Protein AF-A0A0M2PH54-F1 (afdb_monomer)

Secondary structure (DSSP, 8-state):
-----HHHHHHHHHHHHHHHHHHHHHTT-HHIIIIIHHHHHHHHHHHHHHHHHHH-TTS---HHHHHHHHHTTGGGS-TTHHHHHHHHHHHHHHHHH-TTS--EEEEE-TTS-EEEEHHHHHHHTTTSTTS--TTTS-HHHHHHHHHHHHHHHHHHHHHHHHHHHHHHTPPPP-GGGS------SS--EEEEE-HHHHSPTT-HHHHHHHHHHHHHHHHHHHHHHIIIIIGGG-SS--HHHHHHHHHHHHHHHHHHHHHHHHHHHHSHHHHHHHHHHTTTHHHHHHHHHHHHTHHHHHHHHHTTS--SS---GGGSHHHHHHHHHHH-TTHHHHHHHHHIIIIIHHHHHHHHHHH-GGGSPPPPHHHHHHHHHHHHTT-

Solvent-accessible surface area (backbone atoms only — not comparable to full-atom values): 20743 Å² total; per-residue (Å²): 131,82,77,67,26,66,53,26,52,51,27,52,37,50,55,47,52,21,52,51,46,53,48,64,22,35,72,81,10,58,45,40,70,73,54,42,45,61,59,54,49,35,52,49,27,39,53,52,52,44,46,38,69,75,73,41,88,88,63,86,72,63,65,57,39,56,49,31,31,48,55,79,60,50,86,75,74,53,95,67,43,53,39,51,53,42,48,54,46,50,50,48,29,30,70,48,54,30,76,92,27,52,37,42,43,34,33,18,48,98,87,52,46,70,43,34,42,52,65,48,56,46,53,51,32,49,100,37,89,62,46,74,47,69,75,85,42,55,74,65,56,44,51,49,51,41,48,52,52,53,48,49,54,51,51,51,48,54,50,54,43,52,56,43,27,65,73,70,72,50,81,86,78,64,62,84,79,72,54,80,62,38,69,56,94,62,76,63,48,81,49,50,27,32,55,78,80,79,37,57,86,99,34,53,67,61,36,27,50,54,50,54,51,52,45,40,33,23,52,43,37,41,48,49,38,50,45,66,60,43,53,71,59,46,92,74,76,47,73,53,52,54,48,39,49,48,52,51,43,27,45,45,51,43,53,46,49,54,50,49,53,48,39,48,73,73,38,44,70,65,38,50,52,53,23,56,78,51,76,40,46,57,58,51,48,52,52,52,38,59,79,71,43,42,66,61,33,46,52,58,35,54,30,64,58,64,46,39,77,55,88,62,43,59,62,20,51,51,40,36,51,50,51,46,39,74,76,34,76,58,44,61,58,55,52,52,48,49,46,38,65,73,43,40,53,57,48,42,53,54,50,50,65,71,68,41,66,77,76,56,76,50,72,50,70,67,57,45,50,53,51,53,52,54,57,62,76,73,108

pLDDT: mean 90.94, std 9.13, range [45.06, 98.56]

Foldseek 3Di:
DAQFALLLLVLLLLLLLLLVLLCLQCVQAQQCVPALVLVSVLVLLLSLVLLCVPPPPPDDDDVQSVVLVCLLVQLPDDPCSLLVLLVQLVVLQCQQPNQQAQRKKFWADPVRATQAIPSLVCSSCPPHPLPDRNVVDPPVVSVVSVCVVSVVSVVSSVVSNVVSCVVSVHDDDDSNVVHQHFYDPDGTDMDTARPVLQDDPPCSLLSSVLSLLNNLSNLLSSLVCLVPRNQVRGPDDDPSSLLNSLLSNLLSLLSSLVSLVSCCVPVVVSNVVLCVVVVNVQVVLSVVCVVPPNVVSVQSNVLSNRPRNDNQSCSHSVNVVVVQCVVPVCRSVVVSCCCNVSHSVVSSVSSSVSSVPSVRDHDDPVNVVVVVVVVVVVD

Mean predicted aligned error: 5.05 Å

Structure (mmCIF, N/CA/C/O backbone):
data_AF-A0A0M2PH54-F1
#
_entry.id   AF-A0A0M2PH54-F1
#
loop_
_atom_site.group_PDB
_atom_site.id
_atom_site.type_symbol
_atom_site.label_atom_id
_atom_site.label_alt_id
_atom_site.label_comp_id
_atom_site.label_asym_id
_atom_site.label_entity_id
_atom_site.label_seq_id
_atom_site.pdbx_PDB_ins_code
_atom_site.Cartn_x
_atom_site.Cartn_y
_atom_site.Cartn_z
_atom_site.occupancy
_atom_site.B_iso_or_equiv
_atom_site.auth_seq_id
_atom_site.auth_comp_id
_atom_site.auth_asym_id
_atom_site.auth_atom_id
_atom_site.pdbx_PDB_model_num
ATOM 1 N N . MET A 1 1 ? 4.699 3.091 38.183 1.00 45.06 1 MET A N 1
ATOM 2 C CA . MET A 1 1 ? 3.906 2.559 37.057 1.00 45.06 1 MET A CA 1
ATOM 3 C C . MET A 1 1 ? 3.058 3.689 36.515 1.00 45.06 1 MET A C 1
ATOM 5 O O . MET A 1 1 ? 2.286 4.255 37.279 1.00 45.06 1 MET A O 1
ATOM 9 N N . ILE A 1 2 ? 3.253 4.066 35.252 1.00 45.34 2 ILE A N 1
ATOM 10 C CA . ILE A 1 2 ? 2.340 4.985 34.563 1.00 45.34 2 ILE A CA 1
ATOM 11 C C . ILE A 1 2 ? 1.013 4.235 34.421 1.00 45.34 2 ILE A C 1
ATOM 13 O O . ILE A 1 2 ? 1.003 3.088 33.978 1.00 45.34 2 ILE A O 1
ATOM 17 N N . LYS A 1 3 ? -0.091 4.837 34.867 1.00 54.00 3 LYS A N 1
ATOM 18 C CA . LYS A 1 3 ? -1.427 4.275 34.664 1.00 54.00 3 LYS A CA 1
ATOM 19 C C . LYS A 1 3 ? -1.764 4.465 33.186 1.00 54.00 3 LYS A C 1
ATOM 21 O O . LYS A 1 3 ? -2.119 5.566 32.788 1.00 54.00 3 LYS A O 1
ATOM 26 N N . ILE A 1 4 ? -1.555 3.426 32.383 1.00 62.09 4 ILE A N 1
ATOM 27 C CA . ILE A 1 4 ? -1.833 3.455 30.945 1.00 62.09 4 ILE A CA 1
ATOM 28 C C . ILE A 1 4 ? -3.341 3.665 30.744 1.00 62.09 4 ILE A C 1
ATOM 30 O O . ILE A 1 4 ? -4.151 2.997 31.391 1.00 62.09 4 ILE A O 1
ATOM 34 N N . ASN A 1 5 ? -3.712 4.610 29.879 1.00 76.12 5 ASN A N 1
ATOM 35 C CA . ASN A 1 5 ? -5.108 4.915 29.572 1.00 76.12 5 ASN A CA 1
ATOM 36 C C . ASN A 1 5 ? -5.808 3.729 28.875 1.00 76.12 5 ASN A C 1
ATOM 38 O O . ASN A 1 5 ? -5.331 3.223 27.858 1.00 76.12 5 ASN A O 1
ATOM 42 N N . ASN A 1 6 ? -6.986 3.341 29.379 1.00 83.56 6 ASN A N 1
ATOM 43 C CA . ASN A 1 6 ? -7.851 2.327 28.770 1.00 83.56 6 ASN A CA 1
ATOM 44 C C . ASN A 1 6 ? -8.196 2.627 27.300 1.00 83.56 6 ASN A C 1
ATOM 46 O O . ASN A 1 6 ? -8.293 1.695 26.514 1.00 83.56 6 ASN A O 1
ATOM 50 N N . ASN A 1 7 ? -8.336 3.891 26.889 1.00 89.25 7 ASN A N 1
ATOM 51 C CA . ASN A 1 7 ? -8.646 4.237 25.495 1.00 89.25 7 ASN A CA 1
ATOM 52 C C . ASN A 1 7 ? -7.511 3.896 24.525 1.00 89.25 7 ASN A C 1
ATOM 54 O O . ASN A 1 7 ? -7.773 3.470 23.400 1.00 89.25 7 ASN A O 1
ATOM 58 N N . ALA A 1 8 ? -6.257 4.034 24.959 1.00 93.31 8 ALA A N 1
ATOM 59 C CA . ALA A 1 8 ? -5.105 3.632 24.159 1.00 93.31 8 ALA A CA 1
ATOM 60 C C . ALA A 1 8 ? -5.096 2.106 23.963 1.00 93.31 8 ALA A C 1
ATOM 62 O O . ALA A 1 8 ? -4.927 1.632 22.843 1.00 93.31 8 ALA A O 1
ATOM 63 N N . TYR A 1 9 ? -5.387 1.348 25.028 1.00 92.62 9 TYR A N 1
ATOM 64 C CA . TYR A 1 9 ? -5.566 -0.107 24.959 1.00 92.62 9 TYR A CA 1
ATOM 65 C C . TYR A 1 9 ? -6.714 -0.522 24.036 1.00 92.62 9 TYR A C 1
ATOM 67 O O . TYR A 1 9 ? -6.545 -1.420 23.217 1.00 92.62 9 TYR A O 1
ATOM 75 N N . ILE A 1 10 ? -7.870 0.137 24.142 1.00 93.75 10 ILE A N 1
ATOM 76 C CA . ILE A 1 10 ? -9.029 -0.134 23.284 1.00 93.75 10 ILE A CA 1
ATOM 77 C C . ILE A 1 10 ? -8.686 0.163 21.820 1.00 93.75 10 ILE A C 1
ATOM 79 O O . ILE A 1 10 ? -9.040 -0.618 20.944 1.00 93.75 10 ILE A O 1
ATOM 83 N N . THR A 1 11 ? -7.964 1.249 21.542 1.00 96.44 11 THR A N 1
ATOM 84 C CA . THR A 1 11 ? -7.541 1.584 20.172 1.00 96.44 11 THR A CA 1
ATOM 85 C C . THR A 1 11 ? -6.593 0.527 19.613 1.00 96.44 11 THR A C 1
ATOM 87 O O . THR A 1 11 ? -6.836 0.004 18.531 1.00 96.44 11 THR A O 1
ATOM 90 N N . ALA A 1 12 ? -5.562 0.150 20.370 1.00 96.25 12 ALA A N 1
ATOM 91 C CA . ALA A 1 12 ? -4.616 -0.887 19.970 1.00 96.25 12 ALA A CA 1
ATOM 92 C C . ALA A 1 12 ? -5.297 -2.245 19.735 1.00 96.25 12 ALA A C 1
ATOM 94 O O . ALA A 1 12 ? -5.021 -2.919 18.744 1.00 96.25 12 ALA A O 1
ATOM 95 N N . TYR A 1 13 ? -6.229 -2.626 20.611 1.00 95.50 13 TYR A N 1
ATOM 96 C CA . TYR A 1 13 ? -7.041 -3.826 20.440 1.00 95.50 13 TYR A CA 1
ATOM 97 C C . TYR A 1 13 ? -7.842 -3.788 19.135 1.00 95.50 13 TYR A C 1
ATOM 99 O O . TYR A 1 13 ? -7.767 -4.724 18.342 1.00 95.50 13 TYR A O 1
ATOM 107 N N . ASN A 1 14 ? -8.566 -2.698 18.876 1.00 95.75 14 ASN A N 1
ATOM 108 C CA . ASN A 1 14 ? -9.408 -2.581 17.688 1.00 95.75 14 ASN A CA 1
ATOM 109 C C . ASN A 1 14 ? -8.600 -2.461 16.387 1.00 95.75 14 ASN A C 1
ATOM 111 O O . ASN A 1 14 ? -9.030 -3.006 15.374 1.00 95.75 14 ASN A O 1
ATOM 115 N N . ASP A 1 15 ? -7.407 -1.858 16.403 1.00 97.31 15 ASP A N 1
ATOM 116 C CA . ASP A 1 15 ? -6.483 -1.900 15.260 1.00 97.31 15 ASP A CA 1
ATOM 117 C C . ASP A 1 15 ? -6.099 -3.355 14.910 1.00 97.31 15 ASP A C 1
ATOM 119 O O . ASP A 1 15 ? -6.172 -3.758 13.745 1.00 97.31 15 ASP A O 1
ATOM 123 N N . ILE A 1 16 ? -5.764 -4.177 15.917 1.00 95.94 16 ILE A N 1
ATOM 124 C CA . ILE A 1 16 ? -5.416 -5.598 15.730 1.00 95.94 16 ILE A CA 1
ATOM 125 C C . ILE A 1 16 ? -6.624 -6.425 15.263 1.00 95.94 16 ILE A C 1
ATOM 127 O O . ILE A 1 16 ? -6.516 -7.196 14.308 1.00 95.94 16 ILE A O 1
ATOM 131 N N . ILE A 1 17 ? -7.785 -6.267 15.901 1.00 95.12 17 ILE A N 1
ATOM 132 C CA . ILE A 1 17 ? -9.000 -7.005 15.526 1.00 95.12 17 ILE A CA 1
ATOM 133 C C . ILE A 1 17 ? -9.482 -6.600 14.131 1.00 95.12 17 ILE A C 1
ATOM 135 O O . ILE A 1 17 ? -9.866 -7.462 13.338 1.00 95.12 17 ILE A O 1
ATOM 139 N N . GLY A 1 18 ? -9.428 -5.307 13.806 1.00 95.50 18 GLY A N 1
ATOM 140 C CA . GLY A 1 18 ? -9.806 -4.780 12.500 1.00 95.50 18 GLY A CA 1
ATOM 141 C C . GLY A 1 18 ? -8.974 -5.398 11.379 1.00 95.50 18 GLY A C 1
ATOM 142 O O . GLY A 1 18 ? -9.535 -5.909 10.407 1.00 95.50 18 GLY A O 1
ATOM 143 N N . ILE A 1 19 ? -7.645 -5.438 11.532 1.00 95.00 19 ILE A N 1
ATOM 144 C CA . ILE A 1 19 ? -6.778 -6.014 10.496 1.00 95.00 19 ILE A CA 1
ATOM 145 C C . ILE A 1 19 ? -6.905 -7.539 10.399 1.00 95.00 19 ILE A C 1
ATOM 147 O O . ILE A 1 19 ? -6.897 -8.087 9.298 1.00 95.00 19 ILE A O 1
ATOM 151 N N . GLN A 1 20 ? -7.111 -8.239 11.520 1.00 94.19 20 GLN A N 1
ATOM 152 C CA . GLN A 1 20 ? -7.402 -9.676 11.501 1.00 94.19 20 GLN A CA 1
ATOM 153 C C . GLN A 1 20 ? -8.716 -9.977 10.771 1.00 94.19 20 GLN A C 1
ATOM 155 O O . GLN A 1 20 ? -8.767 -10.908 9.965 1.00 94.19 20 GLN A O 1
ATOM 160 N N . ARG A 1 21 ? -9.769 -9.184 11.014 1.00 94.12 21 ARG A N 1
ATOM 161 C CA . ARG A 1 21 ? -11.053 -9.309 10.310 1.00 94.12 21 ARG A CA 1
ATOM 162 C C . ARG A 1 21 ? -10.883 -9.111 8.805 1.00 94.12 21 ARG A C 1
ATOM 164 O O . ARG A 1 21 ? -11.347 -9.959 8.042 1.00 94.12 21 ARG A O 1
ATOM 171 N N . LEU A 1 22 ? -10.171 -8.060 8.394 1.00 95.38 22 LEU A N 1
ATOM 172 C CA . LEU A 1 22 ? -9.849 -7.793 6.989 1.00 95.38 22 LEU A CA 1
ATOM 173 C C . LEU A 1 22 ? -9.162 -9.002 6.329 1.00 95.38 22 LEU A C 1
ATOM 175 O O . LEU A 1 22 ? -9.628 -9.498 5.303 1.00 95.38 22 LEU A O 1
ATOM 179 N N . ILE A 1 23 ? -8.094 -9.520 6.945 1.00 93.50 23 ILE A N 1
ATOM 180 C CA . ILE A 1 23 ? -7.325 -10.657 6.415 1.00 93.50 23 ILE A CA 1
ATOM 181 C C . ILE A 1 23 ? -8.192 -11.915 6.321 1.00 93.50 23 ILE A C 1
ATOM 183 O O . ILE A 1 23 ? -8.185 -12.590 5.294 1.00 93.50 23 ILE A O 1
ATOM 187 N N . VAL A 1 24 ? -8.962 -12.240 7.363 1.00 93.06 24 VAL A N 1
ATOM 188 C CA . VAL A 1 24 ? -9.819 -13.436 7.372 1.00 93.06 24 VAL A CA 1
ATOM 189 C C . VAL A 1 24 ? -10.878 -13.377 6.270 1.00 93.06 24 VAL A C 1
ATOM 191 O O . VAL A 1 24 ? -11.160 -14.405 5.653 1.00 93.06 24 VAL A O 1
ATOM 194 N N . ASN A 1 25 ? -11.437 -12.196 6.004 1.00 94.81 25 ASN A N 1
ATOM 195 C CA . ASN A 1 25 ? -12.421 -12.000 4.944 1.00 94.81 25 ASN A CA 1
ATOM 196 C C . ASN A 1 25 ? -11.811 -12.096 3.535 1.00 94.81 25 ASN A C 1
ATOM 198 O O . ASN A 1 25 ? -12.504 -12.541 2.624 1.00 94.81 25 ASN A O 1
ATOM 202 N N . LEU A 1 26 ? -10.540 -11.720 3.352 1.00 94.88 26 LEU A N 1
ATOM 203 C CA . LEU A 1 26 ? -9.862 -11.676 2.046 1.00 94.88 26 LEU A CA 1
ATOM 204 C C . LEU A 1 26 ? -8.924 -12.861 1.768 1.00 94.88 26 LEU A C 1
ATOM 206 O O . LEU A 1 26 ? -8.334 -12.934 0.695 1.00 94.88 26 LEU A O 1
ATOM 210 N N . ARG A 1 27 ? -8.765 -13.804 2.699 1.00 91.31 27 ARG A N 1
ATOM 211 C CA . ARG A 1 27 ? -7.750 -14.871 2.602 1.00 91.31 27 ARG A CA 1
ATOM 212 C C . ARG A 1 27 ? -7.879 -15.802 1.388 1.00 91.31 27 ARG A C 1
ATOM 214 O O . ARG A 1 27 ? -6.903 -16.454 1.052 1.00 91.31 27 ARG A O 1
ATOM 221 N N . GLU A 1 28 ? -9.060 -15.887 0.774 1.00 91.88 28 GLU A N 1
ATOM 222 C CA . GLU A 1 28 ? -9.317 -16.692 -0.435 1.00 91.88 28 GLU A CA 1
ATOM 223 C C . GLU A 1 28 ? -9.443 -15.816 -1.703 1.00 91.88 28 GLU A C 1
ATOM 225 O O . GLU A 1 28 ? -9.702 -16.314 -2.799 1.00 91.88 28 GLU A O 1
ATOM 230 N N . ASN A 1 29 ? -9.279 -14.494 -1.573 1.00 95.19 29 ASN A N 1
ATOM 231 C CA . ASN A 1 29 ? -9.415 -13.532 -2.661 1.00 95.19 29 ASN A CA 1
ATOM 232 C C . ASN A 1 29 ? -8.137 -13.497 -3.513 1.00 95.19 29 ASN A C 1
ATOM 234 O O . ASN A 1 29 ? -7.082 -13.070 -3.042 1.00 95.19 29 ASN A O 1
ATOM 238 N N . GLN A 1 30 ? -8.217 -13.914 -4.777 1.00 93.62 30 GLN A N 1
ATOM 239 C CA . GLN A 1 30 ? -7.030 -14.057 -5.627 1.00 93.62 30 GLN A CA 1
ATOM 240 C C . GLN A 1 30 ? -6.373 -12.713 -5.956 1.00 93.62 30 GLN A C 1
ATOM 242 O O . GLN A 1 30 ? -5.147 -12.615 -5.922 1.00 93.62 30 GLN A O 1
ATOM 247 N N . GLN A 1 31 ? -7.155 -11.658 -6.204 1.00 94.94 31 GLN A N 1
ATOM 248 C CA . GLN A 1 31 ? -6.611 -10.312 -6.437 1.00 94.94 31 GLN A CA 1
ATOM 249 C C . GLN A 1 31 ? -5.864 -9.787 -5.205 1.00 94.94 31 GLN A C 1
ATOM 251 O O . GLN A 1 31 ? -4.752 -9.262 -5.321 1.00 94.94 31 GLN A O 1
ATOM 256 N N . PHE A 1 32 ? -6.434 -9.983 -4.012 1.00 95.69 32 PHE A N 1
ATOM 257 C CA . PHE A 1 32 ? -5.783 -9.622 -2.756 1.00 95.69 32 PHE A CA 1
ATOM 258 C C . PHE A 1 32 ? -4.455 -10.362 -2.579 1.00 95.69 32 PHE A C 1
ATOM 260 O O . PHE A 1 32 ? -3.419 -9.724 -2.388 1.00 95.69 32 PHE A O 1
ATOM 267 N N . LEU A 1 33 ? -4.474 -11.694 -2.688 1.00 92.62 33 LEU A N 1
ATOM 268 C CA . LEU A 1 33 ? -3.297 -12.543 -2.492 1.00 92.62 33 LEU A CA 1
ATOM 269 C C . LEU A 1 33 ? -2.184 -12.270 -3.513 1.00 92.62 33 LEU A C 1
ATOM 271 O O . LEU A 1 33 ? -1.008 -12.414 -3.187 1.00 92.62 33 LEU A O 1
ATOM 275 N N . THR A 1 34 ? -2.545 -11.875 -4.734 1.00 90.94 34 THR A N 1
ATOM 276 C CA . THR A 1 34 ? -1.583 -11.638 -5.819 1.00 90.94 34 THR A CA 1
ATOM 277 C C . THR A 1 34 ? -0.864 -10.296 -5.674 1.00 90.94 34 THR A C 1
ATOM 279 O O . THR A 1 34 ? 0.331 -10.201 -5.961 1.00 90.94 34 THR A O 1
ATOM 282 N N . THR A 1 35 ? -1.564 -9.249 -5.223 1.00 93.25 35 THR A N 1
ATOM 283 C CA . THR A 1 35 ? -1.040 -7.872 -5.285 1.00 93.25 35 THR A CA 1
ATOM 284 C C . THR A 1 35 ? -1.155 -7.117 -3.963 1.00 93.25 35 THR A C 1
ATOM 286 O O . THR A 1 35 ? -0.145 -6.641 -3.440 1.00 93.25 35 THR A O 1
ATOM 289 N N . HIS A 1 36 ? -2.360 -7.013 -3.404 1.00 95.69 36 HIS A N 1
ATOM 290 C CA . HIS A 1 36 ? -2.662 -6.087 -2.303 1.00 95.69 36 HIS A CA 1
ATOM 291 C C . HIS A 1 36 ? -2.175 -6.573 -0.929 1.00 95.69 36 HIS A C 1
ATOM 293 O O . HIS A 1 36 ? -1.958 -5.774 -0.014 1.00 95.69 36 HIS A O 1
ATOM 299 N N . VAL A 1 37 ? -1.950 -7.882 -0.779 1.00 94.31 37 VAL A N 1
ATOM 300 C CA . VAL A 1 37 ? -1.534 -8.503 0.484 1.00 94.31 37 VAL A CA 1
ATOM 301 C C . VAL A 1 37 ? -0.252 -7.894 1.046 1.00 94.31 37 VAL A C 1
ATOM 303 O O . VAL A 1 37 ? -0.157 -7.702 2.252 1.00 94.31 37 VAL A O 1
ATOM 306 N N . TYR A 1 38 ? 0.720 -7.533 0.203 1.00 91.81 38 TYR A N 1
ATOM 307 C CA . TYR A 1 38 ? 2.006 -6.992 0.662 1.00 91.81 38 TYR A CA 1
ATOM 308 C C . TYR A 1 38 ? 1.874 -5.609 1.297 1.00 91.81 38 TYR A C 1
ATOM 310 O O . TYR A 1 38 ? 2.574 -5.296 2.259 1.00 91.81 38 TYR A O 1
ATOM 318 N N . SER A 1 39 ? 0.960 -4.805 0.768 1.00 92.44 39 SER A N 1
ATOM 319 C CA . SER A 1 39 ? 0.669 -3.464 1.255 1.00 92.44 39 SER A CA 1
ATOM 320 C C . SER A 1 39 ? -0.054 -3.507 2.601 1.00 92.44 39 SER A C 1
ATOM 322 O O . SER A 1 39 ? 0.377 -2.884 3.570 1.00 92.44 39 SER A O 1
ATOM 324 N N . VAL A 1 40 ? -1.078 -4.361 2.717 1.00 93.19 40 VAL A N 1
ATOM 325 C CA . VAL A 1 40 ? -1.770 -4.608 3.995 1.00 93.19 40 VAL A CA 1
ATOM 326 C C . VAL A 1 40 ? -0.839 -5.259 5.020 1.00 93.19 40 VAL A C 1
ATOM 328 O O . VAL A 1 40 ? -0.866 -4.905 6.195 1.00 93.19 40 VAL A O 1
ATOM 331 N N . PHE A 1 41 ? 0.028 -6.178 4.594 1.00 92.69 41 PHE A N 1
ATOM 332 C CA . PHE A 1 41 ? 1.011 -6.815 5.467 1.00 92.69 41 PHE A CA 1
ATOM 333 C C . PHE A 1 41 ? 2.006 -5.805 6.047 1.00 92.69 41 PHE A C 1
ATOM 335 O O . PHE A 1 41 ? 2.327 -5.858 7.234 1.00 92.69 41 PHE A O 1
ATOM 342 N N . ARG A 1 42 ? 2.455 -4.843 5.239 1.00 92.75 42 ARG A N 1
ATOM 343 C CA . ARG A 1 42 ? 3.293 -3.739 5.707 1.00 92.75 42 ARG A CA 1
ATOM 344 C C . ARG A 1 42 ? 2.574 -2.887 6.757 1.00 92.75 42 ARG A C 1
ATOM 346 O O . ARG A 1 42 ? 3.172 -2.587 7.791 1.00 92.75 42 ARG A O 1
ATOM 353 N N . ASP A 1 43 ? 1.304 -2.551 6.535 1.00 93.12 43 ASP A N 1
ATOM 354 C CA . ASP A 1 43 ? 0.504 -1.781 7.499 1.00 93.12 43 ASP A CA 1
ATOM 355 C C . ASP A 1 43 ? 0.266 -2.572 8.798 1.00 93.12 43 ASP A C 1
ATOM 357 O O . ASP A 1 43 ? 0.338 -2.022 9.897 1.00 93.12 43 ASP A O 1
ATOM 361 N N . MET A 1 44 ? 0.090 -3.893 8.697 1.00 94.06 44 MET A N 1
ATOM 362 C CA . MET A 1 44 ? 0.032 -4.793 9.850 1.00 94.06 44 MET A CA 1
ATOM 363 C C . MET A 1 44 ? 1.339 -4.778 10.649 1.00 94.06 44 MET A C 1
ATOM 365 O O . MET A 1 44 ? 1.304 -4.683 11.875 1.00 94.06 44 MET A O 1
ATOM 369 N N . CYS A 1 45 ? 2.498 -4.823 9.983 1.00 93.81 45 CYS A N 1
ATOM 370 C CA . CYS A 1 45 ? 3.794 -4.681 10.649 1.00 93.81 45 CYS A CA 1
ATOM 371 C C . CYS A 1 45 ? 3.952 -3.314 11.334 1.00 93.81 45 CYS A C 1
ATOM 373 O O . CYS A 1 45 ? 4.513 -3.253 12.429 1.00 93.81 45 CYS A O 1
ATOM 375 N N . LEU A 1 46 ? 3.453 -2.232 10.724 1.00 93.00 46 LEU A N 1
ATOM 376 C CA . LEU A 1 46 ? 3.437 -0.896 11.328 1.00 93.00 46 LEU A CA 1
ATOM 377 C C . LEU A 1 46 ? 2.616 -0.877 12.626 1.00 93.00 46 LEU A C 1
ATOM 379 O O . LEU A 1 46 ? 3.141 -0.453 13.654 1.00 93.00 46 LEU A O 1
ATOM 383 N N . ILE A 1 47 ? 1.376 -1.373 12.586 1.00 94.19 47 ILE A N 1
ATOM 384 C CA . ILE A 1 47 ? 0.483 -1.445 13.753 1.00 94.19 47 ILE A CA 1
ATOM 385 C C . ILE A 1 47 ? 1.114 -2.300 14.859 1.00 94.19 47 ILE A C 1
ATOM 387 O O . ILE A 1 47 ? 1.193 -1.869 16.006 1.00 94.19 47 ILE A O 1
ATOM 391 N N . ILE A 1 48 ? 1.616 -3.492 14.523 1.00 93.94 48 ILE A N 1
ATOM 392 C CA . ILE A 1 48 ? 2.209 -4.414 15.502 1.00 93.94 48 ILE A CA 1
ATOM 393 C C . ILE A 1 48 ? 3.443 -3.813 16.180 1.00 93.94 48 ILE A C 1
ATOM 395 O O . ILE A 1 48 ? 3.560 -3.911 17.400 1.00 93.94 48 ILE A O 1
ATOM 399 N N . ASP A 1 49 ? 4.362 -3.195 15.431 1.00 91.75 49 ASP A N 1
ATOM 400 C CA . ASP A 1 49 ? 5.553 -2.556 16.014 1.00 91.75 49 ASP A CA 1
ATOM 401 C C . ASP A 1 49 ? 5.170 -1.412 16.961 1.00 91.75 49 ASP A C 1
ATOM 403 O O . ASP A 1 49 ? 5.763 -1.269 18.031 1.00 91.75 49 ASP A O 1
ATOM 407 N N . GLU A 1 50 ? 4.166 -0.614 16.594 1.00 92.31 50 GLU A N 1
ATOM 408 C CA . GLU A 1 50 ? 3.701 0.504 17.413 1.00 92.31 50 GLU A CA 1
ATOM 409 C C . GLU A 1 50 ? 2.991 0.026 18.688 1.00 92.31 50 GLU A C 1
ATOM 411 O O . GLU A 1 50 ? 3.243 0.546 19.776 1.00 92.31 50 GLU A O 1
ATOM 416 N N . VAL A 1 51 ? 2.188 -1.036 18.587 1.00 93.25 51 VAL A N 1
ATOM 417 C CA . VAL A 1 51 ? 1.605 -1.726 19.744 1.00 93.25 51 VAL A CA 1
ATOM 418 C C . VAL A 1 51 ? 2.700 -2.251 20.674 1.00 93.25 51 VAL A C 1
ATOM 420 O O . VAL A 1 51 ? 2.660 -2.001 21.881 1.00 93.25 51 VAL A O 1
ATOM 423 N N . TYR A 1 52 ? 3.700 -2.946 20.128 1.00 90.12 52 TYR A N 1
ATOM 424 C CA . TYR A 1 52 ? 4.809 -3.483 20.915 1.00 90.12 52 TYR A CA 1
ATOM 425 C C . TYR A 1 52 ? 5.533 -2.376 21.682 1.00 90.12 52 TYR A C 1
ATOM 427 O O . TYR A 1 52 ? 5.743 -2.492 22.887 1.00 90.12 52 TYR A O 1
ATOM 435 N N . LYS A 1 53 ? 5.855 -1.269 21.009 1.00 88.75 53 LYS A N 1
ATOM 436 C CA . LYS A 1 53 ? 6.534 -0.125 21.629 1.00 88.75 53 LYS A CA 1
ATOM 437 C C . LYS A 1 53 ? 5.728 0.540 22.734 1.00 88.75 53 LYS A C 1
ATOM 439 O O . LYS A 1 53 ? 6.316 0.920 23.744 1.00 88.75 53 LYS A O 1
ATOM 444 N N . SER A 1 54 ? 4.422 0.700 22.540 1.00 90.62 54 SER A N 1
ATOM 445 C CA . SER A 1 54 ? 3.574 1.421 23.492 1.00 90.62 54 SER A CA 1
ATOM 446 C C . SER A 1 54 ? 3.168 0.580 24.701 1.00 90.62 54 SER A C 1
ATOM 448 O O . SER A 1 54 ? 2.980 1.142 25.781 1.00 90.62 54 SER A O 1
ATOM 450 N N . PHE A 1 55 ? 3.044 -0.746 24.554 1.00 89.62 55 PHE A N 1
ATOM 451 C CA . PHE A 1 55 ? 2.432 -1.593 25.588 1.00 89.62 55 PHE A CA 1
ATOM 452 C C . PHE A 1 55 ? 3.296 -2.768 26.067 1.00 89.62 55 PHE A C 1
ATOM 454 O O . PHE A 1 55 ? 3.095 -3.228 27.190 1.00 89.62 55 PHE A O 1
ATOM 461 N N . ILE A 1 56 ? 4.265 -3.251 25.279 1.00 83.62 56 ILE A N 1
ATOM 462 C CA . ILE A 1 56 ? 5.037 -4.470 25.578 1.00 83.62 56 ILE A CA 1
ATOM 463 C C . ILE A 1 56 ? 6.531 -4.130 25.696 1.00 83.62 56 ILE A C 1
ATOM 465 O O . ILE A 1 56 ? 7.324 -4.321 24.780 1.00 83.62 56 ILE A O 1
ATOM 469 N N . THR A 1 57 ? 6.944 -3.624 26.859 1.00 65.94 57 THR A N 1
ATOM 470 C CA . THR A 1 57 ? 8.306 -3.099 27.077 1.00 65.94 57 THR A CA 1
ATOM 471 C C . THR A 1 57 ? 9.402 -4.159 27.242 1.00 65.94 57 THR A C 1
ATOM 473 O O . THR A 1 57 ? 10.580 -3.819 27.177 1.00 65.94 57 THR A O 1
ATOM 476 N N . GLU A 1 58 ? 9.052 -5.428 27.479 1.00 65.31 58 GLU A N 1
ATOM 477 C CA . GLU A 1 58 ? 10.014 -6.477 27.874 1.00 65.31 58 GLU A CA 1
ATOM 478 C C . GLU A 1 58 ? 10.353 -7.493 26.768 1.00 65.31 58 GLU A C 1
ATOM 480 O O . GLU A 1 58 ? 11.227 -8.337 26.961 1.00 65.31 58 GLU A O 1
ATOM 485 N N . GLN A 1 59 ? 9.709 -7.421 25.599 1.00 66.75 59 GLN A N 1
ATOM 486 C CA . GLN A 1 59 ? 9.931 -8.365 24.499 1.00 66.75 59 GLN A CA 1
ATOM 487 C C . GLN A 1 59 ? 10.423 -7.657 23.237 1.00 66.75 59 GLN A C 1
ATOM 489 O O . GLN A 1 59 ? 9.894 -6.626 22.827 1.00 66.75 59 GLN A O 1
ATOM 494 N N . VAL A 1 60 ? 11.435 -8.242 22.596 1.00 71.19 60 VAL A N 1
ATOM 495 C CA . VAL A 1 60 ? 11.954 -7.756 21.315 1.00 71.19 60 VAL A CA 1
ATOM 496 C C . VAL A 1 60 ? 11.086 -8.326 20.197 1.00 71.19 60 VAL A C 1
ATOM 498 O O . VAL A 1 60 ? 11.055 -9.539 19.996 1.00 71.19 60 VAL A O 1
ATOM 501 N N . VAL A 1 61 ? 10.389 -7.450 19.473 1.00 82.12 61 VAL A N 1
ATOM 502 C CA . VAL A 1 61 ? 9.693 -7.813 18.233 1.00 82.12 61 VAL A CA 1
ATOM 503 C C . VAL A 1 61 ? 10.711 -8.226 17.164 1.00 82.12 61 VAL A C 1
ATOM 505 O O . VAL A 1 61 ? 11.818 -7.681 17.117 1.00 82.12 61 VAL A O 1
ATOM 508 N N . ASP A 1 62 ? 10.354 -9.184 16.305 1.00 85.38 62 ASP A N 1
ATOM 509 C CA . ASP A 1 62 ? 11.213 -9.616 15.200 1.00 85.38 62 ASP A CA 1
ATOM 510 C C . ASP A 1 62 ? 11.707 -8.416 14.374 1.00 85.38 62 ASP A C 1
ATOM 512 O O . ASP A 1 62 ? 10.931 -7.558 13.942 1.00 85.38 62 ASP A O 1
ATOM 516 N N . VAL A 1 63 ? 13.020 -8.354 14.139 1.00 86.69 63 VAL A N 1
ATOM 517 C CA . VAL A 1 63 ? 13.673 -7.226 13.462 1.00 86.69 63 VAL A CA 1
ATOM 518 C C . VAL A 1 63 ? 13.112 -6.978 12.056 1.00 86.69 63 VAL A C 1
ATOM 520 O O . VAL A 1 63 ? 13.105 -5.836 11.591 1.00 86.69 63 VAL A O 1
ATOM 523 N N . ARG A 1 64 ? 12.585 -8.015 11.393 1.00 89.31 64 ARG A N 1
ATOM 524 C CA . ARG A 1 64 ? 11.958 -7.921 10.069 1.00 89.31 64 ARG A CA 1
ATOM 525 C C . ARG A 1 64 ? 10.707 -7.047 10.096 1.00 89.31 64 ARG A C 1
ATOM 527 O O . ARG A 1 64 ? 10.531 -6.249 9.182 1.00 89.31 64 ARG A O 1
ATOM 534 N N . ILE A 1 65 ? 9.896 -7.116 11.158 1.00 89.25 65 ILE A N 1
ATOM 535 C CA . ILE A 1 65 ? 8.713 -6.252 11.338 1.00 89.25 65 ILE A CA 1
ATOM 536 C C . ILE A 1 65 ? 9.148 -4.785 11.370 1.00 89.25 65 ILE A C 1
ATOM 538 O O . ILE A 1 65 ? 8.600 -3.947 10.652 1.00 89.25 65 ILE A O 1
ATOM 542 N N . LYS A 1 66 ? 10.201 -4.479 12.137 1.00 85.62 66 LYS A N 1
ATOM 543 C CA . LYS A 1 66 ? 10.763 -3.128 12.216 1.00 85.62 66 LYS A CA 1
ATOM 544 C C . LYS A 1 66 ? 11.336 -2.664 10.874 1.00 85.62 66 LYS A C 1
ATOM 546 O O . LYS A 1 66 ? 11.168 -1.497 10.524 1.00 85.62 66 LYS A O 1
ATOM 551 N N . HIS A 1 67 ? 12.010 -3.539 10.125 1.00 86.75 67 HIS A N 1
ATOM 552 C CA . HIS A 1 67 ? 12.511 -3.214 8.786 1.00 86.75 67 HIS A CA 1
ATOM 553 C C . 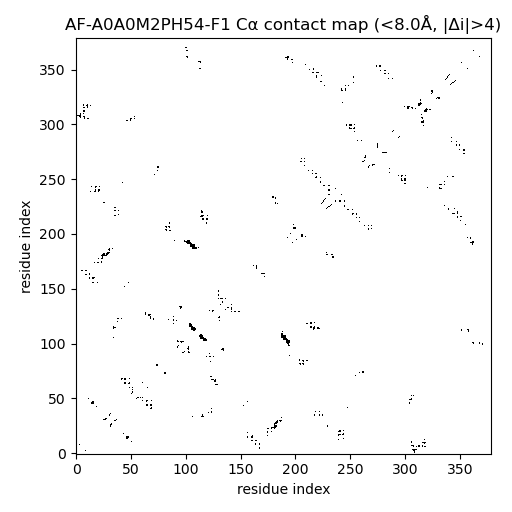HIS A 1 67 ? 11.374 -2.886 7.817 1.00 86.75 67 HIS A C 1
ATOM 555 O O . HIS A 1 67 ? 11.411 -1.816 7.215 1.00 86.75 67 HIS A O 1
ATOM 561 N N . ILE A 1 68 ? 10.354 -3.744 7.741 1.00 87.12 68 ILE A N 1
ATOM 562 C CA . ILE A 1 68 ? 9.182 -3.568 6.872 1.00 87.12 68 ILE A CA 1
ATOM 563 C C . ILE A 1 68 ? 8.434 -2.283 7.216 1.00 87.12 68 ILE A C 1
ATOM 565 O O . ILE A 1 68 ? 8.174 -1.475 6.329 1.00 87.12 68 ILE A O 1
ATOM 569 N N . ARG A 1 69 ? 8.166 -2.031 8.505 1.00 80.19 69 ARG A N 1
ATOM 570 C CA . ARG A 1 69 ? 7.563 -0.767 8.949 1.00 80.19 69 ARG A CA 1
ATOM 571 C C . ARG A 1 69 ? 8.384 0.432 8.495 1.00 80.19 69 ARG A C 1
ATOM 573 O O . ARG A 1 69 ? 7.835 1.425 8.032 1.00 80.19 69 ARG A O 1
ATOM 580 N N . ASN A 1 70 ? 9.702 0.384 8.690 1.00 74.56 70 ASN A N 1
ATOM 581 C CA . ASN A 1 70 ? 10.544 1.542 8.427 1.00 74.56 70 ASN A CA 1
ATOM 582 C C . ASN A 1 70 ? 10.588 1.910 6.943 1.00 74.56 70 ASN A C 1
ATOM 584 O O . ASN A 1 70 ? 10.873 3.075 6.681 1.00 74.56 70 ASN A O 1
ATOM 588 N N . GLN A 1 71 ? 10.261 0.992 6.017 1.00 73.06 71 GLN A N 1
ATOM 589 C CA . GLN A 1 71 ? 10.144 1.293 4.583 1.00 73.06 71 GLN A CA 1
ATOM 590 C C . GLN A 1 71 ? 9.183 2.473 4.322 1.00 73.06 71 GLN A C 1
ATOM 592 O O . GLN A 1 71 ? 9.502 3.332 3.504 1.00 73.06 71 GLN A O 1
ATOM 597 N N . VAL A 1 72 ? 8.108 2.612 5.113 1.00 57.22 72 VAL A N 1
ATOM 598 C CA . VAL A 1 72 ? 7.121 3.720 5.054 1.00 57.22 72 VAL A CA 1
ATOM 599 C C . VAL A 1 72 ? 7.764 5.104 5.273 1.00 57.22 72 VAL A C 1
ATOM 601 O O . VAL A 1 72 ? 7.316 6.113 4.738 1.00 57.22 72 VAL A O 1
ATOM 604 N N . HIS A 1 73 ? 8.866 5.186 6.028 1.00 55.62 73 HIS A N 1
ATOM 605 C CA . HIS A 1 73 ? 9.499 6.459 6.407 1.00 55.62 73 HIS A CA 1
ATOM 606 C C . HIS A 1 73 ? 10.733 6.830 5.572 1.00 55.62 73 HIS A C 1
ATOM 608 O O . HIS A 1 73 ? 11.402 7.827 5.852 1.00 55.62 73 HIS A O 1
ATOM 614 N N . LEU A 1 74 ? 11.085 6.041 4.557 1.00 52.16 74 LEU A N 1
ATOM 615 C CA . LEU A 1 74 ? 12.409 6.126 3.940 1.00 52.16 74 LEU A CA 1
ATOM 616 C C . LEU A 1 74 ? 12.607 7.270 2.943 1.00 52.16 74 LEU A C 1
ATOM 618 O O . LEU A 1 74 ? 13.751 7.625 2.647 1.00 52.16 74 LEU A O 1
ATOM 622 N N . TYR A 1 75 ? 11.538 7.906 2.467 1.00 53.44 75 TYR A N 1
ATOM 623 C CA . TYR A 1 75 ? 11.656 8.954 1.447 1.00 53.44 75 TYR A CA 1
ATOM 624 C C . TYR A 1 75 ? 12.074 10.330 1.981 1.00 53.44 75 TYR A C 1
ATOM 626 O O . TYR A 1 75 ? 12.378 11.235 1.198 1.00 53.44 75 TYR A O 1
ATOM 634 N N . SER A 1 76 ? 12.153 10.492 3.305 1.00 50.59 76 SER A N 1
ATOM 635 C CA . SER A 1 76 ? 12.468 11.761 3.973 1.00 50.59 76 SER A CA 1
ATOM 636 C C . SER A 1 76 ? 13.883 11.827 4.564 1.00 50.59 76 SER A C 1
ATOM 638 O O . SER A 1 76 ? 14.328 12.898 4.975 1.00 50.59 76 SER A O 1
ATOM 640 N N . MET A 1 77 ? 14.629 10.715 4.608 1.00 48.19 77 MET A N 1
ATOM 641 C CA . MET A 1 77 ? 15.682 10.591 5.624 1.00 48.19 77 MET A CA 1
ATOM 642 C C . MET A 1 77 ? 17.093 11.078 5.267 1.00 48.19 77 MET A C 1
ATOM 644 O O . MET A 1 77 ? 17.891 11.174 6.195 1.00 48.19 77 MET A O 1
ATOM 648 N N . LYS A 1 78 ? 17.447 11.403 4.010 1.00 56.78 78 LYS A N 1
ATOM 649 C CA . LYS A 1 78 ? 18.739 12.046 3.627 1.00 56.78 78 LYS A CA 1
ATOM 650 C C . LYS A 1 78 ? 18.854 12.267 2.110 1.00 56.78 78 LYS A C 1
ATOM 652 O O . LYS A 1 78 ? 18.362 11.464 1.317 1.00 56.78 78 LYS A O 1
ATOM 657 N N . ARG A 1 79 ? 19.623 13.283 1.684 1.00 60.25 79 ARG A N 1
ATOM 658 C CA . ARG A 1 79 ? 20.030 13.461 0.272 1.00 60.25 79 ARG A CA 1
ATOM 659 C C . ARG A 1 79 ? 20.746 12.195 -0.224 1.00 60.25 79 ARG A C 1
ATOM 661 O O . ARG A 1 79 ? 21.683 11.730 0.420 1.00 60.25 79 ARG A O 1
ATOM 668 N N . GLY A 1 80 ? 20.317 11.639 -1.357 1.00 70.00 80 GLY A N 1
ATOM 669 C CA . GLY A 1 80 ? 20.921 10.435 -1.942 1.00 70.00 80 GLY A CA 1
ATOM 670 C C . GLY A 1 80 ? 20.304 9.104 -1.491 1.00 70.00 80 GLY A C 1
ATOM 671 O O . GLY A 1 80 ? 20.657 8.066 -2.045 1.00 70.00 80 GLY A O 1
ATOM 672 N N . TYR A 1 81 ? 19.412 9.094 -0.493 1.00 80.12 81 TYR A N 1
ATOM 673 C CA . TYR A 1 81 ? 18.839 7.847 0.026 1.00 80.12 81 TYR A CA 1
ATOM 674 C C . TYR A 1 81 ? 17.871 7.191 -0.971 1.00 80.12 81 TYR A C 1
ATOM 676 O O . TYR A 1 81 ? 17.967 5.994 -1.226 1.00 80.12 81 TYR A O 1
ATOM 684 N N . ASN A 1 82 ? 17.031 7.989 -1.631 1.00 82.75 82 ASN A N 1
ATOM 685 C CA . ASN A 1 82 ? 16.070 7.508 -2.632 1.00 82.75 82 ASN A CA 1
ATOM 686 C C . ASN A 1 82 ? 16.760 6.798 -3.806 1.00 82.75 82 ASN A C 1
ATOM 688 O O . ASN A 1 82 ? 16.296 5.762 -4.270 1.00 82.75 82 ASN A O 1
ATOM 692 N N . GLN A 1 83 ? 17.907 7.321 -4.248 1.00 88.62 83 GLN A N 1
ATOM 693 C CA . GLN A 1 83 ? 18.720 6.710 -5.299 1.00 88.62 83 GLN A CA 1
ATOM 694 C C . GLN A 1 83 ? 19.331 5.385 -4.836 1.00 88.62 83 GLN A C 1
ATOM 696 O O . GLN A 1 83 ? 19.399 4.445 -5.618 1.00 88.62 83 GLN A O 1
ATOM 701 N N . LYS A 1 84 ? 19.746 5.286 -3.565 1.00 89.00 84 LYS A N 1
ATOM 702 C CA . LYS A 1 84 ? 20.261 4.031 -2.997 1.00 89.00 84 LYS A CA 1
ATOM 703 C C . LYS A 1 84 ? 19.185 2.951 -2.942 1.00 89.00 84 LYS A C 1
ATOM 705 O O . LYS A 1 84 ? 19.469 1.823 -3.318 1.00 89.00 84 LYS A O 1
ATOM 710 N N . ILE A 1 85 ? 17.974 3.291 -2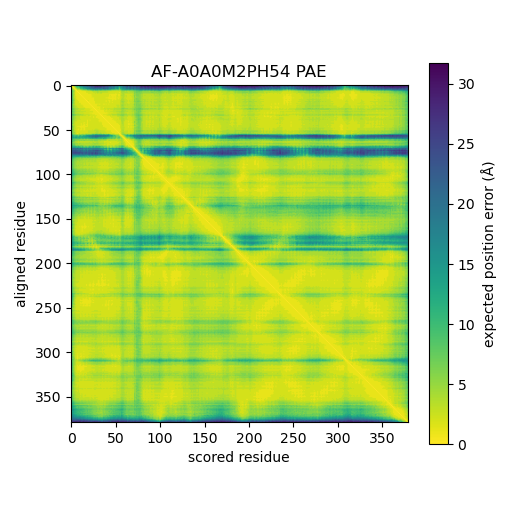.496 1.00 88.81 85 ILE A N 1
ATOM 711 C CA . ILE A 1 85 ? 16.850 2.343 -2.459 1.00 88.81 85 ILE A CA 1
ATOM 712 C C . ILE A 1 85 ? 16.493 1.879 -3.870 1.00 88.81 85 ILE A C 1
ATOM 714 O O . ILE A 1 85 ? 16.409 0.677 -4.101 1.00 88.81 85 ILE A O 1
ATOM 718 N N . PHE A 1 86 ? 16.373 2.808 -4.824 1.00 92.44 86 PHE A N 1
ATOM 719 C CA . PHE A 1 86 ? 16.170 2.460 -6.231 1.00 92.44 86 PHE A CA 1
ATOM 720 C C . PHE A 1 86 ? 17.249 1.493 -6.742 1.00 92.44 86 PHE A C 1
ATOM 722 O O . PHE A 1 86 ? 16.909 0.449 -7.291 1.00 92.44 86 PHE A O 1
ATOM 729 N N . ASN A 1 87 ? 18.531 1.803 -6.521 1.00 93.75 87 ASN A N 1
ATOM 730 C CA . ASN A 1 87 ? 19.629 0.956 -6.984 1.00 93.75 87 ASN A CA 1
ATOM 731 C C . ASN A 1 87 ? 19.564 -0.443 -6.369 1.00 93.75 87 ASN A C 1
ATOM 733 O O . ASN A 1 87 ? 19.653 -1.410 -7.110 1.00 93.75 87 ASN A O 1
ATOM 737 N N . LYS A 1 88 ? 19.327 -0.563 -5.056 1.00 93.75 88 LYS A N 1
ATOM 738 C CA . LYS A 1 88 ? 19.181 -1.869 -4.397 1.00 93.75 88 LYS A CA 1
ATOM 739 C C . LYS A 1 88 ? 18.043 -2.700 -4.996 1.00 93.75 88 LYS A C 1
ATOM 741 O O . LYS A 1 88 ? 18.206 -3.895 -5.213 1.00 93.75 88 LYS A O 1
ATOM 746 N N . ILE A 1 89 ? 16.892 -2.075 -5.259 1.00 94.06 89 ILE A N 1
ATOM 747 C CA . ILE A 1 89 ? 15.747 -2.751 -5.884 1.00 94.06 89 ILE A CA 1
ATOM 748 C C . ILE A 1 89 ? 16.114 -3.194 -7.303 1.00 94.06 89 ILE A C 1
ATOM 750 O O . ILE A 1 89 ? 15.862 -4.337 -7.676 1.00 94.06 89 ILE A O 1
ATOM 754 N N . LEU A 1 90 ? 16.724 -2.314 -8.100 1.00 95.75 90 LEU A N 1
ATOM 755 C CA . LEU A 1 90 ? 17.105 -2.642 -9.470 1.00 95.75 90 LEU A CA 1
ATOM 756 C C . LEU A 1 90 ? 18.160 -3.757 -9.524 1.00 95.75 90 LEU A C 1
ATOM 758 O O . LEU A 1 90 ? 17.997 -4.695 -10.300 1.00 95.75 90 LEU A O 1
ATOM 762 N N . GLU A 1 91 ? 19.202 -3.669 -8.696 1.00 95.38 91 GLU A N 1
ATOM 763 C CA . GLU A 1 91 ? 20.238 -4.698 -8.537 1.00 95.38 91 GLU A CA 1
ATOM 764 C C . GLU A 1 91 ? 19.597 -6.042 -8.197 1.00 95.38 91 GLU A C 1
ATOM 766 O O . GLU A 1 91 ? 19.814 -7.016 -8.911 1.00 95.38 91 GLU A O 1
ATOM 771 N N . TYR A 1 92 ? 18.691 -6.070 -7.214 1.00 95.69 92 TYR A N 1
ATOM 772 C CA . TYR A 1 92 ? 17.931 -7.271 -6.880 1.00 95.69 92 TYR A CA 1
ATOM 773 C C . TYR A 1 92 ? 17.187 -7.862 -8.090 1.00 95.69 92 TYR A C 1
ATOM 775 O O . TYR A 1 92 ? 17.276 -9.061 -8.344 1.00 95.69 92 TYR A O 1
ATOM 783 N N . HIS A 1 93 ? 16.468 -7.044 -8.864 1.00 95.88 93 HIS A N 1
ATOM 784 C CA . HIS A 1 93 ? 15.725 -7.521 -10.035 1.00 95.88 93 HIS A CA 1
ATOM 785 C C . HIS A 1 93 ? 16.645 -8.058 -11.143 1.00 95.88 93 HIS A C 1
ATOM 787 O O . HIS A 1 93 ? 16.343 -9.076 -11.775 1.00 95.88 93 HIS A O 1
ATOM 793 N N . ILE A 1 94 ? 17.780 -7.399 -11.375 1.00 94.62 94 ILE A N 1
ATOM 794 C CA . ILE A 1 94 ? 18.801 -7.854 -12.324 1.00 94.62 94 ILE A CA 1
ATOM 795 C C . ILE A 1 94 ? 19.409 -9.182 -11.862 1.00 94.62 94 ILE A C 1
ATOM 797 O O . ILE A 1 94 ? 19.527 -10.107 -12.670 1.00 94.62 94 ILE A O 1
ATOM 801 N N . ASP A 1 95 ? 19.733 -9.307 -10.580 1.00 93.12 95 ASP A N 1
ATOM 802 C CA . ASP A 1 95 ? 20.332 -10.511 -10.013 1.00 93.12 95 ASP A CA 1
ATOM 803 C C . ASP A 1 95 ? 19.348 -11.682 -10.017 1.00 93.12 95 ASP A C 1
ATOM 805 O O . ASP A 1 95 ? 19.710 -12.785 -10.427 1.00 93.12 95 ASP A O 1
ATOM 809 N N . ALA A 1 96 ? 18.086 -11.446 -9.650 1.00 91.06 96 ALA A N 1
ATOM 810 C CA . ALA A 1 96 ? 17.042 -12.464 -9.574 1.00 91.06 96 ALA A CA 1
ATOM 811 C C . ALA A 1 96 ? 16.578 -12.963 -10.953 1.00 91.06 96 ALA A C 1
ATOM 813 O O . ALA A 1 96 ? 16.371 -14.164 -11.143 1.00 91.06 96 ALA A O 1
ATOM 814 N N . PHE A 1 97 ? 16.417 -12.072 -11.933 1.00 90.31 97 PHE A N 1
ATOM 815 C CA . PHE A 1 97 ? 15.753 -12.417 -13.199 1.00 90.31 97 PHE A CA 1
ATOM 816 C C . PHE A 1 97 ? 16.660 -12.267 -14.422 1.00 90.31 97 PHE A C 1
ATOM 818 O O . PHE A 1 97 ? 16.517 -13.017 -15.387 1.00 90.31 97 PHE A O 1
ATOM 825 N N . GLY A 1 98 ? 17.677 -11.411 -14.351 1.00 90.44 98 GLY A N 1
ATOM 826 C CA . GLY A 1 98 ? 18.675 -11.197 -15.396 1.00 90.44 98 GLY A CA 1
ATOM 827 C C . GLY A 1 98 ? 18.615 -9.807 -16.003 1.00 90.44 98 GLY A C 1
ATOM 828 O O . GLY A 1 98 ? 17.545 -9.251 -16.227 1.00 90.44 98 GLY A O 1
ATOM 829 N N . GLU A 1 99 ? 19.786 -9.262 -16.326 1.00 93.19 99 GLU A N 1
ATOM 830 C CA . GLU A 1 99 ? 19.930 -7.920 -16.899 1.00 93.19 99 GLU A CA 1
ATOM 831 C C . GLU A 1 99 ? 19.249 -7.796 -18.274 1.00 93.19 99 GLU A C 1
ATOM 833 O O . GLU A 1 99 ? 18.565 -6.817 -18.567 1.00 93.19 99 GLU A O 1
ATOM 838 N N . LYS A 1 100 ? 19.407 -8.812 -19.129 1.00 92.44 100 LYS A N 1
ATOM 839 C CA . LYS A 1 100 ? 18.944 -8.782 -20.526 1.00 92.44 100 LYS A CA 1
ATOM 840 C C . LYS A 1 100 ? 17.548 -9.371 -20.742 1.00 92.44 100 LYS A C 1
ATOM 842 O O . LYS A 1 100 ? 17.143 -9.544 -21.887 1.00 92.44 100 LYS A O 1
ATOM 847 N N . LEU A 1 101 ? 16.839 -9.730 -19.674 1.00 93.38 101 LEU A N 1
ATOM 848 C CA . LEU A 1 101 ? 15.532 -10.391 -19.733 1.00 93.38 101 LEU A CA 1
ATOM 849 C C . LEU A 1 101 ? 14.439 -9.479 -19.181 1.00 93.38 101 LEU A C 1
ATOM 851 O O . LEU A 1 101 ? 14.739 -8.449 -18.576 1.00 93.38 101 LEU A O 1
ATOM 855 N N . ASN A 1 102 ? 13.173 -9.844 -19.380 1.00 95.06 102 ASN A N 1
ATOM 856 C CA . ASN A 1 102 ? 12.117 -9.180 -18.627 1.00 95.06 102 ASN A CA 1
ATOM 857 C C . ASN A 1 102 ? 12.351 -9.473 -17.141 1.00 95.06 102 ASN A C 1
ATOM 859 O O . ASN A 1 102 ? 12.568 -10.622 -16.755 1.00 95.06 102 ASN A O 1
ATOM 863 N N . ASN A 1 103 ? 12.405 -8.422 -16.333 1.00 94.81 103 ASN A N 1
ATOM 864 C CA . ASN A 1 103 ? 12.844 -8.514 -14.946 1.00 94.81 103 ASN A CA 1
ATOM 865 C C . ASN A 1 103 ? 12.052 -7.619 -13.990 1.00 94.81 103 ASN A C 1
ATOM 867 O O . ASN A 1 103 ? 12.314 -7.647 -12.791 1.00 94.81 103 ASN A O 1
ATOM 871 N N . ILE A 1 104 ? 11.071 -6.872 -14.499 1.00 97.25 104 ILE A N 1
ATOM 872 C CA . ILE A 1 104 ? 10.104 -6.114 -13.708 1.00 97.25 104 ILE A CA 1
ATOM 873 C C . ILE A 1 104 ? 8.706 -6.552 -14.133 1.00 97.25 104 ILE A C 1
ATOM 875 O O . ILE A 1 104 ? 8.361 -6.407 -15.305 1.00 97.25 104 ILE A O 1
ATOM 879 N N . GLY A 1 105 ? 7.917 -7.050 -13.184 1.00 96.81 105 GLY A N 1
ATOM 880 C CA . GLY A 1 105 ? 6.531 -7.451 -13.403 1.00 96.81 105 GLY A CA 1
ATOM 881 C C . GLY A 1 105 ? 5.538 -6.378 -12.963 1.00 96.81 105 GLY A C 1
ATOM 882 O O . GLY A 1 105 ? 5.770 -5.646 -11.991 1.00 96.81 105 GLY A O 1
ATOM 883 N N . PHE A 1 106 ? 4.420 -6.309 -13.676 1.00 97.88 106 PHE A N 1
ATOM 884 C CA . PHE A 1 106 ? 3.256 -5.484 -13.376 1.00 97.88 106 PHE A CA 1
ATOM 885 C C . PHE A 1 106 ? 1.992 -6.337 -13.374 1.00 97.88 106 PHE A C 1
ATOM 887 O O . PHE A 1 106 ? 1.820 -7.194 -14.241 1.00 97.88 106 PHE A O 1
ATOM 894 N N . TYR A 1 107 ? 1.110 -6.046 -12.423 1.00 97.31 107 TYR A N 1
ATOM 895 C CA . TYR A 1 107 ? -0.254 -6.562 -12.378 1.00 97.31 107 TYR A CA 1
ATOM 896 C C . TYR A 1 107 ? -1.179 -5.505 -12.969 1.00 97.31 107 TYR A C 1
ATOM 898 O O . TYR A 1 107 ? -1.081 -4.332 -12.590 1.00 97.31 107 TYR A O 1
ATOM 906 N N . LEU A 1 108 ? -2.035 -5.902 -13.904 1.00 96.31 108 LEU A N 1
ATOM 907 C CA . LEU A 1 108 ? -2.928 -5.020 -14.642 1.00 96.31 108 LEU A CA 1
ATOM 908 C C . LEU A 1 108 ? -4.384 -5.407 -14.381 1.00 96.31 108 LEU A C 1
ATOM 910 O O . LEU A 1 108 ? -4.722 -6.592 -14.354 1.00 96.31 108 LEU A O 1
ATOM 914 N N . ASP A 1 109 ? -5.241 -4.405 -14.216 1.00 94.19 109 ASP A N 1
ATOM 915 C CA . ASP A 1 109 ? -6.687 -4.614 -14.160 1.00 94.19 109 ASP A CA 1
ATOM 916 C C . ASP A 1 109 ? -7.295 -4.875 -15.550 1.00 94.19 109 ASP A C 1
ATOM 918 O O . ASP A 1 109 ? -6.606 -4.917 -16.576 1.00 94.19 109 ASP A O 1
ATOM 922 N N . SER A 1 110 ? -8.617 -5.041 -15.593 1.00 91.38 110 SER A N 1
ATOM 923 C CA . SER A 1 110 ? -9.373 -5.279 -16.826 1.00 91.38 110 SER A CA 1
ATOM 924 C C . SER A 1 110 ? -9.276 -4.132 -17.843 1.00 91.38 110 SER A C 1
ATOM 926 O O . SER A 1 110 ? -9.410 -4.372 -19.046 1.00 91.38 110 SER A O 1
ATOM 928 N N . ASN A 1 111 ? -8.957 -2.908 -17.405 1.00 91.81 111 ASN A N 1
ATOM 929 C CA . ASN A 1 111 ? -8.686 -1.759 -18.274 1.00 91.81 111 ASN A CA 1
ATOM 930 C C . ASN A 1 111 ? -7.227 -1.705 -18.755 1.00 91.81 111 ASN A C 1
ATOM 932 O O . ASN A 1 111 ? -6.865 -0.800 -19.507 1.00 91.81 111 ASN A O 1
ATOM 936 N N . LYS A 1 112 ? -6.404 -2.690 -18.370 1.00 93.12 112 LYS A N 1
ATOM 937 C CA . LYS A 1 112 ? -4.950 -2.747 -18.581 1.00 93.12 112 LYS A CA 1
ATOM 938 C C . LYS A 1 112 ? -4.178 -1.667 -17.821 1.00 93.12 112 LYS A C 1
ATOM 940 O O . LYS A 1 112 ? -3.008 -1.426 -18.133 1.00 93.12 112 LYS A O 1
ATOM 945 N N . ASP A 1 113 ? -4.797 -1.058 -16.816 1.00 95.12 113 ASP A N 1
ATOM 946 C CA . ASP A 1 113 ? -4.146 -0.091 -15.946 1.00 95.12 113 ASP A CA 1
ATOM 947 C C . ASP A 1 113 ? -3.318 -0.837 -14.885 1.00 95.12 113 ASP A C 1
ATOM 949 O O . ASP A 1 113 ? -3.791 -1.820 -14.305 1.00 95.12 113 ASP A O 1
ATOM 953 N N . PRO A 1 114 ? -2.073 -0.412 -14.597 1.00 96.31 114 PRO A N 1
ATOM 954 C CA . PRO A 1 114 ? -1.278 -1.049 -13.559 1.00 96.31 114 PRO A CA 1
ATOM 955 C C . PRO A 1 114 ? -1.898 -0.815 -12.178 1.00 96.31 114 PRO A C 1
ATOM 957 O O . PRO A 1 114 ? -2.188 0.319 -11.788 1.00 96.31 114 PRO A O 1
ATOM 960 N N . VAL A 1 115 ? -2.056 -1.904 -11.428 1.00 96.44 115 VAL A N 1
ATOM 961 C CA . VAL A 1 115 ? -2.543 -1.916 -10.038 1.00 96.44 115 VAL A CA 1
ATOM 962 C C . VAL A 1 115 ? -1.459 -2.297 -9.034 1.00 96.44 115 VAL A C 1
ATOM 964 O O . VAL A 1 115 ? -1.590 -2.021 -7.846 1.00 96.44 115 VAL A O 1
ATOM 967 N N . GLY A 1 116 ? -0.358 -2.886 -9.501 1.00 95.81 116 GLY A N 1
ATOM 968 C CA . GLY A 1 116 ? 0.796 -3.189 -8.667 1.00 95.81 116 GLY A CA 1
ATOM 969 C C . GLY A 1 116 ? 2.009 -3.631 -9.470 1.00 95.81 116 GLY A C 1
ATOM 970 O O . GLY A 1 116 ? 1.948 -3.814 -10.688 1.00 95.81 116 GLY A O 1
ATOM 971 N N . SER A 1 117 ? 3.135 -3.794 -8.782 1.00 96.56 117 SER A N 1
ATOM 972 C CA . SER A 1 117 ? 4.401 -4.187 -9.395 1.00 96.56 117 SER A CA 1
ATOM 973 C C . SER A 1 117 ? 5.252 -5.034 -8.462 1.00 96.56 117 SER A C 1
ATOM 975 O O . SER A 1 117 ? 5.255 -4.863 -7.242 1.00 96.56 117 SER A O 1
ATOM 977 N N . THR A 1 118 ? 6.087 -5.886 -9.053 1.00 96.19 118 THR A N 1
ATOM 978 C CA . THR A 1 118 ? 7.147 -6.585 -8.324 1.00 96.19 118 THR A CA 1
ATOM 979 C C . THR A 1 118 ? 8.120 -5.617 -7.639 1.00 96.19 118 THR A C 1
ATOM 981 O O . THR A 1 118 ? 8.714 -5.989 -6.634 1.00 96.19 118 THR A O 1
ATOM 984 N N . LEU A 1 119 ? 8.257 -4.372 -8.126 1.00 95.88 119 LEU A N 1
ATOM 985 C CA . LEU A 1 119 ? 9.078 -3.341 -7.473 1.00 95.88 119 LEU A CA 1
ATOM 986 C C . LEU A 1 119 ? 8.592 -3.025 -6.054 1.00 95.88 119 LEU A C 1
ATOM 988 O O . LEU A 1 119 ? 9.415 -2.793 -5.172 1.00 95.88 119 LEU A O 1
ATOM 992 N N . TYR A 1 120 ? 7.276 -3.034 -5.826 1.00 94.50 120 TYR A N 1
ATOM 993 C CA . TYR A 1 120 ? 6.695 -2.774 -4.511 1.00 94.50 120 TYR A CA 1
ATOM 994 C C . TYR A 1 120 ? 6.974 -3.921 -3.544 1.00 94.50 120 TYR A C 1
ATOM 996 O O . TYR A 1 120 ? 7.397 -3.692 -2.416 1.00 94.50 120 TYR A O 1
ATOM 1004 N N . VAL A 1 121 ? 6.822 -5.167 -3.999 1.00 92.44 121 VAL A N 1
ATOM 1005 C CA . VAL A 1 121 ? 7.141 -6.352 -3.186 1.00 92.44 121 VAL A CA 1
ATOM 1006 C C . VAL A 1 121 ? 8.613 -6.339 -2.775 1.00 92.44 121 VAL A C 1
ATOM 1008 O O . VAL A 1 121 ? 8.935 -6.512 -1.600 1.00 92.44 121 VAL A O 1
ATOM 1011 N N . SER A 1 122 ? 9.503 -6.063 -3.733 1.00 93.31 122 SER A N 1
ATOM 1012 C CA . SER A 1 122 ? 10.939 -5.920 -3.485 1.00 93.31 122 SER A CA 1
ATOM 1013 C C . SER A 1 122 ? 11.251 -4.776 -2.526 1.00 93.31 122 SER A C 1
ATOM 1015 O O . SER A 1 122 ? 12.146 -4.915 -1.702 1.00 93.31 122 SER A O 1
ATOM 1017 N N . PHE A 1 123 ? 10.518 -3.664 -2.615 1.00 92.06 123 PHE A N 1
ATOM 1018 C CA . PHE A 1 123 ? 10.650 -2.523 -1.713 1.00 92.06 123 PHE A CA 1
ATOM 1019 C C . PHE A 1 123 ? 10.233 -2.868 -0.277 1.00 92.06 123 PHE A C 1
ATOM 1021 O O . PHE A 1 123 ? 11.012 -2.645 0.647 1.00 92.06 123 PHE A O 1
ATOM 1028 N N . VAL A 1 124 ? 9.052 -3.463 -0.084 1.00 91.62 124 VAL A N 1
ATOM 1029 C CA . VAL A 1 124 ? 8.538 -3.840 1.244 1.00 91.62 124 VAL A CA 1
ATOM 1030 C C . VAL A 1 124 ? 9.470 -4.829 1.937 1.00 91.62 124 VAL A C 1
ATOM 1032 O O . VAL A 1 124 ? 9.774 -4.673 3.118 1.00 91.62 124 VAL A O 1
ATOM 1035 N N . LEU A 1 125 ? 9.953 -5.830 1.201 1.00 91.31 125 LEU A N 1
ATOM 1036 C CA . LEU A 1 125 ? 10.821 -6.878 1.736 1.00 91.31 125 LEU A CA 1
ATOM 1037 C C . LEU A 1 125 ? 12.312 -6.518 1.663 1.00 91.31 125 LEU A C 1
ATOM 1039 O O . LEU A 1 125 ? 13.159 -7.350 1.999 1.00 91.31 125 LEU A O 1
ATOM 1043 N N . LEU A 1 126 ? 12.666 -5.304 1.237 1.00 90.00 126 LEU A N 1
ATOM 1044 C CA . LEU A 1 126 ? 14.060 -4.909 1.088 1.00 90.00 126 LEU A CA 1
ATOM 1045 C C . LEU A 1 126 ? 14.799 -4.994 2.426 1.00 90.00 126 LEU A C 1
ATOM 1047 O O . LEU A 1 126 ? 14.279 -4.597 3.468 1.00 90.00 126 LEU A O 1
ATOM 1051 N N . ASP A 1 127 ? 16.040 -5.481 2.381 1.00 85.12 127 ASP A N 1
ATOM 1052 C CA . ASP A 1 127 ? 16.891 -5.705 3.557 1.00 85.12 127 ASP A CA 1
ATOM 1053 C C . ASP A 1 127 ? 16.311 -6.719 4.573 1.00 85.12 127 ASP A C 1
ATOM 1055 O O . ASP A 1 127 ? 16.791 -6.813 5.702 1.00 85.12 127 ASP A O 1
ATOM 1059 N N . THR A 1 128 ? 15.316 -7.520 4.174 1.00 88.75 128 THR A N 1
ATOM 1060 C CA . THR A 1 128 ? 14.829 -8.667 4.950 1.00 88.75 128 THR A CA 1
ATOM 1061 C C . THR A 1 128 ? 15.322 -9.979 4.346 1.00 88.75 128 THR A C 1
ATOM 1063 O O . THR A 1 128 ? 15.500 -10.107 3.134 1.00 88.75 128 THR A O 1
ATOM 1066 N N . GLU A 1 129 ? 15.499 -10.999 5.182 1.00 87.50 129 GLU A N 1
ATOM 1067 C CA . GLU A 1 129 ? 15.801 -12.354 4.705 1.00 87.50 129 GLU A CA 1
ATOM 1068 C C . GLU A 1 129 ? 14.630 -12.999 3.948 1.00 87.50 129 GLU A C 1
ATOM 1070 O O . GLU A 1 129 ? 14.837 -13.988 3.250 1.00 87.50 129 GLU A O 1
ATOM 1075 N N . THR A 1 130 ? 13.411 -12.457 4.054 1.00 88.25 130 THR A N 1
ATOM 1076 C CA . THR A 1 130 ? 12.209 -13.002 3.409 1.00 88.25 130 THR A CA 1
ATOM 1077 C C . THR A 1 130 ? 12.078 -12.604 1.945 1.00 88.25 130 THR A C 1
ATOM 1079 O O . THR A 1 130 ? 11.301 -13.240 1.230 1.00 88.25 130 THR A O 1
ATOM 1082 N N . LEU A 1 131 ? 12.873 -11.638 1.467 1.00 90.62 131 LEU A N 1
ATOM 1083 C CA . LEU A 1 131 ? 12.969 -11.322 0.045 1.00 90.62 131 LEU A CA 1
ATOM 1084 C C . LEU A 1 131 ? 13.398 -12.586 -0.739 1.00 90.62 131 LEU A C 1
ATOM 1086 O O . LEU A 1 131 ? 14.431 -13.189 -0.421 1.00 90.62 131 LEU A O 1
ATOM 1090 N N . PRO A 1 132 ? 12.603 -13.051 -1.721 1.00 88.94 132 PRO A N 1
ATOM 1091 C CA . PRO A 1 132 ? 12.918 -14.255 -2.488 1.00 88.94 132 PRO A CA 1
ATOM 1092 C C . PRO A 1 132 ? 14.222 -14.126 -3.272 1.00 88.94 132 PRO A C 1
ATOM 1094 O O . PRO A 1 132 ? 14.475 -13.081 -3.843 1.00 88.94 132 PRO A O 1
ATOM 1097 N N . LYS A 1 133 ? 15.012 -15.195 -3.411 1.00 88.38 133 LYS A N 1
ATOM 1098 C CA . LYS A 1 133 ? 16.173 -15.205 -4.322 1.00 88.38 133 LYS A CA 1
ATOM 1099 C C . LYS A 1 133 ? 16.076 -16.344 -5.336 1.00 88.38 133 LYS A C 1
ATOM 1101 O O . LYS A 1 133 ? 16.723 -17.373 -5.162 1.00 88.38 133 LYS A O 1
ATOM 1106 N N . PRO A 1 134 ? 15.285 -16.197 -6.413 1.00 84.69 134 PRO A N 1
ATOM 1107 C CA . PRO A 1 134 ? 14.910 -17.312 -7.291 1.00 84.69 134 PRO A CA 1
ATOM 1108 C C . PRO A 1 134 ? 16.068 -18.043 -7.989 1.00 84.69 134 PRO A C 1
ATOM 1110 O O . PRO A 1 134 ? 15.889 -19.181 -8.415 1.00 84.69 134 PRO A O 1
ATOM 1113 N N . ARG A 1 135 ? 17.243 -17.412 -8.135 1.00 84.19 135 ARG A N 1
ATOM 1114 C CA . ARG A 1 135 ? 18.443 -18.064 -8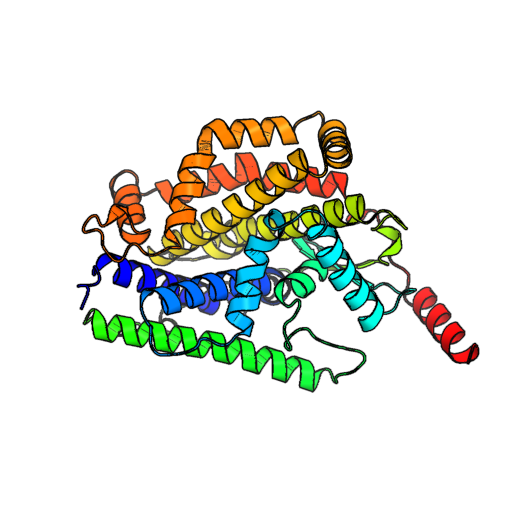.697 1.00 84.19 135 ARG A CA 1
ATOM 1115 C C . ARG A 1 135 ? 19.254 -18.854 -7.676 1.00 84.19 135 ARG A C 1
ATOM 1117 O O . ARG A 1 135 ? 19.981 -19.761 -8.065 1.00 84.19 135 ARG A O 1
ATOM 1124 N N . GLU A 1 136 ? 19.151 -18.491 -6.402 1.00 84.88 136 GLU A N 1
ATOM 1125 C CA . GLU A 1 136 ? 19.923 -19.081 -5.303 1.00 84.88 136 GLU A CA 1
ATOM 1126 C C . GLU A 1 136 ? 19.090 -20.100 -4.510 1.00 84.88 136 GLU A C 1
ATOM 1128 O O . GLU A 1 136 ? 19.626 -21.064 -3.969 1.00 84.88 136 GLU A O 1
ATOM 1133 N N . GLU A 1 137 ? 17.772 -19.907 -4.457 1.00 86.56 137 GLU A N 1
ATOM 1134 C CA . GLU A 1 137 ? 16.848 -20.650 -3.605 1.00 86.56 137 GLU A CA 1
ATOM 1135 C C . GLU A 1 137 ? 15.817 -21.427 -4.436 1.00 86.56 137 GLU A C 1
ATOM 1137 O O . GLU A 1 137 ? 15.313 -20.961 -5.461 1.00 86.56 137 GLU A O 1
ATOM 1142 N N . ARG A 1 138 ? 15.436 -22.620 -3.965 1.00 87.75 138 ARG A N 1
ATOM 1143 C CA . ARG A 1 138 ? 14.337 -23.378 -4.579 1.00 87.75 138 ARG A CA 1
ATOM 1144 C C . ARG A 1 138 ? 13.002 -22.720 -4.236 1.00 87.75 138 ARG A C 1
ATOM 1146 O O . ARG A 1 138 ? 12.797 -22.238 -3.125 1.00 87.75 138 ARG A O 1
ATOM 1153 N N . SER A 1 139 ? 12.032 -22.811 -5.145 1.00 85.94 139 SER A N 1
ATOM 1154 C CA . SER A 1 139 ? 10.685 -22.246 -4.943 1.00 85.94 139 SER A CA 1
ATOM 1155 C C . SER A 1 139 ? 9.964 -22.780 -3.697 1.00 85.94 139 SER A C 1
ATOM 1157 O O . SER A 1 139 ? 9.122 -22.096 -3.122 1.00 85.94 139 SER A O 1
ATOM 1159 N N . VAL A 1 140 ? 10.269 -24.008 -3.266 1.00 88.06 140 VAL A N 1
ATOM 1160 C CA . VAL A 1 140 ? 9.733 -24.589 -2.024 1.00 88.06 140 VAL A CA 1
ATOM 1161 C C . VAL A 1 140 ? 10.321 -23.900 -0.789 1.00 88.06 140 VAL A C 1
ATOM 1163 O O . VAL A 1 140 ? 9.575 -23.593 0.135 1.00 88.06 140 VAL A O 1
ATOM 1166 N N . ASP A 1 141 ? 11.621 -23.599 -0.794 1.00 88.69 141 ASP A N 1
ATOM 1167 C CA . ASP A 1 141 ? 12.301 -22.937 0.324 1.00 88.69 141 ASP A CA 1
ATOM 1168 C C . ASP A 1 141 ? 11.866 -21.479 0.464 1.00 88.69 141 ASP A C 1
ATOM 1170 O O . ASP A 1 141 ? 11.538 -21.045 1.566 1.00 88.69 141 ASP A O 1
ATOM 1174 N N . ILE A 1 142 ? 11.746 -20.764 -0.661 1.00 85.62 142 ILE A N 1
ATOM 1175 C CA . ILE A 1 142 ? 11.190 -19.405 -0.701 1.00 85.62 142 ILE A CA 1
ATOM 1176 C C . ILE A 1 142 ? 9.788 -19.389 -0.084 1.00 85.62 142 ILE A C 1
ATOM 1178 O O . ILE A 1 142 ? 9.514 -18.599 0.817 1.00 85.62 142 ILE A O 1
ATOM 1182 N N . ARG A 1 143 ? 8.899 -20.282 -0.547 1.00 85.19 143 ARG A N 1
ATOM 1183 C CA . ARG A 1 143 ? 7.519 -20.359 -0.045 1.00 85.19 143 ARG A CA 1
ATOM 1184 C C . ARG A 1 143 ? 7.473 -20.649 1.446 1.00 85.19 143 ARG A C 1
ATOM 1186 O O . ARG A 1 143 ? 6.732 -19.983 2.158 1.00 85.19 143 ARG A O 1
ATOM 1193 N N . ARG A 1 144 ? 8.277 -21.603 1.917 1.00 88.50 144 ARG A N 1
ATOM 1194 C CA . ARG A 1 144 ? 8.373 -21.939 3.339 1.00 88.50 144 ARG A CA 1
ATOM 1195 C C . ARG A 1 144 ? 8.822 -20.735 4.167 1.00 88.50 144 ARG A C 1
ATOM 1197 O O . ARG A 1 144 ? 8.134 -20.387 5.112 1.00 88.50 144 ARG A O 1
ATOM 1204 N N . LYS A 1 145 ? 9.902 -20.061 3.771 1.00 89.38 145 LYS A N 1
ATOM 1205 C CA . LYS A 1 145 ? 10.451 -18.883 4.462 1.00 89.38 145 LYS A CA 1
ATOM 1206 C C . LYS A 1 145 ? 9.437 -17.738 4.573 1.00 89.38 145 LYS A C 1
ATOM 1208 O O . LYS A 1 145 ? 9.272 -17.143 5.635 1.00 89.38 145 LYS A O 1
ATOM 1213 N N . VAL A 1 146 ? 8.736 -17.439 3.476 1.00 86.25 146 VAL A N 1
ATOM 1214 C CA . VAL A 1 146 ? 7.688 -16.405 3.453 1.00 86.25 146 VAL A CA 1
ATOM 1215 C C . VAL A 1 146 ? 6.495 -16.820 4.320 1.00 86.25 146 VAL A C 1
ATOM 1217 O O . VAL A 1 146 ? 5.988 -16.005 5.091 1.00 86.25 146 VAL A O 1
ATOM 1220 N N . LEU A 1 147 ? 6.070 -18.084 4.242 1.00 87.81 147 LEU A N 1
ATOM 1221 C CA . LEU A 1 147 ? 4.974 -18.612 5.054 1.00 87.81 147 LEU A CA 1
ATOM 1222 C C . LEU A 1 147 ? 5.309 -18.602 6.549 1.00 87.81 147 LEU A C 1
ATOM 1224 O O . LEU A 1 147 ? 4.474 -18.203 7.349 1.00 87.81 147 LEU A O 1
ATOM 1228 N N . GLU A 1 148 ? 6.520 -19.003 6.933 1.00 90.38 148 GLU A N 1
ATOM 1229 C CA . GLU A 1 148 ? 6.988 -18.989 8.323 1.00 90.38 148 GLU A CA 1
ATOM 1230 C C . GLU A 1 148 ? 6.920 -17.574 8.906 1.00 90.38 148 GLU A C 1
ATOM 1232 O O . GLU A 1 148 ? 6.367 -17.373 9.986 1.00 90.38 148 GLU A O 1
ATOM 1237 N N . PHE A 1 149 ? 7.413 -16.572 8.173 1.00 91.06 149 PHE A N 1
ATOM 1238 C CA . PHE A 1 149 ? 7.380 -15.195 8.656 1.00 91.06 149 PHE A CA 1
ATOM 1239 C C . PHE A 1 149 ? 5.964 -14.610 8.713 1.00 91.06 149 PHE A C 1
ATOM 1241 O O . PHE A 1 149 ? 5.593 -13.982 9.702 1.00 91.06 149 PHE A O 1
ATOM 1248 N N . THR A 1 150 ? 5.154 -14.828 7.679 1.00 89.00 150 THR A N 1
ATOM 1249 C CA . THR A 1 150 ? 3.762 -14.347 7.671 1.00 89.00 150 THR A CA 1
ATOM 1250 C C . THR A 1 150 ? 2.916 -15.036 8.745 1.00 89.00 150 THR A C 1
ATOM 1252 O O . THR A 1 150 ? 2.122 -14.368 9.407 1.00 89.00 150 THR A O 1
ATOM 1255 N N . SER A 1 151 ? 3.146 -16.329 9.002 1.00 90.69 151 SER A N 1
ATOM 1256 C CA . SER A 1 151 ? 2.511 -17.068 10.104 1.00 90.69 151 SER A CA 1
ATOM 1257 C C . SER A 1 151 ? 2.927 -16.507 11.459 1.00 90.69 151 SER A C 1
ATOM 1259 O O . SER A 1 151 ? 2.060 -16.255 12.287 1.00 90.69 151 SER A O 1
ATOM 1261 N N . TYR A 1 152 ? 4.218 -16.213 11.657 1.00 92.56 152 TYR A N 1
ATOM 1262 C CA . TYR A 1 152 ? 4.703 -15.558 12.873 1.00 92.56 152 TYR A CA 1
ATOM 1263 C C . TYR A 1 152 ? 3.994 -14.219 13.126 1.00 92.56 152 TYR A C 1
ATOM 1265 O O . TYR A 1 152 ? 3.520 -13.976 14.231 1.00 92.56 152 TYR A O 1
ATOM 1273 N N . VAL A 1 153 ? 3.863 -13.362 12.108 1.00 92.00 153 VAL A N 1
ATOM 1274 C CA . VAL A 1 153 ? 3.149 -12.077 12.238 1.00 92.00 153 VAL A CA 1
ATOM 1275 C C . VAL A 1 153 ? 1.666 -12.295 12.577 1.00 92.00 153 VAL A C 1
ATOM 1277 O O . VAL A 1 153 ? 1.110 -11.588 13.422 1.00 92.00 153 VAL A O 1
ATOM 1280 N N . GLY A 1 154 ? 1.029 -13.300 11.970 1.00 91.00 154 GLY A N 1
ATOM 1281 C CA . GLY A 1 154 ? -0.342 -13.701 12.288 1.00 91.00 154 GLY A CA 1
ATOM 1282 C C . GLY A 1 154 ? -0.501 -14.168 13.739 1.00 91.00 154 GLY A C 1
ATOM 1283 O O . GLY A 1 154 ? -1.354 -13.651 14.462 1.00 91.00 154 GLY A O 1
ATOM 1284 N N . GLU A 1 155 ? 0.351 -15.086 14.195 1.00 91.94 155 GLU A N 1
ATOM 1285 C CA . GLU A 1 155 ? 0.384 -15.586 15.575 1.00 91.94 155 GLU A CA 1
ATOM 1286 C C . GLU A 1 155 ? 0.632 -14.460 16.579 1.00 91.94 155 GLU A C 1
ATOM 1288 O O . GLU A 1 155 ? -0.056 -14.373 17.597 1.00 91.94 155 GLU A O 1
ATOM 1293 N N . LEU A 1 156 ? 1.556 -13.555 16.256 1.00 92.69 156 LEU A N 1
ATOM 1294 C CA . LEU A 1 156 ? 1.874 -12.386 17.062 1.00 92.69 156 LEU A CA 1
ATOM 1295 C C . LEU A 1 156 ? 0.662 -11.469 17.233 1.00 92.69 156 LEU A C 1
ATOM 1297 O O . LEU A 1 156 ? 0.366 -11.036 18.345 1.00 92.69 156 LEU A O 1
ATOM 1301 N N . SER A 1 157 ? -0.086 -11.218 16.157 1.00 93.00 157 SER A N 1
ATOM 1302 C CA . SER A 1 157 ? -1.330 -10.449 16.245 1.00 93.00 157 SER A CA 1
ATOM 1303 C C . SER A 1 157 ? -2.367 -11.141 17.139 1.00 93.00 157 SER A C 1
ATOM 1305 O O . SER A 1 157 ? -3.036 -10.486 17.936 1.00 93.00 157 SER A O 1
ATOM 1307 N N . GLY A 1 158 ? -2.479 -12.473 17.060 1.00 91.88 158 GLY A N 1
ATOM 1308 C CA . GLY A 1 158 ? -3.376 -13.258 17.907 1.00 91.88 158 GLY A CA 1
ATOM 1309 C C . GLY A 1 158 ? -2.968 -13.211 19.379 1.00 91.88 158 GLY A C 1
ATOM 1310 O O . GLY A 1 158 ? -3.821 -13.070 20.253 1.00 91.88 158 GLY A O 1
ATOM 1311 N N . PHE A 1 159 ? -1.666 -13.287 19.658 1.00 91.94 159 PHE A N 1
ATOM 1312 C CA . PHE A 1 159 ? -1.105 -13.112 20.995 1.00 91.94 159 PHE A CA 1
ATOM 1313 C C . PHE A 1 159 ? -1.448 -11.731 21.570 1.00 91.94 159 PHE A C 1
ATOM 1315 O O . PHE A 1 159 ? -2.024 -11.660 22.654 1.00 91.94 159 PHE A O 1
ATOM 1322 N N . LEU A 1 160 ? -1.182 -10.655 20.821 1.00 92.62 160 LEU A N 1
ATOM 1323 C CA . LEU A 1 160 ? -1.477 -9.281 21.240 1.00 92.62 160 LEU A CA 1
ATOM 1324 C C . LEU A 1 160 ? -2.969 -9.062 21.520 1.00 92.62 160 LEU A C 1
ATOM 1326 O O . LEU A 1 160 ? -3.318 -8.470 22.540 1.00 92.62 160 LEU A O 1
ATOM 1330 N N . ALA A 1 161 ? -3.853 -9.580 20.660 1.00 92.56 161 ALA A N 1
ATOM 1331 C CA . ALA A 1 161 ? -5.294 -9.513 20.887 1.00 92.56 161 ALA A CA 1
ATOM 1332 C C . ALA A 1 161 ? -5.685 -10.162 22.225 1.00 92.56 161 ALA A C 1
ATOM 1334 O O . ALA A 1 161 ? -6.356 -9.524 23.033 1.00 92.56 161 ALA A O 1
ATOM 1335 N N . ASN A 1 162 ? -5.202 -11.380 22.509 1.00 91.12 162 ASN A N 1
ATOM 1336 C CA . ASN A 1 162 ? -5.501 -12.068 23.773 1.00 91.12 162 ASN A CA 1
ATOM 1337 C C . ASN A 1 162 ? -4.966 -11.296 24.998 1.00 91.12 162 ASN A C 1
ATOM 1339 O O . ASN A 1 162 ? -5.608 -11.275 26.050 1.00 91.12 162 ASN A O 1
ATOM 1343 N N . GLU A 1 163 ? -3.790 -10.672 24.884 1.00 90.88 163 GLU A N 1
ATOM 1344 C CA . GLU A 1 163 ? -3.208 -9.861 25.960 1.00 90.88 163 GLU A CA 1
ATOM 1345 C C . GLU A 1 163 ? -4.075 -8.638 26.287 1.00 90.88 163 GLU A C 1
ATOM 1347 O O . GLU A 1 163 ? -4.337 -8.343 27.461 1.00 90.88 163 GLU A O 1
ATOM 1352 N N . PHE A 1 164 ? -4.591 -7.964 25.259 1.00 92.31 164 PHE A N 1
ATOM 1353 C CA . PHE A 1 164 ? -5.526 -6.859 25.433 1.00 92.31 164 PHE A CA 1
ATOM 1354 C C . PHE A 1 164 ? -6.881 -7.307 25.968 1.00 92.31 164 PHE A C 1
ATOM 1356 O O . PHE A 1 164 ? -7.405 -6.663 26.874 1.00 92.31 164 PHE A O 1
ATOM 1363 N N . GLU A 1 165 ? -7.419 -8.432 25.494 1.00 91.19 165 GLU A N 1
ATOM 1364 C CA . GLU A 1 165 ? -8.675 -8.990 26.003 1.00 91.19 165 GLU A CA 1
ATOM 1365 C C . GLU A 1 165 ? -8.595 -9.270 27.504 1.00 91.19 165 GLU A C 1
ATOM 1367 O O . GLU A 1 165 ? -9.470 -8.861 28.272 1.00 91.19 165 GLU A O 1
ATOM 1372 N N . ARG A 1 166 ? -7.492 -9.890 27.942 1.00 89.75 166 ARG A N 1
ATOM 1373 C CA . ARG A 1 166 ? -7.218 -10.155 29.357 1.00 89.75 166 ARG A CA 1
ATOM 1374 C C . ARG A 1 166 ? -7.110 -8.867 30.169 1.00 89.75 166 ARG A C 1
ATOM 1376 O O . ARG A 1 166 ? -7.640 -8.804 31.275 1.00 89.75 166 ARG A O 1
ATOM 1383 N N . THR A 1 167 ? -6.424 -7.861 29.633 1.00 89.38 167 THR A N 1
ATOM 1384 C CA . THR A 1 167 ? -6.202 -6.578 30.316 1.00 89.38 167 THR A CA 1
ATOM 1385 C C . THR A 1 167 ? -7.494 -5.771 30.445 1.00 89.38 167 THR A C 1
ATOM 1387 O O . THR A 1 167 ? -7.746 -5.171 31.487 1.00 89.38 167 THR A O 1
ATOM 1390 N N . LEU A 1 168 ? -8.331 -5.780 29.405 1.00 88.69 168 LEU A N 1
ATOM 1391 C CA . LEU A 1 168 ? -9.606 -5.062 29.357 1.00 88.69 168 LEU A CA 1
ATOM 1392 C C . LEU A 1 168 ? -10.758 -5.829 30.028 1.00 88.69 168 LEU A C 1
ATOM 1394 O O . LEU A 1 168 ? -11.811 -5.244 30.275 1.00 88.69 168 LEU A O 1
ATOM 1398 N N . GLY A 1 169 ? -10.582 -7.120 30.326 1.00 88.25 169 GLY A N 1
ATOM 1399 C CA . GLY A 1 169 ? -11.633 -7.971 30.888 1.00 88.25 169 GLY A CA 1
ATOM 1400 C C . GLY A 1 169 ? -12.776 -8.249 29.905 1.00 88.25 169 GLY A C 1
ATOM 1401 O O . GLY A 1 169 ? -13.909 -8.469 30.332 1.00 88.25 169 GLY A O 1
ATOM 1402 N N . ILE A 1 170 ? -12.495 -8.213 28.601 1.00 86.88 170 ILE A N 1
ATOM 1403 C CA . ILE A 1 170 ? -13.475 -8.462 27.535 1.00 86.88 170 ILE A CA 1
ATOM 1404 C C . ILE A 1 170 ? -13.439 -9.926 27.092 1.00 86.88 170 ILE A C 1
ATOM 1406 O O . ILE A 1 170 ? -12.430 -10.621 27.224 1.00 86.88 170 ILE A O 1
ATOM 1410 N N . GLN A 1 171 ? -14.567 -10.416 26.580 1.00 84.00 171 GLN A N 1
ATOM 1411 C CA . GLN A 1 171 ? -14.660 -11.784 26.088 1.00 84.00 171 GLN A CA 1
ATOM 1412 C C . GLN A 1 171 ? -13.888 -11.940 24.778 1.00 84.00 171 GLN A C 1
ATOM 1414 O O . GLN A 1 171 ? -14.027 -11.121 23.872 1.00 84.00 171 GLN A O 1
ATOM 1419 N N . LYS A 1 172 ? -13.149 -13.048 24.666 1.00 81.25 172 LYS A N 1
ATOM 1420 C CA . LYS A 1 172 ? -12.430 -13.408 23.449 1.00 81.25 172 LYS A CA 1
ATOM 1421 C C . LYS A 1 172 ? -13.343 -13.464 22.229 1.00 81.25 172 LYS A C 1
ATOM 1423 O O . LYS A 1 172 ? -14.321 -14.220 22.224 1.00 81.25 172 LYS A O 1
ATOM 1428 N N . ILE A 1 173 ? -12.974 -12.727 21.185 1.00 80.38 173 ILE A N 1
ATOM 1429 C CA . ILE A 1 173 ? -13.688 -12.734 19.906 1.00 80.38 173 ILE A CA 1
ATOM 1430 C C . ILE A 1 173 ? -13.069 -13.784 18.981 1.00 80.38 173 ILE A C 1
ATOM 1432 O O . ILE A 1 173 ? -11.874 -13.780 18.697 1.00 80.38 173 ILE A O 1
ATOM 1436 N N . ASP A 1 174 ? -13.899 -14.694 18.471 1.00 81.06 174 ASP A N 1
ATOM 1437 C CA . ASP A 1 174 ? -13.492 -15.646 17.437 1.00 81.06 174 ASP A CA 1
ATOM 1438 C C . ASP A 1 174 ? -13.817 -15.087 16.047 1.00 81.06 174 ASP A C 1
ATOM 1440 O O . ASP A 1 174 ? -14.909 -15.291 15.510 1.00 81.06 174 ASP A O 1
ATOM 1444 N N . ILE A 1 175 ? -12.851 -14.375 15.464 1.00 81.38 175 ILE A N 1
ATOM 1445 C CA . ILE A 1 175 ? -12.994 -13.705 14.161 1.00 81.38 175 ILE A CA 1
ATOM 1446 C C . ILE A 1 175 ? -13.352 -14.700 13.046 1.00 81.38 175 ILE A C 1
ATOM 1448 O O . ILE A 1 175 ? -14.068 -14.356 12.106 1.00 81.38 175 ILE A O 1
ATOM 1452 N N . THR A 1 176 ? -12.932 -15.965 13.164 1.00 76.31 176 THR A N 1
ATOM 1453 C CA . THR A 1 176 ? -13.207 -16.986 12.142 1.00 76.31 176 THR A CA 1
ATOM 1454 C C . THR A 1 176 ? -14.688 -17.351 12.036 1.00 76.31 176 THR A C 1
ATOM 1456 O O . THR A 1 176 ? -15.123 -17.815 10.982 1.00 76.31 176 THR A O 1
ATOM 1459 N N . LYS A 1 177 ? -15.475 -17.103 13.092 1.00 78.81 177 LYS A N 1
ATOM 1460 C CA . LYS A 1 177 ? -16.924 -17.354 13.124 1.00 78.81 177 LYS A CA 1
ATOM 1461 C C . LYS A 1 177 ? -17.762 -16.215 12.551 1.00 78.81 177 LYS A C 1
ATOM 1463 O O . LYS A 1 177 ? -18.920 -16.441 12.224 1.00 78.81 177 LYS A O 1
ATOM 1468 N N . ILE A 1 178 ? -17.192 -15.019 12.428 1.00 78.25 178 ILE A N 1
ATOM 1469 C CA . ILE A 1 178 ? -17.876 -13.812 11.936 1.00 78.25 178 ILE A CA 1
ATOM 1470 C C . ILE A 1 178 ? -17.390 -13.393 10.540 1.00 78.25 178 ILE A C 1
ATOM 1472 O O . ILE A 1 178 ? -17.566 -12.238 10.146 1.00 78.25 178 ILE A O 1
ATOM 1476 N N . LYS A 1 179 ? -16.749 -14.315 9.807 1.00 83.38 179 LYS A N 1
ATOM 1477 C CA . LYS A 1 179 ? -16.265 -14.074 8.445 1.00 83.38 179 LYS A CA 1
ATOM 1478 C C . LYS A 1 179 ? -17.421 -14.037 7.444 1.00 83.38 179 LYS A C 1
ATOM 1480 O O . LYS A 1 179 ? -18.334 -14.858 7.525 1.00 83.38 179 LYS A O 1
ATOM 1485 N N . GLU A 1 180 ? -17.339 -13.138 6.471 1.00 87.00 180 GLU A N 1
ATOM 1486 C CA . GLU A 1 180 ? -18.304 -13.060 5.360 1.00 87.00 180 GLU A CA 1
ATOM 1487 C C . GLU A 1 180 ? -17.745 -13.590 4.036 1.00 87.00 180 GLU A C 1
ATOM 1489 O O . GLU A 1 180 ? -18.533 -13.950 3.167 1.00 87.00 180 GLU A O 1
ATOM 1494 N N . GLU A 1 181 ? -16.417 -13.732 3.947 1.00 88.56 181 GLU A N 1
ATOM 1495 C CA . GLU A 1 181 ? -15.657 -14.225 2.789 1.00 88.56 181 GLU A CA 1
ATOM 1496 C C . GLU A 1 181 ? -15.911 -13.424 1.503 1.00 88.56 181 GLU A C 1
ATOM 1498 O O . GLU A 1 181 ? -16.937 -13.543 0.835 1.00 88.56 181 GLU A O 1
ATOM 1503 N N . VAL A 1 182 ? -14.934 -12.598 1.140 1.00 92.25 182 VAL A N 1
ATOM 1504 C CA . VAL A 1 182 ? -14.997 -11.719 -0.025 1.00 92.25 182 VAL A CA 1
ATOM 1505 C C . VAL A 1 182 ? -14.108 -12.286 -1.122 1.00 92.25 182 VAL A C 1
ATOM 1507 O O . VAL A 1 182 ? -12.887 -12.185 -1.057 1.00 92.25 182 VAL A O 1
ATOM 1510 N N . LEU A 1 183 ? -14.719 -12.887 -2.139 1.00 91.00 183 LEU A N 1
ATOM 1511 C CA . LEU A 1 183 ? -14.011 -13.507 -3.260 1.00 91.00 183 LEU A CA 1
ATOM 1512 C C . LEU A 1 183 ? -13.814 -12.520 -4.417 1.00 91.00 183 LEU A C 1
ATOM 1514 O O . LEU A 1 183 ? -14.657 -11.655 -4.657 1.00 91.00 183 LEU A O 1
ATOM 1518 N N . SER A 1 184 ? -12.728 -12.690 -5.170 1.00 85.62 184 SER A N 1
ATOM 1519 C CA . SER A 1 184 ? -12.543 -12.020 -6.458 1.00 85.62 184 SER A CA 1
ATOM 1520 C C . SER A 1 184 ? -13.183 -12.850 -7.571 1.00 85.62 184 SER A C 1
ATOM 1522 O O . SER A 1 184 ? -13.084 -14.076 -7.576 1.00 85.62 184 SER A O 1
ATOM 1524 N N . ILE A 1 185 ? -13.834 -12.178 -8.520 1.00 78.31 185 ILE A N 1
ATOM 1525 C CA . ILE A 1 185 ? -14.419 -12.821 -9.710 1.00 78.31 185 ILE A CA 1
ATOM 1526 C C . ILE A 1 185 ? -13.389 -12.892 -10.847 1.00 78.31 185 ILE A C 1
ATOM 1528 O O . ILE A 1 185 ? -13.436 -13.800 -11.673 1.00 78.31 185 ILE A O 1
ATOM 1532 N N . GLU A 1 186 ? -12.451 -11.947 -10.869 1.00 82.38 186 GLU A N 1
ATOM 1533 C CA . GLU A 1 186 ? -11.448 -11.777 -11.917 1.00 82.38 186 GLU A CA 1
ATOM 1534 C C . GLU A 1 186 ? -10.036 -11.936 -11.342 1.00 82.38 186 GLU A C 1
ATOM 1536 O O . GLU A 1 186 ? -9.811 -11.742 -10.145 1.00 82.38 186 GLU A O 1
ATOM 1541 N N . GLU A 1 187 ? -9.086 -12.274 -12.209 1.00 88.56 187 GLU A N 1
ATOM 1542 C CA . GLU A 1 187 ? -7.654 -12.284 -11.912 1.00 88.56 187 GLU A CA 1
ATOM 1543 C C . GLU A 1 187 ? -6.985 -11.093 -12.603 1.00 88.56 187 GLU A C 1
ATOM 1545 O O . GLU A 1 187 ? -7.472 -10.602 -13.622 1.00 88.56 187 GLU A O 1
ATOM 1550 N N . TYR A 1 188 ? -5.875 -10.614 -12.043 1.00 94.56 188 TYR A N 1
ATOM 1551 C CA . TYR A 1 188 ? -5.078 -9.585 -12.703 1.00 94.56 188 TYR A CA 1
ATOM 1552 C C . TYR A 1 188 ? -4.264 -10.179 -13.845 1.00 94.56 188 TYR A C 1
ATOM 1554 O O . TYR A 1 188 ? -3.674 -11.252 -13.716 1.00 94.56 188 TYR A O 1
ATOM 1562 N N . ASP A 1 189 ? -4.168 -9.433 -14.940 1.00 94.75 189 ASP A N 1
ATOM 1563 C CA . ASP A 1 189 ? -3.241 -9.770 -16.008 1.00 94.75 189 ASP A CA 1
ATOM 1564 C C . ASP A 1 189 ? -1.807 -9.454 -15.578 1.00 94.75 189 ASP A C 1
ATOM 1566 O O . ASP A 1 189 ? -1.538 -8.437 -14.936 1.00 94.75 189 ASP A O 1
ATOM 1570 N N . CYS A 1 190 ? -0.860 -10.293 -15.989 1.00 95.00 190 CYS A N 1
ATOM 1571 C CA . CYS A 1 190 ? 0.557 -10.099 -15.697 1.00 95.00 190 CYS A CA 1
ATOM 1572 C C . CYS A 1 190 ? 1.306 -9.601 -16.934 1.00 95.00 190 CYS A C 1
ATOM 1574 O O . CYS A 1 190 ? 1.153 -10.136 -18.035 1.00 95.00 190 CYS A O 1
ATOM 1576 N N . LYS A 1 191 ? 2.164 -8.598 -16.743 1.00 95.19 191 LYS A N 1
ATOM 1577 C CA . LYS A 1 191 ? 3.043 -8.065 -17.785 1.00 95.19 191 LYS A CA 1
ATOM 1578 C C . LYS A 1 191 ? 4.455 -7.877 -17.255 1.00 95.19 191 LYS A C 1
ATOM 1580 O O . LYS A 1 191 ? 4.681 -7.051 -16.374 1.00 95.19 191 LYS A O 1
ATOM 1585 N N . ASP A 1 192 ? 5.411 -8.559 -17.874 1.00 96.19 192 ASP A N 1
ATOM 1586 C CA . ASP A 1 192 ? 6.827 -8.407 -17.547 1.00 96.19 192 ASP A CA 1
ATOM 1587 C C . ASP A 1 192 ? 7.541 -7.545 -18.585 1.00 96.19 192 ASP A C 1
ATOM 1589 O O . ASP A 1 192 ? 7.366 -7.727 -19.789 1.00 96.19 192 ASP A O 1
ATOM 1593 N N . ILE A 1 193 ? 8.387 -6.624 -18.138 1.00 96.56 193 ILE A N 1
ATOM 1594 C CA . ILE A 1 193 ? 9.196 -5.763 -19.006 1.00 96.56 193 ILE A CA 1
ATOM 1595 C C . ILE A 1 193 ? 10.667 -5.807 -18.598 1.00 96.56 193 ILE A C 1
ATOM 1597 O O . ILE A 1 193 ? 11.018 -6.152 -17.466 1.00 96.56 193 ILE A O 1
ATOM 1601 N N . ASN A 1 194 ? 11.553 -5.447 -19.524 1.00 96.69 194 ASN A N 1
ATOM 1602 C CA . ASN A 1 194 ? 12.954 -5.224 -19.197 1.00 96.69 194 ASN A CA 1
ATOM 1603 C C . ASN A 1 194 ? 13.124 -3.851 -18.533 1.00 96.69 194 ASN A C 1
ATOM 1605 O O . ASN A 1 194 ? 12.595 -2.846 -19.008 1.00 96.69 194 ASN A O 1
ATOM 1609 N N . HIS A 1 195 ? 13.920 -3.794 -17.470 1.00 96.19 195 HIS A N 1
ATOM 1610 C CA . HIS A 1 195 ? 14.211 -2.558 -16.749 1.00 96.19 195 HIS A CA 1
ATOM 1611 C C . HIS A 1 195 ? 14.744 -1.417 -17.634 1.00 96.19 195 HIS A C 1
ATOM 1613 O O . HIS A 1 195 ? 14.414 -0.265 -17.369 1.00 96.19 195 HIS A O 1
ATOM 1619 N N . ASN A 1 196 ? 15.506 -1.698 -18.701 1.00 95.50 196 ASN A N 1
ATOM 1620 C CA . ASN A 1 196 ? 16.014 -0.665 -19.617 1.00 95.50 196 ASN A CA 1
ATOM 1621 C C . ASN A 1 196 ? 14.908 0.004 -20.443 1.00 95.50 196 ASN A C 1
ATOM 1623 O O . ASN A 1 196 ? 15.125 1.071 -21.010 1.00 95.50 196 ASN A O 1
ATOM 1627 N N . SER A 1 197 ? 13.732 -0.618 -20.541 1.00 94.56 197 SER A N 1
ATOM 1628 C CA . SER A 1 197 ? 12.566 -0.023 -21.196 1.00 94.56 197 SER A CA 1
ATOM 1629 C C . SER A 1 197 ? 11.806 0.937 -20.278 1.00 94.56 197 SER A C 1
ATOM 1631 O O . SER A 1 197 ? 11.034 1.754 -20.770 1.00 94.56 197 SER A O 1
ATOM 1633 N N . LEU A 1 198 ? 12.022 0.847 -18.962 1.00 94.75 198 LEU A N 1
ATOM 1634 C CA . LEU A 1 198 ? 11.368 1.676 -17.949 1.00 94.75 198 LEU A CA 1
ATOM 1635 C C . LEU A 1 198 ? 12.292 2.774 -17.408 1.00 94.75 198 LEU A C 1
ATOM 1637 O O . LEU A 1 198 ? 11.872 3.914 -17.214 1.00 94.75 198 LEU A O 1
ATOM 1641 N N . PHE A 1 199 ? 13.549 2.426 -17.143 1.00 96.44 199 PHE A N 1
ATOM 1642 C CA . PHE A 1 199 ? 14.519 3.286 -16.483 1.00 96.44 199 PHE A CA 1
ATOM 1643 C C . PHE A 1 199 ? 15.516 3.888 -17.469 1.00 96.44 199 PHE A C 1
ATOM 1645 O O . PHE A 1 199 ? 15.944 3.268 -18.440 1.00 96.44 199 PHE A O 1
ATOM 1652 N N . VAL A 1 200 ? 15.920 5.122 -17.184 1.00 93.44 200 VAL A N 1
ATOM 1653 C CA . VAL A 1 200 ? 16.898 5.869 -17.969 1.00 93.44 200 VAL A CA 1
ATOM 1654 C C . VAL A 1 200 ? 18.297 5.536 -17.470 1.00 93.44 200 VAL A C 1
ATOM 1656 O O . VAL A 1 200 ? 18.623 5.751 -16.299 1.00 93.44 200 VAL A O 1
ATOM 1659 N N . LYS A 1 201 ? 19.143 5.036 -18.372 1.00 90.75 201 LYS A N 1
ATOM 1660 C CA . LYS A 1 201 ? 20.544 4.733 -18.075 1.00 90.75 201 LYS 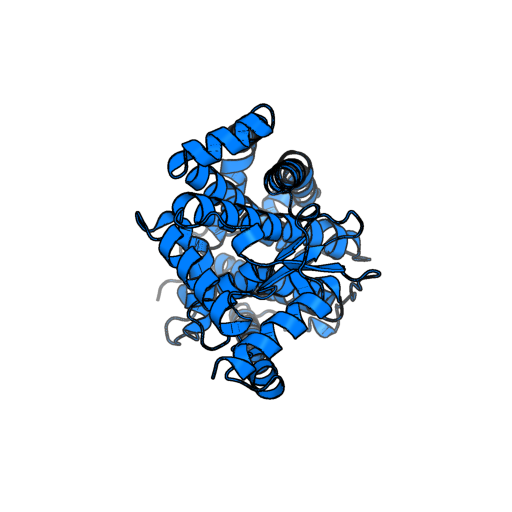A CA 1
ATOM 1661 C C . LYS A 1 201 ? 21.260 5.962 -17.493 1.00 90.75 201 LYS A C 1
ATOM 1663 O O . LYS A 1 201 ? 21.080 7.075 -17.980 1.00 90.75 201 LYS A O 1
ATOM 1668 N N . ASP A 1 202 ? 22.050 5.742 -16.444 1.00 88.25 202 ASP A N 1
ATOM 1669 C CA . ASP A 1 202 ? 22.867 6.756 -15.762 1.00 88.25 202 ASP A CA 1
ATOM 1670 C C . ASP A 1 202 ? 22.080 7.949 -15.163 1.00 88.25 202 ASP A C 1
ATOM 1672 O O . ASP A 1 202 ? 22.663 8.986 -14.846 1.00 88.25 202 ASP A O 1
ATOM 1676 N N . ASN A 1 203 ? 20.761 7.815 -14.940 1.00 91.94 203 ASN A N 1
ATOM 1677 C CA . ASN A 1 203 ? 19.933 8.850 -14.303 1.00 91.94 203 ASN A CA 1
ATOM 1678 C C . ASN A 1 203 ? 19.142 8.327 -13.090 1.00 91.94 203 ASN A C 1
ATOM 1680 O O . ASN A 1 203 ? 17.916 8.195 -13.106 1.00 91.94 203 ASN A O 1
ATOM 1684 N N . ASN A 1 204 ? 19.852 8.082 -11.988 1.00 89.19 204 ASN A N 1
ATOM 1685 C CA . ASN A 1 204 ? 19.255 7.535 -10.762 1.00 89.19 204 ASN A CA 1
ATOM 1686 C C . ASN A 1 204 ? 18.237 8.473 -10.099 1.00 89.19 204 ASN A C 1
ATOM 1688 O O . ASN A 1 204 ? 17.373 8.005 -9.364 1.00 89.19 204 ASN A O 1
ATOM 1692 N N . ILE A 1 205 ? 18.318 9.789 -10.332 1.00 90.19 205 ILE A N 1
ATOM 1693 C CA . ILE A 1 205 ? 17.334 10.743 -9.799 1.00 90.19 205 ILE A CA 1
ATOM 1694 C C . ILE A 1 205 ? 15.982 10.508 -10.472 1.00 90.19 205 ILE A C 1
ATOM 1696 O O . ILE A 1 205 ? 14.993 10.270 -9.778 1.00 90.19 205 ILE A O 1
ATOM 1700 N N . ARG A 1 206 ? 15.960 10.488 -11.809 1.00 93.38 206 ARG A N 1
ATOM 1701 C CA . ARG A 1 206 ? 14.746 10.218 -12.581 1.00 93.38 206 ARG A CA 1
ATOM 1702 C C . ARG A 1 206 ? 14.217 8.808 -12.340 1.00 93.38 206 ARG A C 1
ATOM 1704 O O . ARG A 1 206 ? 13.011 8.616 -12.228 1.00 93.38 206 ARG A O 1
ATOM 1711 N N . ASN A 1 207 ? 15.093 7.818 -12.211 1.00 95.31 207 ASN A N 1
ATOM 1712 C CA . ASN A 1 207 ? 14.649 6.448 -11.961 1.00 95.31 207 ASN A CA 1
ATOM 1713 C C . ASN A 1 207 ? 14.061 6.268 -10.556 1.00 95.31 207 ASN A C 1
ATOM 1715 O O . ASN A 1 207 ? 13.063 5.566 -10.393 1.00 95.31 207 ASN A O 1
ATOM 1719 N N . ALA A 1 208 ? 14.614 6.955 -9.551 1.00 93.00 208 ALA A N 1
ATOM 1720 C CA . AL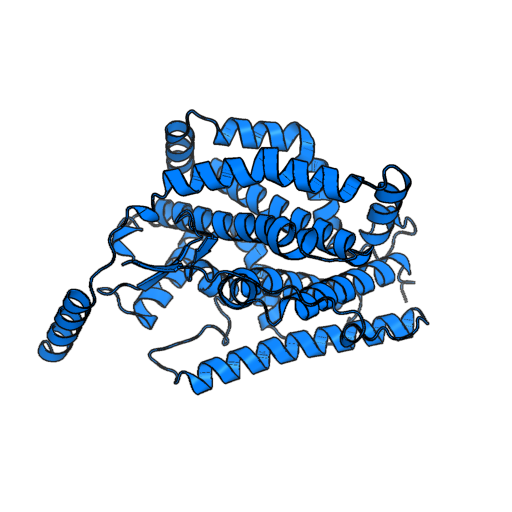A A 1 208 ? 14.006 7.019 -8.226 1.00 93.00 208 ALA A CA 1
ATOM 1721 C C . ALA A 1 208 ? 12.642 7.731 -8.266 1.00 93.00 208 ALA A C 1
ATOM 1723 O O . ALA A 1 208 ? 11.712 7.285 -7.599 1.00 93.00 208 ALA A O 1
ATOM 1724 N N . PHE A 1 209 ? 12.493 8.788 -9.074 1.00 94.62 209 PHE A N 1
ATOM 1725 C CA . PHE A 1 209 ? 11.204 9.448 -9.308 1.00 94.62 209 PHE A CA 1
ATOM 1726 C C . PHE A 1 209 ? 10.172 8.481 -9.913 1.00 94.62 209 PHE A C 1
ATOM 1728 O O . PHE A 1 209 ? 9.090 8.321 -9.354 1.00 94.62 209 PHE A O 1
ATOM 1735 N N . ILE A 1 210 ? 10.528 7.771 -10.991 1.00 96.31 210 ILE A N 1
ATOM 1736 C CA . ILE A 1 210 ? 9.671 6.760 -11.641 1.00 96.31 210 ILE A CA 1
ATOM 1737 C C . ILE A 1 210 ? 9.278 5.658 -10.654 1.00 96.31 210 ILE A C 1
ATOM 1739 O O . ILE A 1 210 ? 8.102 5.328 -10.538 1.00 96.31 210 ILE A O 1
ATOM 1743 N N . THR A 1 211 ? 10.245 5.123 -9.906 1.00 95.69 211 THR A N 1
ATOM 1744 C CA . THR A 1 211 ? 9.992 4.068 -8.914 1.00 95.69 211 THR A CA 1
ATOM 1745 C C . THR A 1 211 ? 8.977 4.533 -7.876 1.00 95.69 211 THR A C 1
ATOM 1747 O O . THR A 1 211 ? 8.008 3.837 -7.612 1.00 95.69 211 THR A O 1
ATOM 1750 N N . ARG A 1 212 ? 9.135 5.743 -7.333 1.00 94.00 212 ARG A N 1
ATOM 1751 C CA . ARG A 1 212 ? 8.220 6.288 -6.320 1.00 94.00 212 ARG A CA 1
ATOM 1752 C C . ARG A 1 212 ? 6.815 6.551 -6.854 1.00 94.00 212 ARG A C 1
ATOM 1754 O O . ARG A 1 212 ? 5.860 6.392 -6.104 1.00 94.00 212 ARG A O 1
ATOM 1761 N N . LEU A 1 213 ? 6.680 6.908 -8.129 1.00 96.62 213 LEU A N 1
ATOM 1762 C CA . LEU A 1 213 ? 5.377 6.990 -8.787 1.00 96.62 213 LEU A CA 1
ATOM 1763 C C . LEU A 1 213 ? 4.709 5.613 -8.925 1.00 96.62 213 LEU A C 1
ATOM 1765 O O . LEU A 1 213 ? 3.510 5.498 -8.687 1.00 96.62 213 LEU A O 1
ATOM 1769 N N . ILE A 1 214 ? 5.475 4.566 -9.250 1.00 96.81 214 ILE A N 1
ATOM 1770 C CA . ILE A 1 214 ? 4.965 3.184 -9.311 1.00 96.81 214 ILE A CA 1
ATOM 1771 C C . ILE A 1 214 ? 4.493 2.716 -7.932 1.00 96.81 214 ILE A C 1
ATOM 1773 O O . ILE A 1 214 ? 3.425 2.120 -7.820 1.00 96.81 214 ILE A O 1
ATOM 1777 N N . LEU A 1 215 ? 5.249 3.023 -6.876 1.00 95.00 215 LEU A N 1
ATOM 1778 C CA . LEU A 1 215 ? 4.849 2.685 -5.509 1.00 95.00 215 LEU A CA 1
ATOM 1779 C C . LEU A 1 215 ? 3.567 3.425 -5.101 1.00 95.00 215 LEU A C 1
ATOM 1781 O O . LEU A 1 215 ? 2.672 2.807 -4.534 1.00 95.00 215 LEU A O 1
ATOM 1785 N N . SER A 1 216 ? 3.418 4.702 -5.478 1.00 95.88 216 SER A N 1
ATOM 1786 C CA . SER A 1 216 ? 2.159 5.434 -5.282 1.00 95.88 216 SER A CA 1
ATOM 1787 C C . SER A 1 216 ? 0.983 4.832 -6.052 1.00 95.88 216 SER A C 1
ATOM 1789 O O . SER A 1 216 ? -0.115 4.805 -5.510 1.00 95.88 216 SER A O 1
ATOM 1791 N N . ILE A 1 217 ? 1.174 4.327 -7.279 1.00 97.00 217 ILE A N 1
ATOM 1792 C CA . ILE A 1 217 ? 0.100 3.617 -8.000 1.00 97.00 217 ILE A CA 1
ATOM 1793 C C . ILE A 1 217 ? -0.400 2.424 -7.188 1.00 97.00 217 ILE A C 1
ATOM 1795 O O . ILE A 1 217 ? -1.613 2.212 -7.132 1.00 97.00 217 ILE A O 1
ATOM 1799 N N . GLN A 1 218 ? 0.509 1.656 -6.581 1.00 96.50 218 GLN A N 1
ATOM 1800 C CA . GLN A 1 218 ? 0.129 0.489 -5.794 1.00 96.50 218 GLN A CA 1
ATOM 1801 C C . GLN A 1 218 ? -0.652 0.897 -4.539 1.00 96.50 218 GLN A C 1
ATOM 1803 O O . GLN A 1 218 ? -1.779 0.444 -4.394 1.00 96.50 218 GLN A O 1
ATOM 1808 N N . GLU A 1 219 ? -0.160 1.853 -3.741 1.00 95.81 219 GLU A N 1
ATOM 1809 C CA . GLU A 1 219 ? -0.896 2.360 -2.563 1.00 95.81 219 GLU A CA 1
ATOM 1810 C C . GLU A 1 219 ? -2.286 2.914 -2.912 1.00 95.81 219 GLU A C 1
ATOM 1812 O O . GLU A 1 219 ? -3.272 2.663 -2.212 1.00 95.81 219 GLU A O 1
ATOM 1817 N N . ILE A 1 220 ? -2.392 3.655 -4.022 1.00 98.12 220 ILE A N 1
ATOM 1818 C CA . ILE A 1 220 ? -3.684 4.162 -4.497 1.00 98.12 220 ILE A CA 1
ATOM 1819 C C . ILE A 1 220 ? -4.596 2.993 -4.878 1.00 98.12 220 ILE A C 1
ATOM 1821 O O . ILE A 1 220 ? -5.771 2.981 -4.519 1.00 98.12 220 ILE A O 1
ATOM 1825 N N . SER A 1 221 ? -4.063 2.009 -5.601 1.00 97.88 221 SER A N 1
ATOM 1826 C CA . SER A 1 221 ? -4.829 0.841 -6.037 1.00 97.88 221 SER A CA 1
ATOM 1827 C C . SER A 1 221 ? -5.269 -0.026 -4.861 1.00 97.88 221 SER A C 1
ATOM 1829 O O . SER A 1 221 ? -6.385 -0.527 -4.888 1.00 97.88 221 SER A O 1
ATOM 1831 N N . ASP A 1 222 ? -4.458 -0.142 -3.809 1.00 96.88 222 ASP A N 1
ATOM 1832 C CA . ASP A 1 222 ? -4.840 -0.795 -2.556 1.00 96.88 222 ASP A CA 1
ATOM 1833 C C . ASP A 1 222 ? -5.993 -0.052 -1.875 1.00 96.88 222 ASP A C 1
ATOM 1835 O O . ASP A 1 222 ? -6.950 -0.672 -1.422 1.00 96.88 222 ASP A O 1
ATOM 1839 N N . THR A 1 223 ? -5.942 1.282 -1.843 1.00 98.00 223 THR A N 1
ATOM 1840 C CA . THR A 1 223 ? -7.005 2.107 -1.249 1.00 98.00 223 THR A CA 1
ATOM 1841 C C . THR A 1 223 ? -8.330 1.948 -2.008 1.00 98.00 223 THR A C 1
ATOM 1843 O O . THR A 1 223 ? -9.377 1.744 -1.393 1.00 98.00 223 THR A O 1
ATOM 1846 N N . ILE A 1 224 ? -8.280 1.960 -3.345 1.00 98.12 224 ILE A N 1
ATOM 1847 C CA . ILE A 1 224 ? -9.440 1.683 -4.207 1.00 98.12 224 ILE A CA 1
ATOM 1848 C C . ILE A 1 224 ? -9.946 0.253 -3.966 1.00 98.12 224 ILE A C 1
ATOM 1850 O O . ILE A 1 224 ? -11.139 0.046 -3.759 1.00 98.12 224 ILE A O 1
ATOM 1854 N N . PHE A 1 225 ? -9.045 -0.735 -3.918 1.00 97.50 225 PHE A N 1
ATOM 1855 C CA . PHE A 1 225 ? -9.389 -2.135 -3.669 1.00 97.50 225 PHE A CA 1
ATOM 1856 C C . PHE A 1 225 ? -10.107 -2.324 -2.326 1.00 97.50 225 PHE A C 1
ATOM 1858 O O . PHE A 1 225 ? -11.137 -2.996 -2.273 1.00 97.50 225 PHE A O 1
ATOM 1865 N N . LEU A 1 226 ? -9.609 -1.710 -1.249 1.00 97.75 226 LEU A N 1
ATOM 1866 C CA . LEU A 1 226 ? -10.219 -1.805 0.080 1.00 97.75 226 LEU A CA 1
ATOM 1867 C C . LEU A 1 226 ? -11.661 -1.272 0.100 1.00 97.75 226 LEU A C 1
ATOM 1869 O O . LEU A 1 226 ? -12.507 -1.832 0.799 1.00 97.75 226 LEU A O 1
ATOM 1873 N N . LYS A 1 227 ? -11.972 -0.234 -0.683 1.00 97.56 227 LYS A N 1
ATOM 1874 C CA . LYS A 1 227 ? -13.347 0.261 -0.820 1.00 97.56 227 LYS A CA 1
ATOM 1875 C C . LYS A 1 227 ? -14.183 -0.632 -1.739 1.00 97.56 227 LYS A C 1
ATOM 1877 O O . LYS A 1 227 ? -15.172 -1.205 -1.295 1.00 97.56 227 LYS A O 1
ATOM 1882 N N . GLU A 1 228 ? -13.773 -0.784 -2.994 1.00 95.50 228 GLU A N 1
ATOM 1883 C CA . GLU A 1 228 ? -14.614 -1.356 -4.057 1.00 95.50 228 GLU A CA 1
ATOM 1884 C C . GLU A 1 228 ? -14.676 -2.892 -4.042 1.00 95.50 228 GLU A C 1
ATOM 1886 O O . GLU A 1 228 ? -15.684 -3.494 -4.421 1.00 95.50 228 GLU A O 1
ATOM 1891 N N . ASN A 1 229 ? -13.587 -3.544 -3.629 1.00 94.12 229 ASN A N 1
ATOM 1892 C CA . ASN A 1 229 ? -13.422 -4.997 -3.719 1.00 94.12 229 ASN A CA 1
ATOM 1893 C C . ASN A 1 229 ? -13.422 -5.693 -2.360 1.00 94.12 229 ASN A C 1
ATOM 1895 O O . ASN A 1 229 ? -13.617 -6.905 -2.319 1.00 94.12 229 ASN A O 1
ATOM 1899 N N . TYR A 1 230 ? -13.248 -4.952 -1.264 1.00 95.56 230 TYR A N 1
ATOM 1900 C CA . TYR A 1 230 ? -13.492 -5.446 0.087 1.00 95.56 230 TYR A CA 1
ATOM 1901 C C . TYR A 1 230 ? -14.815 -4.919 0.642 1.00 95.56 230 TYR A C 1
ATOM 1903 O O . TYR A 1 230 ? -15.775 -5.679 0.745 1.00 95.56 230 TYR A O 1
ATOM 1911 N N . PHE A 1 231 ? -14.876 -3.630 0.980 1.00 96.69 231 PHE A N 1
ATOM 1912 C CA . PHE A 1 231 ? -15.974 -3.073 1.765 1.00 96.69 231 PHE A CA 1
ATOM 1913 C C . PHE A 1 231 ? -17.325 -3.148 1.043 1.00 96.69 231 PHE A C 1
ATOM 1915 O O . PHE A 1 231 ? -18.280 -3.689 1.594 1.00 96.69 231 PHE A O 1
ATOM 1922 N N . ASP A 1 232 ? -17.390 -2.719 -0.220 1.00 95.94 232 ASP A N 1
ATOM 1923 C CA . ASP A 1 232 ? -18.624 -2.735 -1.023 1.00 95.94 232 ASP A CA 1
ATOM 1924 C C . ASP A 1 232 ? -19.104 -4.155 -1.377 1.00 95.94 232 ASP A C 1
ATOM 1926 O O . ASP A 1 232 ? -20.221 -4.346 -1.863 1.00 95.94 232 ASP A O 1
ATOM 1930 N N . LYS A 1 233 ? -18.263 -5.170 -1.145 1.00 95.44 233 LYS A N 1
ATOM 1931 C CA . LYS A 1 233 ? -18.590 -6.587 -1.350 1.00 95.44 233 LYS A CA 1
ATOM 1932 C C . LYS A 1 233 ? -19.055 -7.289 -0.074 1.00 95.44 233 LYS A C 1
ATOM 1934 O O . LYS A 1 233 ? -19.544 -8.418 -0.167 1.00 95.44 233 LYS A O 1
ATOM 1939 N N . LEU A 1 234 ? -18.924 -6.662 1.097 1.00 94.50 234 LEU A N 1
ATOM 1940 C CA . LEU A 1 234 ? -19.480 -7.193 2.341 1.00 94.50 234 LEU A CA 1
ATOM 1941 C C . LEU A 1 234 ? -21.010 -7.184 2.275 1.00 94.50 234 LEU A C 1
ATOM 1943 O O . LEU A 1 234 ? -21.619 -6.242 1.772 1.00 94.50 234 LEU A O 1
ATOM 1947 N N . LYS A 1 235 ? -21.652 -8.232 2.801 1.00 92.81 235 LYS A N 1
ATOM 1948 C CA . LYS A 1 235 ? -23.121 -8.304 2.827 1.00 92.81 235 LYS A CA 1
ATOM 1949 C C . LYS A 1 235 ? -23.680 -7.463 3.965 1.00 92.81 235 LYS A C 1
ATOM 1951 O O . LYS A 1 235 ? -24.727 -6.848 3.802 1.00 92.81 235 LYS A O 1
ATOM 1956 N N . ASN A 1 236 ? -23.000 -7.470 5.109 1.00 90.62 236 ASN A N 1
ATOM 1957 C CA . ASN A 1 236 ? -23.391 -6.745 6.312 1.00 90.62 236 ASN A CA 1
ATOM 1958 C C . ASN A 1 236 ? -22.157 -6.079 6.944 1.00 90.62 236 ASN A C 1
ATOM 1960 O O . ASN A 1 236 ? -21.696 -6.537 7.995 1.00 90.62 236 ASN A O 1
ATOM 1964 N N . PRO A 1 237 ? -21.610 -5.011 6.328 1.00 92.19 237 PRO A N 1
ATOM 1965 C CA . PRO A 1 237 ? -20.476 -4.297 6.902 1.00 92.19 237 PRO A CA 1
ATOM 1966 C C . PRO A 1 237 ? -20.824 -3.814 8.312 1.00 92.19 237 PRO A C 1
ATOM 1968 O O . PRO A 1 237 ? -21.857 -3.176 8.529 1.00 92.19 237 PRO A O 1
ATOM 1971 N N . ASN A 1 238 ? -19.970 -4.136 9.279 1.00 90.75 238 ASN A N 1
ATOM 1972 C CA . ASN A 1 238 ? -20.152 -3.736 10.670 1.00 90.75 238 ASN A CA 1
ATOM 1973 C C . ASN A 1 238 ? -19.160 -2.640 11.060 1.00 90.75 238 ASN A C 1
ATOM 1975 O O . ASN A 1 238 ? -18.267 -2.292 10.292 1.00 90.75 238 ASN A O 1
ATOM 1979 N N . PHE A 1 239 ? -19.293 -2.121 12.280 1.00 92.06 239 PHE A N 1
ATOM 1980 C CA . PHE A 1 239 ? -18.444 -1.054 12.814 1.00 92.06 239 PHE A CA 1
ATOM 1981 C C . PHE A 1 239 ? -16.941 -1.260 12.548 1.00 92.06 239 PHE A C 1
ATOM 1983 O O . PHE A 1 239 ? -16.256 -0.327 12.135 1.00 92.06 239 PHE A O 1
ATOM 1990 N N . MET A 1 240 ? -16.429 -2.482 12.737 1.00 93.19 240 MET A N 1
ATOM 1991 C CA . MET A 1 240 ? -15.007 -2.777 12.548 1.00 93.19 240 MET A CA 1
ATOM 1992 C C . MET A 1 240 ? -14.566 -2.670 11.091 1.00 93.19 240 MET A C 1
ATOM 1994 O O . MET A 1 240 ? -13.410 -2.335 10.846 1.00 93.19 240 MET A O 1
ATOM 1998 N N . ASP A 1 241 ? -15.465 -2.921 10.139 1.00 95.12 241 ASP A N 1
ATOM 1999 C CA . ASP A 1 241 ? -15.185 -2.775 8.710 1.00 95.12 241 ASP A CA 1
ATOM 2000 C C . ASP A 1 241 ? -15.023 -1.302 8.326 1.00 95.12 241 ASP A C 1
ATOM 2002 O O . ASP A 1 241 ? -14.059 -0.958 7.645 1.00 95.12 241 ASP A O 1
ATOM 2006 N N . TYR A 1 242 ? -15.898 -0.421 8.826 1.00 96.81 242 TYR A N 1
ATOM 2007 C CA . TYR A 1 242 ? -15.749 1.030 8.647 1.00 96.81 242 TYR A CA 1
ATOM 2008 C C . TYR A 1 242 ? -14.477 1.549 9.331 1.00 96.81 242 TYR A C 1
ATOM 2010 O O . TYR A 1 242 ? -13.728 2.325 8.737 1.00 96.81 242 TYR A O 1
ATOM 2018 N N . TYR A 1 243 ? -14.220 1.092 10.562 1.00 97.62 243 TYR A N 1
ATOM 2019 C CA . TYR A 1 243 ? -13.055 1.482 11.355 1.00 97.62 243 TYR A CA 1
ATOM 2020 C C . TYR A 1 243 ? -11.748 1.153 10.633 1.00 97.62 243 TYR A C 1
ATOM 2022 O O . TYR A 1 243 ? -10.925 2.042 10.411 1.00 97.62 243 TYR A O 1
ATOM 2030 N N . ILE A 1 244 ? -11.552 -0.113 10.236 1.00 97.06 244 ILE A N 1
ATOM 2031 C CA . ILE A 1 244 ? -10.291 -0.534 9.615 1.00 97.06 244 ILE A CA 1
ATOM 2032 C C . ILE A 1 244 ? -10.129 0.061 8.219 1.00 97.06 244 ILE A C 1
ATOM 2034 O O . ILE A 1 244 ? -9.016 0.417 7.837 1.00 97.06 244 ILE A O 1
ATOM 2038 N N . LEU A 1 245 ? -11.227 0.226 7.474 1.00 97.62 245 LEU A N 1
ATOM 2039 C CA . LEU A 1 245 ? -11.185 0.868 6.168 1.00 97.62 245 LEU A CA 1
ATOM 2040 C C . LEU A 1 245 ? -10.692 2.311 6.294 1.00 97.62 245 LEU A C 1
ATOM 2042 O O . LEU A 1 245 ? -9.707 2.666 5.651 1.00 97.62 245 LEU A O 1
ATOM 2046 N N . LEU A 1 246 ? -11.312 3.122 7.159 1.00 98.00 246 LEU A N 1
ATOM 2047 C CA . LEU A 1 246 ? -10.889 4.509 7.353 1.00 98.00 246 LEU A CA 1
ATOM 2048 C C . LEU A 1 246 ? -9.455 4.587 7.892 1.00 98.00 246 LEU A C 1
ATOM 2050 O O . LEU A 1 246 ? -8.657 5.412 7.441 1.00 98.00 246 LEU A O 1
ATOM 2054 N N . ARG A 1 247 ? -9.099 3.695 8.822 1.00 97.44 247 ARG A N 1
ATOM 2055 C CA . ARG A 1 247 ? -7.749 3.606 9.383 1.00 97.44 247 ARG A CA 1
ATOM 2056 C C . ARG A 1 247 ? -6.696 3.377 8.302 1.00 97.44 247 ARG A C 1
ATOM 2058 O O . ARG A 1 247 ? -5.707 4.097 8.263 1.00 97.44 247 ARG A O 1
ATOM 2065 N N . LEU A 1 248 ? -6.901 2.414 7.406 1.00 97.38 248 LEU A N 1
ATOM 2066 C CA . LEU A 1 248 ? -5.933 2.113 6.349 1.00 97.38 248 LEU A CA 1
ATOM 2067 C C . LEU A 1 248 ? -5.932 3.182 5.250 1.00 97.38 248 LEU A C 1
ATOM 2069 O O . LEU A 1 248 ? -4.863 3.599 4.813 1.00 97.38 248 LEU A O 1
ATOM 2073 N N . VAL A 1 249 ? -7.104 3.683 4.843 1.00 97.69 249 VAL A N 1
ATOM 2074 C CA . VAL A 1 249 ? -7.219 4.755 3.836 1.00 97.69 249 VAL A CA 1
ATOM 2075 C C . VAL A 1 249 ? -6.464 6.009 4.283 1.00 97.69 249 VAL A C 1
ATOM 2077 O O . VAL A 1 249 ? -5.734 6.595 3.485 1.00 97.69 249 VAL A O 1
ATOM 2080 N N . THR A 1 250 ? -6.586 6.411 5.550 1.00 96.81 250 THR A N 1
ATOM 2081 C CA . THR A 1 250 ? -5.903 7.609 6.072 1.00 96.81 250 THR A CA 1
ATOM 2082 C C . THR A 1 250 ? -4.386 7.431 6.145 1.00 96.81 250 THR A C 1
ATOM 2084 O O . THR A 1 250 ? -3.661 8.319 5.697 1.00 96.81 250 THR A O 1
ATOM 2087 N N . LEU A 1 251 ? -3.895 6.272 6.611 1.00 94.69 251 LEU A N 1
ATOM 2088 C CA . LEU A 1 251 ? -2.461 5.943 6.605 1.00 94.69 251 LEU A CA 1
ATOM 2089 C C . LEU A 1 251 ? -1.868 6.027 5.190 1.00 94.69 251 LEU A C 1
ATOM 2091 O O . LEU A 1 251 ? -0.845 6.679 4.980 1.00 94.69 251 LEU A O 1
ATOM 2095 N N . LYS A 1 252 ? -2.534 5.399 4.216 1.00 94.75 252 LYS A N 1
ATOM 2096 C CA . LYS A 1 252 ? -2.068 5.336 2.825 1.00 94.75 252 LYS A CA 1
ATOM 2097 C C . LYS A 1 252 ? -2.127 6.684 2.128 1.00 94.75 252 LYS A C 1
ATOM 2099 O O . LYS A 1 252 ? -1.185 7.063 1.438 1.00 94.75 252 LYS A O 1
ATOM 2104 N N . THR A 1 253 ? -3.219 7.420 2.316 1.00 96.75 253 THR A N 1
ATOM 2105 C CA . THR A 1 253 ? -3.409 8.740 1.701 1.00 96.75 253 THR A CA 1
ATOM 2106 C C . THR A 1 253 ? -2.314 9.700 2.145 1.00 96.75 253 THR A C 1
ATOM 2108 O O . THR A 1 253 ? -1.688 10.339 1.301 1.00 96.75 253 THR A O 1
ATOM 2111 N N . ASP A 1 254 ? -2.028 9.751 3.446 1.00 94.50 254 ASP A N 1
ATOM 2112 C CA . ASP A 1 254 ? -0.958 10.588 3.981 1.00 94.50 254 ASP A CA 1
ATOM 2113 C C . ASP A 1 254 ? 0.405 10.231 3.361 1.00 94.50 254 ASP A C 1
ATOM 2115 O O . ASP A 1 254 ? 1.096 11.112 2.854 1.00 94.50 254 ASP A O 1
ATOM 2119 N N . GLU A 1 255 ? 0.743 8.940 3.272 1.00 91.12 255 GLU A N 1
ATOM 2120 C CA . GLU A 1 255 ? 1.989 8.474 2.652 1.00 91.12 255 GLU A CA 1
ATOM 2121 C C . GLU A 1 255 ? 2.087 8.833 1.159 1.00 91.12 255 GLU A C 1
ATOM 2123 O O . GLU A 1 255 ? 3.135 9.294 0.693 1.00 91.12 255 GLU A O 1
ATOM 2128 N N . ILE A 1 256 ? 1.002 8.658 0.396 1.00 95.19 256 ILE A N 1
ATOM 2129 C CA . ILE A 1 256 ? 0.944 9.008 -1.031 1.00 95.19 256 ILE A CA 1
ATOM 2130 C C . ILE A 1 256 ? 1.221 10.503 -1.218 1.00 95.19 256 ILE A C 1
ATOM 2132 O O . ILE A 1 256 ? 2.034 10.886 -2.067 1.00 95.19 256 ILE A O 1
ATOM 2136 N N . PHE A 1 257 ? 0.567 11.356 -0.432 1.00 95.88 257 PHE A N 1
ATOM 2137 C CA . PHE A 1 257 ? 0.714 12.802 -0.554 1.00 95.88 257 PHE A CA 1
ATOM 2138 C C . PHE A 1 257 ? 2.067 13.299 -0.044 1.00 95.88 257 PHE A C 1
ATOM 2140 O O . PHE A 1 257 ? 2.709 14.095 -0.733 1.00 95.88 257 PHE A O 1
ATOM 2147 N N . ASP A 1 258 ? 2.566 12.778 1.078 1.00 91.81 258 ASP A N 1
ATOM 2148 C CA . ASP A 1 258 ? 3.921 13.060 1.565 1.00 91.81 258 ASP A CA 1
ATOM 2149 C C . ASP A 1 258 ? 4.978 12.657 0.529 1.00 91.81 258 ASP A C 1
ATOM 2151 O O . ASP A 1 258 ? 5.930 13.404 0.261 1.00 91.81 258 ASP A O 1
ATOM 2155 N N . ASN A 1 259 ? 4.788 11.512 -0.136 1.00 91.69 259 ASN A N 1
ATOM 2156 C CA . ASN A 1 259 ? 5.636 11.079 -1.237 1.00 91.69 259 ASN A CA 1
ATOM 2157 C C . ASN A 1 259 ? 5.628 12.100 -2.386 1.00 91.69 259 ASN A C 1
ATOM 2159 O O . ASN A 1 259 ? 6.700 12.497 -2.854 1.00 91.69 259 ASN A O 1
ATOM 2163 N N . LEU A 1 260 ? 4.453 12.569 -2.813 1.00 94.38 260 LEU A N 1
ATOM 2164 C CA . LEU A 1 260 ? 4.322 13.552 -3.890 1.00 94.38 260 LEU A CA 1
ATOM 2165 C C . LEU A 1 260 ? 4.902 14.923 -3.538 1.00 94.38 260 LEU A C 1
ATOM 2167 O O . LEU A 1 260 ? 5.598 15.506 -4.371 1.00 94.38 260 LEU A O 1
ATOM 2171 N N . TYR A 1 261 ? 4.669 15.432 -2.326 1.00 93.44 261 TYR A N 1
ATOM 2172 C CA . TYR A 1 261 ? 5.282 16.680 -1.864 1.00 93.44 261 TYR A CA 1
ATOM 2173 C C . TYR A 1 261 ? 6.803 16.575 -1.878 1.00 93.44 261 TYR A C 1
ATOM 2175 O O . TYR A 1 261 ? 7.498 17.444 -2.401 1.00 93.44 261 TYR A O 1
ATOM 2183 N N . ASN A 1 262 ? 7.335 15.451 -1.408 1.00 90.12 262 ASN A N 1
ATOM 2184 C CA . ASN A 1 262 ? 8.765 15.204 -1.448 1.00 90.12 262 ASN A CA 1
ATOM 2185 C C . ASN A 1 262 ? 9.296 15.099 -2.896 1.00 90.12 262 ASN A C 1
ATOM 2187 O O . ASN A 1 262 ? 10.355 15.648 -3.202 1.00 90.12 262 ASN A O 1
ATOM 2191 N N . LEU A 1 263 ? 8.569 14.463 -3.822 1.00 91.44 263 LEU A N 1
ATOM 2192 C CA . LEU A 1 263 ? 8.940 14.457 -5.245 1.00 91.44 263 LEU A CA 1
ATOM 2193 C C . LEU A 1 263 ? 8.927 15.871 -5.846 1.00 91.44 263 LEU A C 1
ATOM 2195 O O . LEU A 1 263 ? 9.865 16.229 -6.560 1.00 91.44 263 LEU A O 1
ATOM 2199 N N . ARG A 1 264 ? 7.922 16.691 -5.521 1.00 92.44 264 ARG A N 1
ATOM 2200 C CA . ARG A 1 264 ? 7.844 18.103 -5.929 1.00 92.44 264 ARG A CA 1
ATOM 2201 C C . ARG A 1 264 ? 9.057 18.892 -5.447 1.00 92.44 264 ARG A C 1
ATOM 2203 O O . ARG A 1 264 ? 9.642 19.652 -6.218 1.00 92.44 264 ARG A O 1
ATOM 2210 N N . ASP A 1 265 ? 9.453 18.694 -4.196 1.00 88.75 265 ASP A N 1
ATOM 2211 C CA . ASP A 1 265 ? 10.464 19.527 -3.552 1.00 88.75 265 ASP A CA 1
ATOM 2212 C C . ASP A 1 265 ? 11.900 19.095 -3.911 1.00 88.75 265 ASP A C 1
ATOM 2214 O O . ASP A 1 265 ? 12.775 19.951 -4.094 1.00 88.75 265 ASP A O 1
ATOM 2218 N N . TYR A 1 266 ? 12.148 17.788 -4.081 1.00 84.69 266 TYR A N 1
ATOM 2219 C CA . TYR A 1 266 ? 13.490 17.226 -4.302 1.00 84.69 266 TYR A CA 1
ATOM 2220 C C . TYR A 1 266 ? 13.768 16.734 -5.731 1.00 84.69 266 TYR A C 1
ATOM 2222 O O . TYR A 1 266 ? 14.935 16.669 -6.123 1.00 84.69 266 TYR A O 1
ATOM 2230 N N . CYS A 1 267 ? 12.742 16.433 -6.530 1.00 88.50 267 CYS A N 1
ATOM 2231 C CA . CYS A 1 267 ? 12.853 16.012 -7.934 1.00 88.50 267 CYS A CA 1
ATOM 2232 C C . CYS A 1 267 ? 12.199 17.048 -8.868 1.00 88.50 267 CYS A C 1
ATOM 2234 O O . CYS A 1 267 ? 11.420 16.701 -9.751 1.00 88.50 267 CYS A O 1
ATOM 2236 N N . LYS A 1 268 ? 12.513 18.336 -8.657 1.00 90.38 268 LYS A N 1
ATOM 2237 C CA . LYS A 1 268 ? 11.814 19.492 -9.253 1.00 90.38 268 LYS A CA 1
ATOM 2238 C C . LYS A 1 268 ? 11.614 19.412 -10.766 1.00 90.38 268 LYS A C 1
ATOM 2240 O O . LYS A 1 268 ? 10.508 19.659 -11.234 1.00 90.38 268 LYS A O 1
ATOM 2245 N N . GLU A 1 269 ? 12.660 19.087 -11.524 1.00 93.69 269 GLU A N 1
ATOM 2246 C CA . GLU A 1 269 ? 12.581 19.047 -12.991 1.00 93.69 269 GLU A CA 1
ATOM 2247 C C . GLU A 1 269 ? 11.694 17.896 -13.484 1.00 93.69 269 GLU A C 1
ATOM 2249 O O . GLU A 1 269 ? 10.802 18.117 -14.303 1.00 93.69 269 GLU A O 1
ATOM 2254 N N . ASP A 1 270 ? 11.871 16.690 -12.932 1.00 94.88 270 ASP A N 1
ATOM 2255 C CA . ASP A 1 270 ? 11.035 15.531 -13.263 1.00 94.88 270 ASP A CA 1
ATOM 2256 C C . ASP A 1 270 ? 9.574 15.761 -12.844 1.00 94.88 270 ASP A C 1
ATOM 2258 O O . ASP A 1 270 ? 8.656 15.477 -13.613 1.00 94.88 270 ASP A O 1
ATOM 2262 N N . PHE A 1 271 ? 9.343 16.359 -11.668 1.00 96.38 271 PHE A N 1
ATOM 2263 C CA . PHE A 1 271 ? 8.003 16.722 -11.210 1.00 96.38 271 PHE A CA 1
ATOM 2264 C C . PHE A 1 271 ? 7.365 17.790 -12.103 1.00 96.38 271 PHE A C 1
ATOM 2266 O O . PHE A 1 271 ? 6.195 17.677 -12.457 1.00 96.38 271 PHE A O 1
ATOM 2273 N N . LYS A 1 272 ? 8.116 18.819 -12.513 1.00 97.00 272 LYS A N 1
ATOM 2274 C CA . LYS A 1 272 ? 7.624 19.863 -13.421 1.00 97.00 272 LYS A CA 1
ATOM 2275 C C . LYS A 1 272 ? 7.239 19.281 -14.778 1.00 97.00 272 LYS A C 1
ATOM 2277 O O . LYS A 1 272 ? 6.215 19.680 -15.325 1.00 97.00 272 LYS A O 1
ATOM 2282 N N . HIS A 1 273 ? 8.028 18.343 -15.300 1.00 96.50 273 HIS A N 1
ATOM 2283 C CA . HIS A 1 273 ? 7.723 17.630 -16.539 1.00 96.50 273 HIS A CA 1
ATOM 2284 C C . HIS A 1 273 ? 6.477 16.740 -16.399 1.00 96.50 273 HIS A C 1
ATOM 2286 O O . HIS A 1 273 ? 5.586 16.786 -17.246 1.00 96.50 273 HIS A O 1
ATOM 2292 N N . PHE A 1 274 ? 6.368 15.984 -15.303 1.00 97.25 274 PHE A N 1
ATOM 2293 C CA . PHE A 1 274 ? 5.163 15.220 -14.981 1.00 97.25 274 PHE A CA 1
ATOM 2294 C C . PHE A 1 274 ? 3.927 16.126 -14.923 1.00 97.25 274 PHE A C 1
ATOM 2296 O O . PHE A 1 274 ? 2.956 15.909 -15.647 1.00 97.25 274 PHE A O 1
ATOM 2303 N N . ASN A 1 275 ? 3.990 17.195 -14.137 1.00 97.12 275 ASN A N 1
ATOM 2304 C CA . ASN A 1 275 ? 2.882 18.116 -13.944 1.00 97.12 275 ASN A CA 1
ATOM 2305 C C . ASN A 1 275 ? 2.473 18.826 -15.248 1.00 97.12 275 ASN A C 1
ATOM 2307 O O . ASN A 1 275 ? 1.284 18.910 -15.556 1.00 97.12 275 ASN A O 1
ATOM 2311 N N . SER A 1 276 ? 3.435 19.286 -16.056 1.00 96.06 276 SER A N 1
ATOM 2312 C CA . SER A 1 276 ? 3.142 19.956 -17.329 1.00 96.06 276 SER A CA 1
ATOM 2313 C C . SER A 1 276 ? 2.522 19.008 -18.358 1.00 96.06 276 SER A C 1
ATOM 2315 O O . SER A 1 276 ? 1.586 19.402 -19.055 1.00 96.06 276 SER A O 1
ATOM 2317 N N . SER A 1 277 ? 2.949 17.738 -18.391 1.00 95.06 277 SER A N 1
ATOM 2318 C CA . SER A 1 277 ? 2.349 16.702 -19.247 1.00 95.06 277 SER A CA 1
ATOM 2319 C C . SER A 1 277 ? 0.872 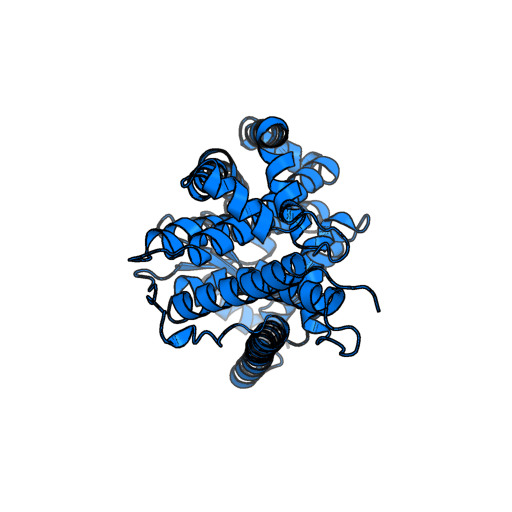16.429 -18.927 1.00 95.06 277 SER A C 1
ATOM 2321 O O . SER A 1 277 ? 0.144 15.883 -19.757 1.00 95.06 277 SER A O 1
ATOM 2323 N N . ARG A 1 278 ? 0.420 16.844 -17.737 1.00 95.00 278 ARG A N 1
ATOM 2324 C CA . ARG A 1 278 ? -0.953 16.720 -17.236 1.00 95.00 278 ARG A CA 1
ATOM 2325 C C . ARG A 1 278 ? -1.641 18.073 -17.060 1.00 95.00 278 ARG A C 1
ATOM 2327 O O . ARG A 1 278 ? -2.545 18.197 -16.242 1.00 95.00 278 ARG A O 1
ATOM 2334 N N . LEU A 1 279 ? -1.227 19.096 -17.814 1.00 94.31 279 LEU A N 1
ATOM 2335 C CA . LEU A 1 279 ? -1.839 20.434 -17.790 1.00 94.31 279 LEU A CA 1
ATOM 2336 C C . LEU A 1 279 ? -1.892 21.050 -16.378 1.00 94.31 279 LEU A C 1
ATOM 2338 O O . LEU A 1 279 ? -2.856 21.713 -16.011 1.00 94.31 279 LEU A O 1
ATOM 2342 N N . ASN A 1 280 ? -0.850 20.811 -15.582 1.00 94.81 280 ASN A N 1
ATOM 2343 C CA . ASN A 1 280 ? -0.698 21.259 -14.196 1.00 94.81 280 ASN A CA 1
ATOM 2344 C C . ASN A 1 280 ? -1.721 20.702 -13.188 1.00 94.81 280 ASN A C 1
ATOM 2346 O O . ASN A 1 280 ? -1.778 21.176 -12.051 1.00 94.81 280 ASN A O 1
ATOM 2350 N N . ARG A 1 281 ? -2.499 19.678 -13.570 1.00 94.75 281 ARG A N 1
ATOM 2351 C CA . ARG A 1 281 ? -3.533 19.077 -12.714 1.00 94.75 281 ARG A CA 1
ATOM 2352 C C . ARG A 1 281 ? -2.985 18.509 -11.410 1.00 94.75 281 ARG A C 1
ATOM 2354 O O . ARG A 1 281 ? -3.653 18.624 -10.391 1.00 94.75 281 ARG A O 1
ATOM 2361 N N . VAL A 1 282 ? -1.775 17.950 -11.422 1.00 96.00 282 VAL A N 1
ATOM 2362 C CA . VAL A 1 282 ? -1.159 17.345 -10.229 1.00 96.00 282 VAL A CA 1
ATOM 2363 C C . VAL A 1 282 ? -0.888 18.413 -9.171 1.00 96.00 282 VAL A C 1
ATOM 2365 O O . VAL A 1 282 ? -1.218 18.223 -8.006 1.00 96.00 282 VAL A O 1
ATOM 2368 N N . SER A 1 283 ? -0.348 19.572 -9.559 1.00 96.31 283 SER A N 1
ATOM 2369 C CA . SER A 1 283 ? -0.157 20.693 -8.633 1.00 96.31 283 SER A CA 1
ATOM 2370 C C . SER A 1 283 ? -1.473 21.259 -8.109 1.00 96.31 283 SER A C 1
ATOM 2372 O O . SER A 1 283 ? -1.550 21.568 -6.923 1.00 96.31 283 SER A O 1
ATOM 2374 N N . SER A 1 284 ? -2.503 21.376 -8.952 1.00 96.88 284 SER A N 1
ATOM 2375 C CA . SER A 1 284 ? -3.834 21.803 -8.503 1.00 96.88 284 SER A CA 1
ATOM 2376 C C . SER A 1 284 ? -4.445 20.818 -7.504 1.00 96.88 284 SER A C 1
ATOM 2378 O O . SER A 1 284 ? -5.030 21.242 -6.514 1.00 96.88 284 SER A O 1
ATOM 2380 N N . LEU A 1 285 ? -4.269 19.516 -7.737 1.00 97.75 285 LEU A N 1
ATOM 2381 C CA . LEU A 1 285 ? -4.733 18.450 -6.852 1.00 97.75 285 LEU A CA 1
ATOM 2382 C C . LEU A 1 285 ? -4.014 18.495 -5.498 1.00 97.75 285 LEU A C 1
ATOM 2384 O O . LEU A 1 285 ? -4.679 18.452 -4.467 1.00 97.75 285 LEU A O 1
ATOM 2388 N N . LEU A 1 286 ? -2.684 18.651 -5.495 1.00 97.31 286 LEU A N 1
ATOM 2389 C CA . LEU A 1 286 ? -1.893 18.829 -4.271 1.00 97.31 286 LEU A CA 1
ATOM 2390 C C . LEU A 1 286 ? -2.354 20.048 -3.464 1.00 97.31 286 LEU A C 1
ATOM 2392 O O . LEU A 1 286 ? -2.564 19.936 -2.264 1.00 97.31 286 LEU A O 1
ATOM 2396 N N . TYR A 1 287 ? -2.539 21.193 -4.126 1.00 97.56 287 TYR A N 1
ATOM 2397 C CA . TYR A 1 287 ? -3.003 22.413 -3.465 1.00 97.56 287 TYR A CA 1
ATOM 2398 C C . TYR A 1 287 ? -4.402 22.238 -2.859 1.00 97.56 287 TYR A C 1
ATOM 2400 O O . TYR A 1 287 ? -4.623 22.586 -1.707 1.00 97.56 287 TYR A O 1
ATOM 2408 N N . ASN A 1 288 ? -5.336 21.637 -3.601 1.00 97.69 288 ASN A N 1
ATOM 2409 C CA . ASN A 1 288 ? -6.684 21.397 -3.092 1.00 97.69 288 ASN A CA 1
ATOM 2410 C C . ASN A 1 288 ? -6.690 20.426 -1.898 1.00 97.69 288 ASN A C 1
ATOM 2412 O O . ASN A 1 288 ? -7.402 20.650 -0.925 1.00 97.69 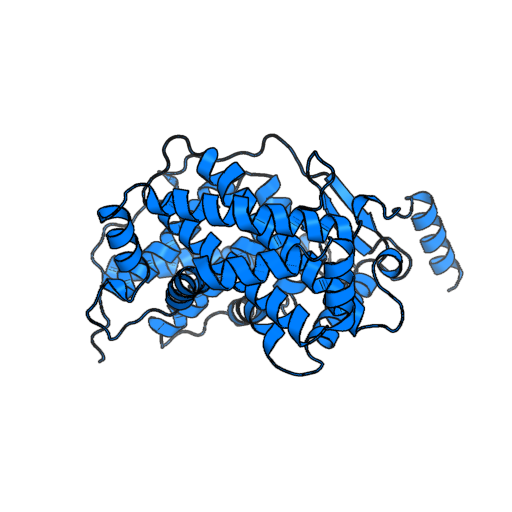288 ASN A O 1
ATOM 2416 N N . TYR A 1 289 ? -5.871 19.371 -1.939 1.00 98.19 289 TYR A N 1
ATOM 2417 C CA . TYR A 1 289 ? -5.730 18.446 -0.812 1.00 98.19 289 TYR A CA 1
ATOM 2418 C C . TYR A 1 289 ? -5.175 19.149 0.432 1.00 98.19 289 TYR A C 1
ATOM 2420 O O . TYR A 1 289 ? -5.689 18.943 1.531 1.00 98.19 289 TYR A O 1
ATOM 2428 N N . GLU A 1 290 ? -4.156 19.998 0.255 1.00 97.00 290 GLU A N 1
ATOM 2429 C CA . GLU A 1 290 ? -3.550 20.791 1.330 1.00 97.00 290 GLU A CA 1
ATOM 2430 C C . GLU A 1 290 ? -4.570 21.672 2.056 1.00 97.00 290 GLU A C 1
ATOM 2432 O O . GLU A 1 290 ? -4.571 21.694 3.283 1.00 97.00 290 GLU A O 1
ATOM 2437 N N . GLU A 1 291 ? -5.461 22.326 1.312 1.00 97.25 291 GLU A N 1
ATOM 2438 C CA . GLU A 1 291 ? -6.468 23.238 1.867 1.00 97.25 291 GLU A CA 1
ATOM 2439 C C . GLU A 1 291 ? -7.694 22.530 2.466 1.00 97.25 291 GLU A C 1
ATOM 2441 O O . GLU A 1 291 ? -8.422 23.140 3.243 1.00 97.25 291 GLU A O 1
ATOM 2446 N N . THR A 1 292 ? -7.968 21.274 2.092 1.00 96.38 292 THR A N 1
ATOM 2447 C CA . THR A 1 292 ? -9.253 20.627 2.428 1.00 96.38 292 THR A CA 1
ATOM 2448 C C . THR A 1 292 ? -9.144 19.419 3.346 1.00 96.38 292 THR A C 1
ATOM 2450 O O . THR A 1 292 ? -9.952 19.307 4.257 1.00 96.38 292 THR A O 1
ATOM 2453 N N . LEU A 1 293 ? -8.193 18.508 3.112 1.00 97.06 293 LEU A N 1
ATOM 2454 C CA . LEU A 1 293 ? -8.156 17.205 3.792 1.00 97.06 293 LEU A CA 1
ATOM 2455 C C . LEU A 1 293 ? -6.844 16.925 4.519 1.00 97.06 293 LEU A C 1
ATOM 2457 O O . LEU A 1 293 ? -6.816 16.076 5.405 1.00 97.06 293 LEU A O 1
ATOM 2461 N N . LYS A 1 294 ? -5.750 17.611 4.170 1.00 97.44 294 LYS A N 1
ATOM 2462 C CA . LYS A 1 294 ? -4.418 17.301 4.704 1.00 97.44 294 LYS A CA 1
ATOM 2463 C C . LYS A 1 294 ? -4.379 17.285 6.229 1.00 97.44 294 LYS A C 1
ATOM 2465 O O . LYS A 1 294 ? -3.842 16.343 6.795 1.00 97.44 294 LYS A O 1
ATOM 2470 N N . GLU A 1 295 ? -4.942 18.296 6.889 1.00 97.56 295 GLU A N 1
ATOM 2471 C CA . GLU A 1 295 ? -4.939 18.367 8.355 1.00 97.56 295 GLU A CA 1
ATOM 2472 C C . GLU A 1 295 ? -5.683 17.182 8.985 1.00 97.56 295 GLU A C 1
ATOM 2474 O O . GLU A 1 295 ? -5.143 16.499 9.852 1.00 97.56 295 GLU A O 1
ATOM 2479 N N . GLU A 1 296 ? -6.892 16.897 8.511 1.00 97.12 296 GLU A N 1
ATOM 2480 C CA . GLU A 1 296 ? -7.738 15.815 9.013 1.00 97.12 296 GLU A CA 1
ATOM 2481 C C . GLU A 1 296 ? -7.101 14.433 8.792 1.00 97.12 296 GLU A C 1
ATOM 2483 O O . GLU A 1 296 ? -6.965 13.647 9.735 1.00 97.12 296 GLU A O 1
ATOM 2488 N N . ILE A 1 297 ? -6.614 14.161 7.576 1.00 97.75 297 ILE A N 1
ATOM 2489 C CA . ILE A 1 297 ? -5.921 12.912 7.238 1.00 97.75 297 ILE A CA 1
ATOM 2490 C C . ILE A 1 297 ? -4.642 12.749 8.068 1.00 97.75 297 ILE A C 1
ATOM 2492 O O . ILE A 1 297 ? -4.425 11.683 8.650 1.00 97.75 297 ILE A O 1
ATOM 2496 N N . SER A 1 298 ? -3.813 13.792 8.181 1.00 95.75 298 SER A N 1
ATOM 2497 C CA . SER A 1 298 ? -2.585 13.730 8.977 1.00 95.75 298 SER A CA 1
ATOM 2498 C C . SER A 1 298 ? -2.877 13.555 10.472 1.00 95.75 298 SER A C 1
ATOM 2500 O O . SER A 1 298 ? -2.152 12.823 11.146 1.00 95.75 298 SER A O 1
ATOM 2502 N N . ASN A 1 299 ? -3.949 14.156 11.002 1.00 96.81 299 ASN A N 1
ATOM 2503 C CA . ASN A 1 299 ? -4.388 13.942 12.384 1.00 96.81 299 ASN A CA 1
ATOM 2504 C C . ASN A 1 299 ? -4.751 12.470 12.625 1.00 96.81 299 ASN A C 1
ATOM 2506 O O . ASN A 1 299 ? -4.211 11.849 13.542 1.00 96.81 299 ASN A O 1
ATOM 2510 N N . MET A 1 300 ? -5.582 11.880 11.761 1.00 97.19 300 MET A N 1
ATOM 2511 C CA . MET A 1 300 ? -5.952 10.461 11.843 1.00 97.19 300 MET A CA 1
ATOM 2512 C C . MET A 1 300 ? -4.755 9.520 11.672 1.00 97.19 300 MET A C 1
ATOM 2514 O O . MET A 1 300 ? -4.627 8.543 12.419 1.00 97.19 300 MET A O 1
ATOM 2518 N N . ARG A 1 301 ? -3.836 9.831 10.749 1.00 94.69 301 ARG A N 1
ATOM 2519 C CA . ARG A 1 301 ? -2.585 9.081 10.577 1.00 94.69 301 ARG A CA 1
ATOM 2520 C C . ARG A 1 301 ? -1.733 9.130 11.839 1.00 94.69 301 ARG A C 1
ATOM 2522 O O . ARG A 1 301 ? -1.221 8.100 12.266 1.00 94.69 301 ARG A O 1
ATOM 2529 N N . ASN A 1 302 ? -1.570 10.303 12.453 1.00 95.44 302 ASN A N 1
ATOM 2530 C CA . ASN A 1 302 ? -0.722 10.475 13.638 1.00 95.44 302 ASN A CA 1
ATOM 2531 C C . ASN A 1 302 ? -1.231 9.693 14.852 1.00 95.44 302 ASN A C 1
ATOM 2533 O O . ASN A 1 302 ? -0.422 9.275 15.679 1.00 95.44 302 ASN A O 1
ATOM 2537 N N . MET A 1 303 ? -2.532 9.397 14.912 1.00 96.25 303 MET A N 1
ATOM 2538 C CA . MET A 1 303 ? -3.118 8.509 15.922 1.00 96.25 303 MET A CA 1
ATOM 2539 C C . MET A 1 303 ? -2.697 7.037 15.761 1.00 96.25 303 MET A C 1
ATOM 2541 O O . MET A 1 303 ? -3.225 6.174 16.461 1.00 96.25 303 MET A O 1
ATOM 2545 N N . ILE A 1 304 ? -1.794 6.698 14.828 1.00 94.00 304 ILE A N 1
ATOM 2546 C CA . ILE A 1 304 ? -1.037 5.437 14.889 1.00 94.00 304 ILE A CA 1
ATOM 2547 C C . ILE A 1 304 ? -0.211 5.363 16.174 1.00 94.00 304 ILE A C 1
ATOM 2549 O O . ILE A 1 304 ? -0.126 4.307 16.786 1.00 94.00 304 ILE A O 1
ATOM 2553 N N . HIS A 1 305 ? 0.305 6.503 16.639 1.00 94.00 305 HIS A N 1
ATOM 2554 C CA . HIS A 1 305 ? 1.012 6.619 17.904 1.00 94.00 305 HIS A CA 1
ATOM 2555 C C . HIS A 1 305 ? 0.016 6.724 19.060 1.00 94.00 305 HIS A C 1
ATOM 2557 O O . HIS A 1 305 ? -0.590 7.772 19.286 1.00 94.00 305 HIS A O 1
ATOM 2563 N N . TYR A 1 306 ? -0.151 5.629 19.799 1.00 93.94 306 TYR A N 1
ATOM 2564 C CA . TYR A 1 306 ? -1.100 5.552 20.907 1.00 93.94 306 TYR A CA 1
ATOM 2565 C C . TYR A 1 306 ? -0.752 6.540 22.029 1.00 93.94 306 TYR A C 1
ATOM 2567 O O . TYR A 1 306 ? 0.300 6.440 22.667 1.00 93.94 306 TYR A O 1
ATOM 2575 N N . ASN A 1 307 ? -1.661 7.468 22.333 1.00 93.25 307 ASN A N 1
ATOM 2576 C CA . ASN A 1 307 ? -1.497 8.368 23.464 1.00 93.25 307 ASN A CA 1
ATOM 2577 C C . ASN A 1 307 ? -1.914 7.668 24.763 1.00 93.25 307 ASN A C 1
ATOM 2579 O O . ASN A 1 307 ? -3.083 7.666 25.158 1.00 93.25 307 ASN A O 1
ATOM 2583 N N . VAL A 1 308 ? -0.923 7.079 25.434 1.00 90.69 308 VAL A N 1
ATOM 2584 C CA . VAL A 1 308 ? -1.095 6.304 26.672 1.00 90.69 308 VAL A CA 1
ATOM 2585 C C . VAL A 1 308 ? -1.258 7.155 27.939 1.00 90.69 308 VAL A C 1
ATOM 2587 O O . VAL A 1 308 ? -1.559 6.593 28.993 1.00 90.69 308 VAL A O 1
ATOM 2590 N N . ILE A 1 309 ? -1.049 8.478 27.860 1.00 88.00 309 ILE A N 1
ATOM 2591 C CA . ILE A 1 309 ? -0.976 9.384 29.026 1.00 88.00 309 ILE A CA 1
ATOM 2592 C C . ILE A 1 309 ? -2.218 10.278 29.148 1.00 88.00 309 ILE A C 1
ATOM 2594 O O . ILE A 1 309 ? -2.613 10.623 30.262 1.00 88.00 309 ILE A O 1
ATOM 2598 N N . THR A 1 310 ? -2.827 10.674 28.028 1.00 85.19 310 THR A N 1
ATOM 2599 C CA . THR A 1 310 ? -4.038 11.513 28.032 1.00 85.19 310 THR A CA 1
ATOM 2600 C C . THR A 1 310 ? -5.210 10.806 28.710 1.00 85.19 310 THR A C 1
ATOM 2602 O O . THR A 1 310 ? -5.222 9.585 28.791 1.00 85.19 310 THR A O 1
ATOM 2605 N N . ASN A 1 311 ? -6.211 11.558 29.173 1.00 85.31 311 ASN A N 1
ATOM 2606 C CA . ASN A 1 311 ? -7.519 11.021 29.571 1.00 85.31 311 ASN A CA 1
ATOM 2607 C C . ASN A 1 311 ? -8.603 11.288 28.515 1.00 85.31 311 ASN A C 1
ATOM 2609 O O . ASN A 1 311 ? -9.704 10.762 28.647 1.00 85.31 311 ASN A O 1
ATOM 2613 N N . ASN A 1 312 ? -8.307 12.086 27.483 1.00 91.44 312 ASN A N 1
ATOM 2614 C CA . ASN A 1 312 ? -9.239 12.371 26.402 1.00 91.44 312 ASN A CA 1
ATOM 2615 C C . ASN A 1 312 ? -9.304 11.166 25.439 1.00 91.44 312 ASN A C 1
ATOM 2617 O O . ASN A 1 312 ? -8.285 10.838 24.826 1.00 91.44 312 ASN A O 1
ATOM 2621 N N . PRO A 1 313 ? -10.458 10.487 25.286 1.00 90.38 313 PRO A N 1
ATOM 2622 C CA . PRO A 1 313 ? -10.594 9.380 24.340 1.00 90.38 313 PRO A CA 1
ATOM 2623 C C . PRO A 1 313 ? -10.278 9.779 22.893 1.00 90.38 313 PRO A C 1
ATOM 2625 O O . PRO A 1 313 ? -9.729 8.966 22.155 1.00 90.38 313 PRO A O 1
ATOM 2628 N N . GLU A 1 314 ? -10.584 11.021 22.508 1.00 94.12 314 GLU A N 1
ATOM 2629 C CA . GLU A 1 314 ? -10.469 11.537 21.134 1.00 94.12 314 GLU A CA 1
ATOM 2630 C C . GLU A 1 314 ? -9.021 11.752 20.671 1.00 94.12 314 GLU A C 1
ATOM 2632 O O . GLU A 1 314 ? -8.768 11.958 19.491 1.00 94.12 314 GLU A O 1
ATOM 2637 N N . GLU A 1 315 ? -8.049 11.682 21.582 1.00 93.94 315 GLU A N 1
ATOM 2638 C CA . GLU A 1 315 ? -6.624 11.712 21.229 1.00 93.94 315 GLU A CA 1
ATOM 2639 C C . GLU A 1 315 ? -6.100 10.348 20.749 1.00 93.94 315 GLU A C 1
ATOM 2641 O O . GLU A 1 315 ? -4.941 10.230 20.354 1.00 93.94 315 GLU A O 1
ATOM 2646 N N . ASN A 1 316 ? -6.937 9.308 20.787 1.00 95.88 316 ASN A N 1
ATOM 2647 C CA . ASN A 1 316 ? -6.669 8.025 20.153 1.00 95.88 316 ASN A CA 1
ATOM 2648 C C . ASN A 1 316 ? -7.754 7.721 19.111 1.00 95.88 316 ASN A C 1
ATOM 2650 O O . ASN A 1 316 ? -8.912 8.113 19.260 1.00 95.88 316 ASN A O 1
ATOM 2654 N N . PHE A 1 317 ? -7.384 6.967 18.073 1.00 97.44 317 PHE A N 1
ATOM 2655 C CA . PHE A 1 317 ? -8.223 6.777 16.889 1.00 97.44 317 PHE A CA 1
ATOM 2656 C C . PHE A 1 317 ? -9.605 6.180 17.205 1.00 97.44 317 PHE A C 1
ATOM 2658 O O . PHE A 1 317 ? -10.592 6.613 16.624 1.00 97.44 317 PHE A O 1
ATOM 2665 N N . TRP A 1 318 ? -9.718 5.260 18.172 1.00 96.44 318 TRP A N 1
ATOM 2666 C CA . TRP A 1 318 ? -11.012 4.692 18.572 1.00 96.44 318 TRP A CA 1
ATOM 2667 C C . TRP A 1 318 ? -11.991 5.734 19.113 1.00 96.44 318 TRP A C 1
ATOM 2669 O O . TRP A 1 318 ? -13.152 5.759 18.708 1.00 96.44 318 TRP A O 1
ATOM 2679 N N . GLY A 1 319 ? -11.549 6.586 20.041 1.00 96.00 319 GLY A N 1
ATOM 2680 C CA . GLY A 1 319 ? -12.421 7.614 20.607 1.00 96.00 319 GLY A CA 1
ATOM 2681 C C . GLY A 1 319 ? -12.770 8.675 19.570 1.00 96.00 319 GLY A C 1
ATOM 2682 O O . GLY A 1 319 ? -13.928 9.070 19.469 1.00 96.00 319 GLY A O 1
ATOM 2683 N N . TYR A 1 320 ? -11.790 9.064 18.750 1.00 96.88 320 TYR A N 1
ATOM 2684 C CA . TYR A 1 320 ? -11.993 10.015 17.660 1.00 96.88 320 TYR A CA 1
ATOM 2685 C C . TYR A 1 320 ? -13.013 9.505 16.633 1.00 96.88 320 TYR A C 1
ATOM 2687 O O . TYR A 1 320 ? -13.945 10.213 16.270 1.00 96.88 320 TYR A O 1
ATOM 2695 N N . PHE A 1 321 ? -12.889 8.244 16.221 1.00 97.19 321 PHE A N 1
ATOM 2696 C CA . PHE A 1 321 ? -13.796 7.611 15.269 1.00 97.19 321 PHE A CA 1
ATOM 2697 C C . PHE A 1 321 ? -15.233 7.504 15.792 1.00 97.19 321 PHE A C 1
ATOM 2699 O O . PHE A 1 321 ? -16.170 7.797 15.054 1.00 97.19 321 PHE A O 1
ATOM 2706 N N . ASN A 1 322 ? -15.418 7.127 17.065 1.00 96.56 322 ASN A N 1
ATOM 2707 C CA . ASN A 1 322 ? -16.755 7.076 17.666 1.00 96.56 32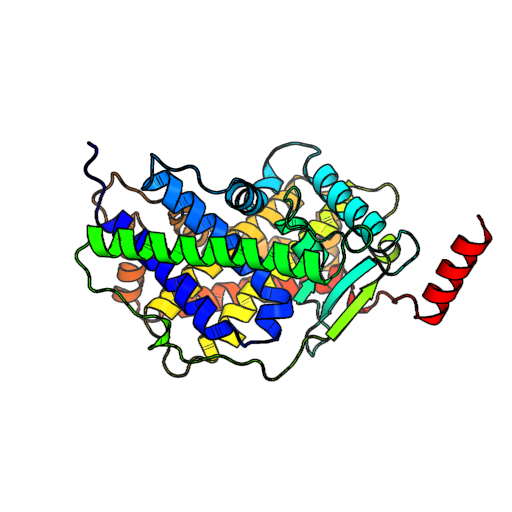2 ASN A CA 1
ATOM 2708 C C . ASN A 1 322 ? -17.419 8.452 17.677 1.00 96.56 322 ASN A C 1
ATOM 2710 O O . ASN A 1 322 ? -18.569 8.556 17.269 1.00 96.56 322 ASN A O 1
ATOM 2714 N N . LYS A 1 323 ? -16.686 9.506 18.054 1.00 96.12 323 LYS A N 1
ATOM 2715 C CA . LYS A 1 323 ? -17.204 10.876 17.993 1.00 96.12 323 LYS A CA 1
ATOM 2716 C C . LYS A 1 323 ? -17.673 11.248 16.586 1.00 96.12 323 LYS A C 1
ATOM 2718 O O . LYS A 1 323 ? -18.764 11.781 16.431 1.00 96.12 323 LYS A O 1
ATOM 2723 N N . LEU A 1 324 ? -16.867 10.957 15.565 1.00 95.88 324 LEU A N 1
ATOM 2724 C CA . LEU A 1 324 ? -17.216 11.284 14.181 1.00 95.88 324 LEU A CA 1
ATOM 2725 C C . LEU A 1 324 ? -18.495 10.575 13.723 1.00 95.88 324 LEU A C 1
ATOM 2727 O O . LEU A 1 324 ? -19.325 11.189 13.064 1.00 95.88 324 LEU A O 1
ATOM 2731 N N . ILE A 1 325 ? -18.679 9.307 14.101 1.00 96.06 325 ILE A N 1
ATOM 2732 C CA . ILE A 1 325 ? -19.903 8.550 13.796 1.00 96.06 325 ILE A CA 1
ATOM 2733 C C . ILE A 1 325 ? -21.103 9.054 14.605 1.00 96.06 325 ILE A C 1
ATOM 2735 O O . ILE A 1 325 ? -22.215 9.071 14.085 1.00 96.06 325 ILE A O 1
ATOM 2739 N N . GLU A 1 326 ? -20.904 9.462 15.861 1.00 95.94 326 GLU A N 1
ATOM 2740 C CA . GLU A 1 326 ? -21.958 10.074 16.680 1.00 95.94 326 GLU A CA 1
ATOM 2741 C C . GLU A 1 326 ? -22.441 11.408 16.085 1.00 95.94 326 GLU A C 1
ATOM 2743 O O . GLU A 1 326 ? -23.628 11.724 16.166 1.00 95.94 326 GLU A O 1
ATOM 2748 N N . GLU A 1 327 ? -21.536 12.182 15.479 1.00 96.50 327 GLU A N 1
ATOM 2749 C CA . GLU A 1 327 ? -21.849 13.443 14.799 1.00 96.50 327 GLU A CA 1
ATOM 2750 C C . GLU A 1 327 ? -22.473 13.221 13.406 1.00 96.50 327 GLU A C 1
ATOM 2752 O O . GLU A 1 327 ? -23.428 13.910 13.038 1.00 96.50 327 GLU A O 1
ATOM 2757 N N . ASP A 1 328 ? -21.961 12.257 12.637 1.00 97.19 328 ASP A N 1
ATOM 2758 C CA . ASP A 1 328 ? -22.461 11.863 11.317 1.00 97.19 328 ASP A CA 1
ATOM 2759 C C . ASP A 1 328 ? -22.155 10.380 11.052 1.00 97.19 328 ASP A C 1
ATOM 2761 O O . ASP A 1 328 ? -21.034 10.007 10.707 1.00 97.19 328 ASP A O 1
ATOM 2765 N N . GLU A 1 329 ? -23.174 9.520 11.142 1.00 94.25 329 GLU A N 1
ATOM 2766 C CA . GLU A 1 329 ? -23.025 8.065 10.968 1.00 94.25 329 GLU A CA 1
ATOM 2767 C C . GLU A 1 329 ? -22.398 7.671 9.617 1.00 94.25 329 GLU A C 1
ATOM 2769 O O . GLU A 1 329 ? -21.760 6.623 9.499 1.00 94.25 329 GLU A O 1
ATOM 2774 N N . LEU A 1 330 ? -22.559 8.510 8.585 1.00 95.25 330 LEU A N 1
ATOM 2775 C CA . LEU A 1 330 ? -22.016 8.278 7.245 1.00 95.25 330 LEU A CA 1
ATOM 2776 C C . LEU A 1 330 ? -20.633 8.904 7.038 1.00 95.25 330 LEU A C 1
ATOM 2778 O O . LEU A 1 330 ? -20.067 8.753 5.951 1.00 95.25 330 LEU A O 1
ATOM 2782 N N . TYR A 1 331 ? -20.084 9.590 8.043 1.00 97.38 331 TYR A N 1
ATOM 2783 C CA . TYR A 1 331 ? -18.804 10.286 7.956 1.00 97.38 331 TYR A CA 1
ATOM 2784 C C . TYR A 1 331 ? -17.682 9.416 7.371 1.00 97.38 331 TYR A C 1
ATOM 2786 O O . TYR A 1 331 ? -17.050 9.869 6.412 1.00 97.38 331 TYR A O 1
ATOM 2794 N N . PRO A 1 332 ? -17.441 8.167 7.842 1.00 96.00 332 PRO A N 1
ATOM 2795 C CA . PRO A 1 332 ? -16.316 7.383 7.340 1.00 96.00 332 PRO A CA 1
ATOM 2796 C C . PRO A 1 332 ? -16.391 7.184 5.826 1.00 96.00 332 PRO A C 1
ATOM 2798 O O . PRO A 1 332 ? -15.405 7.391 5.126 1.00 96.00 332 PRO A O 1
ATOM 2801 N N . ILE A 1 333 ? -17.575 6.843 5.309 1.00 96.38 333 ILE A N 1
ATOM 2802 C CA . ILE A 1 333 ? -17.768 6.592 3.879 1.00 96.38 333 ILE A CA 1
ATOM 2803 C C . ILE A 1 333 ? -17.700 7.880 3.074 1.00 96.38 333 ILE A C 1
ATOM 2805 O O . ILE A 1 333 ? -17.009 7.893 2.060 1.00 96.38 333 ILE A O 1
ATOM 2809 N N . LYS A 1 334 ? -18.320 8.968 3.546 1.00 97.75 334 LYS A N 1
ATOM 2810 C CA . LYS A 1 334 ? -18.233 10.278 2.884 1.00 97.75 334 LYS A CA 1
ATOM 2811 C C . LYS A 1 334 ? -16.783 10.723 2.717 1.00 97.75 334 LYS A C 1
ATOM 2813 O O . LYS A 1 334 ? -16.396 11.133 1.627 1.00 97.75 334 LYS A O 1
ATOM 2818 N N . LEU A 1 335 ? -15.974 10.601 3.771 1.00 98.25 335 LEU A N 1
ATOM 2819 C CA . LEU A 1 335 ? -14.561 10.962 3.715 1.00 98.25 335 LEU A CA 1
ATOM 2820 C C . LEU A 1 335 ? -13.778 10.039 2.771 1.00 98.25 335 LEU A C 1
ATOM 2822 O O . LEU A 1 335 ? -12.980 10.521 1.970 1.00 98.25 335 LEU A O 1
ATOM 2826 N N . ILE A 1 336 ? -14.004 8.723 2.824 1.00 98.31 336 ILE A N 1
ATOM 2827 C CA . ILE A 1 336 ? -13.326 7.771 1.931 1.00 98.31 336 ILE A CA 1
ATOM 2828 C C . ILE A 1 336 ? -13.674 8.050 0.464 1.00 98.31 336 ILE A C 1
ATOM 2830 O O . ILE A 1 336 ? -12.776 8.101 -0.372 1.00 98.31 336 ILE A O 1
ATOM 2834 N N . GLU A 1 337 ? -14.949 8.271 0.145 1.00 98.19 337 GLU A N 1
ATOM 2835 C CA . GLU A 1 337 ? -15.398 8.628 -1.205 1.00 98.19 337 GLU A CA 1
ATOM 2836 C C . GLU A 1 337 ? -14.784 9.956 -1.654 1.00 98.19 337 GLU A C 1
ATOM 2838 O O . GLU A 1 337 ? -14.244 10.045 -2.754 1.00 98.19 337 GLU A O 1
ATOM 2843 N N . GLN A 1 338 ? -14.745 10.960 -0.774 1.00 98.06 338 GLN A N 1
ATOM 2844 C CA . GLN A 1 338 ? -14.083 12.232 -1.055 1.00 98.06 338 GLN A CA 1
ATOM 2845 C C . GLN A 1 338 ? -12.589 12.046 -1.369 1.00 98.06 338 GLN A C 1
ATOM 2847 O O . GLN A 1 338 ? -12.091 12.592 -2.355 1.00 98.06 338 GLN A O 1
ATOM 2852 N N . VAL A 1 339 ? -11.870 11.256 -0.564 1.00 98.56 339 VAL A N 1
ATOM 2853 C CA . VAL A 1 339 ? -10.456 10.915 -0.786 1.00 98.56 339 VAL A CA 1
ATOM 2854 C C . VAL A 1 339 ? -10.265 10.215 -2.133 1.00 98.56 339 VAL A C 1
ATOM 2856 O O . VAL A 1 339 ? -9.387 10.589 -2.914 1.00 98.56 339 VAL A O 1
ATOM 2859 N N . LEU A 1 340 ? -11.082 9.210 -2.438 1.00 98.56 340 LEU A N 1
ATOM 2860 C CA . LEU A 1 340 ? -10.949 8.430 -3.665 1.00 98.56 340 LEU A CA 1
ATOM 2861 C C . LEU A 1 340 ? -11.279 9.258 -4.908 1.00 98.56 340 LEU A C 1
ATOM 2863 O O . LEU A 1 340 ? -10.442 9.373 -5.809 1.00 98.56 340 LEU A O 1
ATOM 2867 N N . ASP A 1 341 ? -12.457 9.871 -4.940 1.00 98.19 341 ASP A N 1
ATOM 2868 C CA . ASP A 1 341 ? -13.007 10.497 -6.140 1.00 98.19 341 ASP A CA 1
ATOM 2869 C C . ASP A 1 341 ? -12.334 11.828 -6.463 1.00 98.19 341 ASP A C 1
ATOM 2871 O O . ASP A 1 341 ? -12.046 12.119 -7.630 1.00 98.19 341 ASP A O 1
ATOM 2875 N N . MET A 1 342 ? -12.051 12.645 -5.443 1.00 97.75 342 MET A N 1
ATOM 2876 C CA . MET A 1 342 ? -11.452 13.964 -5.655 1.00 97.75 342 MET A CA 1
ATOM 2877 C C . MET A 1 342 ? -9.932 13.904 -5.804 1.00 97.75 342 MET A C 1
ATOM 2879 O O . MET A 1 342 ? -9.359 14.777 -6.464 1.00 97.75 342 MET A O 1
ATOM 2883 N N . TYR A 1 343 ? -9.275 12.892 -5.225 1.00 98.31 343 TYR A N 1
ATOM 2884 C CA . TYR A 1 343 ? -7.818 12.869 -5.108 1.00 98.31 343 TYR A CA 1
ATOM 2885 C C . TYR A 1 343 ? -7.173 11.622 -5.701 1.00 98.31 343 TYR A C 1
ATOM 2887 O O . TYR A 1 343 ? -6.431 11.730 -6.680 1.00 98.31 343 TYR A O 1
ATOM 2895 N N . LEU A 1 344 ? -7.423 10.437 -5.146 1.00 98.56 344 LEU A N 1
ATOM 2896 C CA . LEU A 1 344 ? -6.605 9.269 -5.474 1.00 98.56 344 LEU A CA 1
ATOM 2897 C C . LEU A 1 344 ? -6.875 8.724 -6.885 1.00 98.56 344 LEU A C 1
ATOM 2899 O O . LEU A 1 344 ? -5.925 8.474 -7.628 1.00 98.56 344 LEU A O 1
ATOM 2903 N N . ILE A 1 345 ? -8.135 8.609 -7.313 1.00 98.19 345 ILE A N 1
ATOM 2904 C CA . ILE A 1 345 ? -8.483 8.138 -8.664 1.00 98.19 345 ILE A CA 1
ATOM 2905 C C . ILE A 1 345 ? -7.954 9.097 -9.749 1.00 98.19 345 ILE A C 1
ATOM 2907 O O . ILE A 1 345 ? -7.299 8.625 -10.689 1.00 98.19 345 ILE A O 1
ATOM 2911 N N . PRO A 1 346 ? -8.176 10.429 -9.668 1.00 98.12 346 PRO A N 1
ATOM 2912 C CA . PRO A 1 346 ? -7.578 11.372 -10.613 1.00 98.12 346 PRO A CA 1
ATOM 2913 C C . PRO A 1 346 ? -6.050 11.293 -10.649 1.00 98.12 346 PRO A C 1
ATOM 2915 O O . PRO A 1 346 ? -5.465 11.264 -11.734 1.00 98.12 346 PRO A O 1
ATOM 2918 N N . LEU A 1 347 ? -5.412 11.205 -9.480 1.00 98.50 347 LEU A N 1
ATOM 2919 C CA . LEU A 1 347 ? -3.965 11.094 -9.365 1.00 98.50 347 LEU A CA 1
ATOM 2920 C C . LEU A 1 347 ? -3.441 9.810 -10.019 1.00 98.50 347 LEU A C 1
ATOM 2922 O O . LEU A 1 347 ? -2.506 9.882 -10.814 1.00 98.50 347 LEU A O 1
ATOM 2926 N N . LYS A 1 348 ? -4.054 8.649 -9.750 1.00 98.00 348 LYS A N 1
ATOM 2927 C CA . LYS A 1 348 ? -3.678 7.370 -10.377 1.00 98.00 348 LYS A CA 1
ATOM 2928 C C . LYS A 1 348 ? -3.707 7.479 -11.898 1.00 98.00 348 LYS A C 1
ATOM 2930 O O . LYS A 1 348 ? -2.723 7.128 -12.542 1.00 98.00 348 LYS A O 1
ATOM 2935 N N . LYS A 1 349 ? -4.776 8.043 -12.470 1.00 97.38 349 LYS A N 1
ATOM 2936 C CA . LYS A 1 349 ? -4.895 8.261 -13.925 1.00 97.38 349 LYS A CA 1
ATOM 2937 C C . LYS A 1 349 ? -3.776 9.148 -14.471 1.00 97.38 349 LYS A C 1
ATOM 2939 O O . LYS A 1 349 ? -3.231 8.870 -15.540 1.00 97.38 349 LYS A O 1
ATOM 2944 N N . ASP A 1 350 ? -3.423 10.209 -13.749 1.00 97.94 350 ASP A N 1
ATOM 2945 C CA . ASP A 1 350 ? -2.343 11.111 -14.143 1.00 97.94 350 ASP A CA 1
ATOM 2946 C C . ASP A 1 350 ? -0.970 10.420 -14.094 1.00 97.94 350 ASP A C 1
ATOM 2948 O O . ASP A 1 350 ? -0.187 10.570 -15.037 1.00 97.94 350 ASP A O 1
ATOM 2952 N N . ILE A 1 351 ? -0.693 9.621 -13.055 1.00 98.06 351 ILE A N 1
ATOM 2953 C CA . ILE A 1 351 ? 0.558 8.859 -12.935 1.00 98.06 351 ILE A CA 1
ATOM 2954 C C . ILE A 1 351 ? 0.649 7.775 -14.017 1.00 98.06 351 ILE A C 1
ATOM 2956 O O . ILE A 1 351 ? 1.675 7.680 -14.691 1.00 98.06 351 ILE A O 1
ATOM 2960 N N . ILE A 1 352 ? -0.408 6.983 -14.222 1.00 97.12 352 ILE A N 1
ATOM 2961 C CA . ILE A 1 352 ? -0.445 5.921 -15.241 1.00 97.12 352 ILE A CA 1
ATOM 2962 C C . ILE A 1 352 ? -0.156 6.501 -16.619 1.00 97.12 352 ILE A C 1
ATOM 2964 O O . ILE A 1 352 ? 0.734 6.018 -17.317 1.00 97.12 352 ILE A O 1
ATOM 2968 N N . TYR A 1 353 ? -0.839 7.592 -16.975 1.00 96.25 353 TYR A N 1
ATOM 2969 C CA . TYR A 1 353 ? -0.608 8.266 -18.247 1.00 96.25 353 TYR A CA 1
ATOM 2970 C C . TYR A 1 353 ? 0.851 8.699 -18.417 1.00 96.25 353 TYR A C 1
ATOM 2972 O O . TYR A 1 353 ? 1.412 8.564 -19.505 1.00 96.25 353 TYR A O 1
ATOM 2980 N N . TYR A 1 354 ? 1.457 9.242 -17.358 1.00 96.75 354 TYR A N 1
ATOM 2981 C CA . TYR A 1 354 ? 2.839 9.705 -17.388 1.00 96.75 354 TYR A CA 1
ATOM 2982 C C . TYR A 1 354 ? 3.842 8.561 -17.573 1.00 96.75 354 TYR A C 1
ATOM 2984 O O . TYR A 1 354 ? 4.809 8.708 -18.320 1.00 96.75 354 TYR A O 1
ATOM 2992 N N . LEU A 1 355 ? 3.620 7.431 -16.896 1.00 96.06 355 LEU A N 1
ATOM 2993 C CA . LEU A 1 355 ? 4.516 6.278 -16.954 1.00 96.06 355 LEU A CA 1
ATOM 2994 C C . LEU A 1 355 ? 4.350 5.455 -18.237 1.00 96.06 355 LEU A C 1
ATOM 2996 O O . LEU A 1 355 ? 5.335 4.908 -18.728 1.00 96.06 355 LEU A O 1
ATOM 3000 N N . GLY A 1 356 ? 3.134 5.365 -18.784 1.00 94.69 356 GLY A N 1
ATOM 3001 C CA . GLY A 1 356 ? 2.858 4.674 -20.047 1.00 94.69 356 GLY A CA 1
ATOM 3002 C C . GLY A 1 356 ? 3.223 3.185 -20.043 1.00 94.69 356 GLY A C 1
ATOM 3003 O O . GLY A 1 356 ? 3.647 2.660 -21.076 1.00 94.69 356 GLY A O 1
ATOM 3004 N N . ILE A 1 357 ? 3.108 2.510 -18.892 1.00 93.31 357 ILE A N 1
ATOM 3005 C CA . ILE A 1 357 ? 3.513 1.106 -18.695 1.00 93.31 357 ILE A CA 1
ATOM 3006 C C . ILE A 1 357 ? 2.816 0.171 -19.685 1.00 93.31 357 ILE A C 1
ATOM 3008 O O . ILE A 1 357 ? 3.430 -0.757 -20.217 1.00 93.31 357 ILE A O 1
ATOM 3012 N N . GLU A 1 358 ? 1.550 0.431 -19.994 1.00 89.19 358 GLU A N 1
ATOM 3013 C CA . GLU A 1 358 ? 0.739 -0.332 -20.935 1.00 89.19 358 GLU A CA 1
ATOM 3014 C C . GLU A 1 358 ? 1.337 -0.344 -22.351 1.00 89.19 358 GLU A C 1
ATOM 3016 O O . GLU A 1 358 ? 1.255 -1.360 -23.043 1.00 89.19 358 GLU A O 1
ATOM 3021 N N . LYS A 1 359 ? 2.043 0.726 -22.742 1.00 91.69 359 LYS A N 1
ATOM 3022 C CA . LYS A 1 359 ? 2.672 0.887 -24.066 1.00 91.69 359 LYS A CA 1
ATOM 3023 C C . LYS A 1 359 ? 4.063 0.258 -24.175 1.00 91.69 359 LYS A C 1
ATOM 3025 O O . LYS A 1 359 ? 4.585 0.139 -25.281 1.00 91.69 359 LYS A O 1
ATOM 3030 N N . ILE A 1 360 ? 4.689 -0.125 -23.061 1.00 94.69 360 ILE A N 1
ATOM 3031 C CA . ILE A 1 360 ? 6.037 -0.710 -23.073 1.00 94.69 360 ILE A CA 1
ATOM 3032 C C . ILE A 1 360 ? 5.966 -2.149 -23.591 1.00 94.69 360 ILE A C 1
ATOM 3034 O O . ILE A 1 360 ? 5.239 -2.965 -23.037 1.00 94.69 360 ILE A O 1
ATOM 3038 N N . ASN A 1 361 ? 6.720 -2.491 -24.633 1.00 93.69 361 ASN A N 1
ATOM 3039 C CA . ASN A 1 361 ? 6.729 -3.860 -25.150 1.00 93.69 361 ASN A CA 1
ATOM 3040 C C . ASN A 1 361 ? 7.555 -4.792 -24.256 1.00 93.69 361 ASN A C 1
ATOM 3042 O O . ASN A 1 361 ? 8.678 -4.468 -23.869 1.00 93.69 361 ASN A O 1
ATOM 3046 N N . SER A 1 362 ? 7.004 -5.970 -23.980 1.00 94.00 362 SER A N 1
ATOM 3047 C CA . SER A 1 362 ? 7.714 -7.082 -23.349 1.00 94.00 362 SER A CA 1
ATOM 3048 C C . SER A 1 362 ? 8.617 -7.781 -24.362 1.00 94.00 362 SER A C 1
ATOM 3050 O O . SER A 1 362 ? 8.259 -7.899 -25.535 1.00 94.00 362 SER A O 1
ATOM 3052 N N . LEU A 1 363 ? 9.759 -8.309 -23.912 1.00 93.00 363 LEU A N 1
ATOM 3053 C CA . LEU A 1 363 ? 10.508 -9.278 -24.714 1.00 93.00 363 LEU A CA 1
ATOM 3054 C C . LEU A 1 363 ? 9.685 -10.559 -24.851 1.00 93.00 363 LEU A C 1
ATOM 3056 O O . LEU A 1 363 ? 9.202 -11.093 -23.851 1.00 93.00 363 LEU A O 1
ATOM 3060 N N . SER A 1 364 ? 9.566 -11.074 -26.070 1.00 92.06 364 SER A N 1
ATOM 3061 C CA . SER A 1 364 ? 8.914 -12.358 -26.329 1.00 92.06 364 SER A CA 1
ATOM 3062 C C . SER A 1 364 ? 9.715 -13.527 -25.752 1.00 92.06 364 SER A C 1
ATOM 3064 O O . SER A 1 364 ? 10.938 -13.454 -25.598 1.00 92.06 364 SER A O 1
ATOM 3066 N N . ASP A 1 365 ? 9.050 -14.653 -25.494 1.00 90.06 365 ASP A N 1
ATOM 3067 C CA . ASP A 1 365 ? 9.709 -15.867 -24.993 1.00 90.06 365 ASP A CA 1
ATOM 3068 C C . ASP A 1 365 ? 10.853 -16.326 -25.904 1.00 90.06 365 ASP A C 1
ATOM 3070 O O . ASP A 1 365 ? 11.924 -16.704 -25.429 1.00 90.06 365 ASP A O 1
ATOM 3074 N N . TRP A 1 366 ? 10.678 -16.223 -27.225 1.00 93.62 366 TRP A N 1
ATOM 3075 C CA . TRP A 1 366 ? 11.723 -16.561 -28.192 1.00 93.62 366 TRP A CA 1
ATOM 3076 C C . TRP A 1 366 ? 12.950 -15.656 -28.088 1.00 93.62 366 TRP A C 1
ATOM 3078 O O . TRP A 1 366 ? 14.083 -16.139 -28.182 1.00 93.62 366 TRP A O 1
ATOM 3088 N N . GLU A 1 367 ? 12.751 -14.353 -27.882 1.00 92.19 367 GLU A N 1
ATOM 3089 C CA . GLU A 1 367 ? 13.854 -13.418 -27.654 1.00 92.19 367 G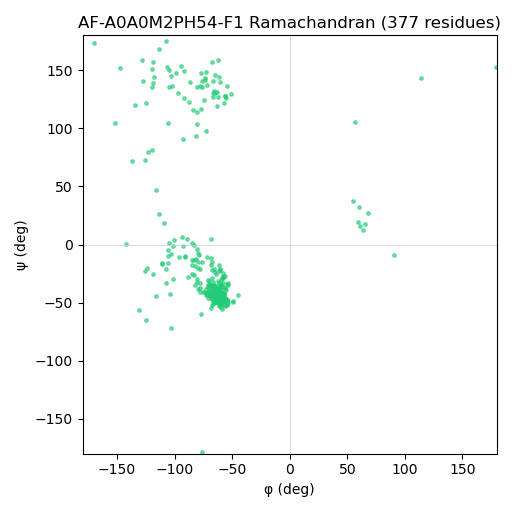LU A CA 1
ATOM 3090 C C . GLU A 1 367 ? 14.589 -13.756 -26.359 1.00 92.19 367 GLU A C 1
ATOM 3092 O O . GLU A 1 367 ? 15.820 -13.844 -26.359 1.00 92.19 367 GLU A O 1
ATOM 3097 N N . GLN A 1 368 ? 13.848 -14.039 -25.288 1.00 91.50 368 GLN A N 1
ATOM 3098 C CA . GLN A 1 368 ? 14.419 -14.425 -24.001 1.00 91.50 368 GLN A CA 1
ATOM 3099 C C . GLN A 1 368 ? 15.210 -15.742 -24.089 1.00 91.50 368 GLN A C 1
ATOM 3101 O O . GLN A 1 368 ? 16.345 -15.809 -23.610 1.00 91.50 368 GLN A O 1
ATOM 3106 N N . ILE A 1 369 ? 14.679 -16.769 -24.765 1.00 91.12 369 ILE A N 1
ATOM 3107 C CA . ILE A 1 369 ? 15.377 -18.043 -25.017 1.00 91.12 369 ILE A CA 1
ATOM 3108 C C . ILE A 1 369 ? 16.669 -17.799 -25.803 1.00 91.12 369 ILE A C 1
ATOM 3110 O O . ILE A 1 369 ? 17.733 -18.294 -25.426 1.00 91.12 369 ILE A O 1
ATOM 3114 N N . LYS A 1 370 ? 16.610 -17.001 -26.876 1.00 92.12 370 LYS A N 1
ATOM 3115 C CA . LYS A 1 370 ? 17.778 -16.688 -27.712 1.00 92.12 370 LYS A CA 1
ATOM 3116 C C . LYS A 1 370 ? 18.870 -15.965 -26.925 1.00 92.12 370 LYS A C 1
ATOM 3118 O O . LYS A 1 370 ? 20.051 -16.235 -27.143 1.00 92.12 370 LYS A O 1
ATOM 3123 N N . ILE A 1 371 ? 18.496 -15.049 -26.032 1.00 90.69 371 ILE A N 1
ATOM 3124 C CA . ILE A 1 371 ? 19.431 -14.345 -25.148 1.00 90.69 371 ILE A CA 1
ATOM 3125 C C . ILE A 1 371 ? 20.094 -15.333 -24.185 1.00 90.69 371 ILE A C 1
ATOM 3127 O O . ILE A 1 371 ? 21.323 -15.378 -24.138 1.00 90.69 371 ILE A O 1
ATOM 3131 N N . ARG A 1 372 ? 19.309 -16.180 -23.504 1.00 87.44 372 ARG A N 1
ATOM 3132 C CA . ARG A 1 372 ? 19.835 -17.189 -22.567 1.00 87.44 372 ARG A CA 1
ATOM 3133 C C . ARG A 1 372 ? 20.799 -18.163 -23.244 1.00 87.44 372 ARG A C 1
ATOM 3135 O O . ARG A 1 372 ? 21.885 -18.402 -22.728 1.00 87.44 372 ARG A O 1
ATOM 3142 N N . LEU A 1 373 ? 20.453 -18.675 -24.428 1.00 90.06 373 LEU A N 1
ATOM 3143 C CA . LEU A 1 373 ? 21.340 -19.562 -25.190 1.00 90.06 373 LEU A CA 1
ATOM 3144 C C . LEU A 1 373 ? 22.664 -18.871 -25.540 1.00 90.06 373 LEU A C 1
ATOM 3146 O O . LEU A 1 373 ? 23.728 -19.453 -25.358 1.00 90.06 373 LEU A O 1
ATOM 3150 N N . LYS A 1 374 ? 22.624 -17.612 -25.994 1.00 88.00 374 LYS A N 1
ATOM 3151 C CA . LYS A 1 374 ? 23.845 -16.849 -26.296 1.00 88.00 374 LYS A CA 1
ATOM 3152 C C . LYS A 1 374 ? 24.746 -16.642 -25.080 1.00 88.00 374 LYS A C 1
ATOM 3154 O O . LYS A 1 374 ? 25.954 -16.545 -25.261 1.00 88.00 374 LYS A O 1
ATOM 3159 N N . GLU A 1 375 ? 24.182 -16.510 -23.884 1.00 82.88 375 GLU A N 1
ATOM 3160 C CA . GLU A 1 375 ? 24.960 -16.381 -22.648 1.00 82.88 375 GLU A CA 1
ATOM 3161 C C . GLU A 1 375 ? 25.612 -17.708 -22.254 1.00 82.88 375 GLU A C 1
ATOM 3163 O O . GLU A 1 375 ? 26.782 -17.706 -21.888 1.00 82.88 375 GLU A O 1
ATOM 3168 N N . ILE A 1 376 ? 24.917 -18.835 -22.443 1.00 82.12 376 ILE A N 1
ATOM 3169 C CA . ILE A 1 376 ? 25.479 -20.176 -22.221 1.00 82.12 376 ILE A CA 1
ATOM 3170 C C . ILE A 1 376 ? 26.656 -20.452 -23.168 1.00 82.12 376 ILE A C 1
ATOM 3172 O O . ILE A 1 376 ? 27.673 -20.952 -22.719 1.00 82.12 376 ILE A O 1
ATOM 3176 N N . PHE A 1 377 ? 26.545 -20.099 -24.454 1.00 77.69 377 PHE A N 1
ATOM 3177 C CA . PHE A 1 377 ? 27.598 -20.351 -25.455 1.00 77.69 377 PHE A CA 1
ATOM 3178 C C . PHE A 1 377 ? 28.725 -19.299 -25.489 1.00 77.69 377 PHE A C 1
ATOM 3180 O O . PHE A 1 377 ? 29.616 -19.383 -26.335 1.00 77.69 377 PHE A O 1
ATOM 3187 N N . LYS A 1 378 ? 28.669 -18.265 -24.639 1.00 63.25 378 LYS A N 1
ATOM 3188 C CA . LYS A 1 378 ? 29.757 -17.281 -24.467 1.00 63.25 378 LYS A CA 1
ATOM 3189 C C . LYS A 1 378 ? 30.750 -17.671 -23.367 1.00 63.25 378 LYS A C 1
ATOM 3191 O O . LYS A 1 378 ? 31.793 -17.024 -23.262 1.00 63.25 378 LYS A O 1
ATOM 3196 N N . HIS A 1 379 ? 30.416 -18.689 -22.583 1.00 49.50 379 HIS A N 1
ATOM 3197 C CA . HIS A 1 379 ? 31.288 -19.384 -21.643 1.00 49.50 379 HIS A CA 1
ATOM 3198 C C . HIS A 1 379 ? 31.599 -20.778 -22.190 1.00 49.50 379 HIS A C 1
ATOM 3200 O O . HIS A 1 379 ? 32.628 -21.338 -21.753 1.00 49.50 379 HIS A O 1
#

Nearest PDB structures (foldseek):
  7xk8-assembly1_R  TM=1.798E-01  e=1.026E+00  Homo sapiens

Radius of gyration: 21.45 Å; Cα contacts (8 Å, |Δi|>4): 445; chains: 1; bounding box: 55×48×65 Å

Sequence (379 aa):
MIKINNNAYITAYNDIIGIQRLIVNLRENQQFLTTHVYSVFRDMCLIIDEVYKSFITEQVVDVRIKHIRNQVHLYSMKRGYNQKIFNKILEYHIDAFGEKLNNIGFYLDSNKDPVGSTLYVSFVLLDTETLPKPREERSVDIRRKVLEFTSYVGELSGFLANEFERTLGIQKIDITKIKEEVLSIEEYDCKDINHNSLFVKDNNIRNAFITRLILSIQEISDTIFLKENYFDKLKNPNFMDYYILLRLVTLKTDEIFDNLYNLRDYCKEDFKHFNSSRLNRVSSLLYNYEETLKEEISNMRNMIHYNVITNNPEENFWGYFNKLIEEDELYPIKLIEQVLDMYLIPLKKDIIYYLGIEKINSLSDWEQIKIRLKEIFKH